Protein 3FW3 (pdb70)

Sequence (504 aa):
WCYEVQAESSNCLVPVKWGGNCQKDRQSPINIVTTKAKVDKKLGRFFFSGYDKKQTWTVQNNGHSVMMLLENKASISGGGLPAPYQAKQLHLHWSDLPYKGSEHSLDGEHFAMEMHIVHEKEKPEDEIAVLAFLVEAGTQVNEGFQPLVEALSNIPKPEMSTTMAESSLLDLLPKEEKLRHYFRYLGSLTTPTCDEKVVWTVFREPIQLHREQILAFSQKLYYDKEQTVSMKDNVRPLQQLGQRTVIKSHWCYEVQAESSNYPCLVPVKWGGNCQKDRQSPINIVTTKAKVDKKLGRFFFSGYDKKQTWTVQNNGHSVMMLLENKASISGGGLPAPYQAKQLHLHWSDLPYKGSEHSLDGEHFAMEMHIVHEKEEAQDPEDEIAVLAFLVEAGTQVNEGFQPLVEALSNIPKPEMSTTMAESSLLDLLPKEEKLRHYFRYLGSLTTPTCDEKVVWTVFREPIQLHREQILAFSQKLYYDKEQTVSMKDNVRPLQQLGQRTVIKS

Organism: Homo sapiens (NCBI:txid9606)

InterPro domains:
  IPR001148 Alpha carbonic anhydrase domain [PF00194] (41-284)
  IPR001148 Alpha carbonic anhydrase domain [PS51144] (21-285)
  IPR001148 Alpha carbonic anhydrase domain [SM01057] (23-285)
  IPR018338 Carbonic anhydrase, alpha-class, conserved site [PS00162] (126-142)
  IPR023561 Carbonic anhydrase, alpha-class [PTHR18952] (21-280)
  IPR036398 Alpha carbonic anhydrase domain superfamily [G3DSA:3.10.200.10] (19-284)
  IPR036398 Alpha carbonic anhydrase domain superfamily [SSF51069] (23-283)
  IPR041874 Carbonic anhydrase, CA4/CA15 [cd03117] (48-283)

Solvent-accessible surface area: 22199 Å² total; per-residue (Å²): 92,2,2,90,45,31,40,102,58,70,145,99,96,38,5,102,146,2,41,68,36,3,118,126,112,90,2,0,0,1,25,0,18,25,86,153,4,151,96,45,128,179,14,35,89,12,118,44,65,22,3,105,89,115,34,75,2,42,0,50,1,55,9,54,6,2,16,2,59,0,103,72,95,5,25,2,41,26,0,41,23,88,26,66,0,52,0,72,48,0,30,1,4,0,0,47,95,69,125,101,0,2,1,0,0,17,10,18,67,54,23,7,0,0,0,3,0,22,0,61,52,69,162,113,94,25,48,20,2,4,1,0,0,0,0,56,58,22,123,134,57,34,125,15,0,41,21,1,10,99,7,0,61,82,0,22,62,17,140,68,67,30,90,5,64,107,4,3,0,72,48,4,21,19,60,94,106,63,7,62,78,3,10,14,5,53,4,0,43,9,37,35,78,0,34,50,49,0,8,4,3,0,0,108,49,44,7,96,0,62,142,82,0,12,34,3,0,11,120,79,0,49,14,29,112,122,69,104,21,41,0,57,26,0,30,5,43,66,42,89,57,51,192,23,92,9,49,50,44,191,53,1,3,85,40,20,53,112,63,38,114,67,127,39,83,29,10,122,144,4,42,67,51,3,114,84,124,75,3,0,0,0,27,0,20,23,83,145,5,82,95,44,116,140,16,35,124,6,109,39,68,22,2,104,84,106,37,87,5,45,0,44,1,58,11,50,6,1,23,1,48,0,93,75,103,5,24,3,41,25,0,42,20,100,28,60,0,50,0,75,39,1,29,1,4,0,1,45,75,80,86,88,0,1,1,0,0,17,8,15,38,66,28,5,0,0,0,3,0,18,0,66,60,115,158,110,72,69,92,67,14,38,18,2,3,0,0,0,0,0,57,51,14,143,71,67,34,126,19,0,46,23,1,10,96,6,0,67,82,0,26,66,25,163,62,62,24,86,2,62,115,2,3,0,53,41,3,19,20,173,70,89,48,6,71,85,3,6,17,4,62,4,0,44,9,36,34,77,0,37,48,47,0,10,3,2,0,0,126,71,31,5,96,0,59,137,75,5,12,32,7,0,10,127,62,0,55,12,30,83,132,67,101,20,45,0,60,22,0,33,6,62,70,42,115,58,52,174,18,103,11,47,51,32

Secondary structure (DSSP, 8-state):
---HHHHTT-----GGG--TTTTSSS-S--EE-GGGSEE-TT---EEEESSSS-B--EEEE-SSSEEEE-TT--EEEETT-SS-EEEEEEEEEE-SSTTSS-SSEETTB--SEEEEEEEEE---TTSEEEEEEEEEEESS--GGGHHHHHHGGG--STT-EEEPPSB-SGGGSPPGGGGS-EEEEEE--SSTT--S-EEEEEESSPEEEEHHHHHHHHHH-BSSTT--SB-----PPP---TT---EE-/-B--THHHHH-SS--B-GGG--TTTTSSS-S--EE-GGGSEE-TT---EEEESSSS-B--EEEE-SSSEEEE-TT--EEEETT-SS-EEEEEEEEEE-SSTTS--SSEETTB--SEEEEEEEEE-----TT-SEEEEEEEEEEESS--GGGHHHHHHGGG--STT-EEEPPSB-SGGGS--GGGGS-EEEEEE--SSTT--S-EEEEEESSPEEEEHHHHHHHHHH-BSSTTS-SB-----PPP---TT---EE-

Nearest PDB structures (foldseek):
  3fw3-assembly1_A  TM=1.004E+00  e=8.736E-57  Homo sapiens
  3fw3-assembly2_B  TM=9.959E-01  e=1.562E-53  Homo sapiens
  5ku6-assembly5_B  TM=9.985E-01  e=1.652E-52  Homo sapiens
  3f7u-assembly4_D  TM=1.001E+00  e=2.496E-52  Homo sapiens
  5ipz-assembly2_B  TM=9.978E-01  e=6.044E-52  Homo sapiens

Radius of gyration: 25.33 Å; Cα contacts (8 Å, |Δi|>4): 1350; chains: 2; bounding box: 58×45×71 Å

Structure (mmCIF, N/CA/C/O backbone):
data_3FW3
#
_entry.id   3FW3
#
_cell.length_a   49.991
_cell.length_b   70.826
_cell.length_c   71.774
_cell.angle_alpha   90.00
_cell.angle_beta   91.91
_cell.angle_gamma   90.00
#
_symmetry.space_group_name_H-M   'P 1 21 1'
#
loop_
_entity.id
_entity.type
_entity.pdbx_description
1 polymer 'Carbonic anhydrase 4'
2 non-polymer 'ZINC ION'
3 non-polymer (4S-TRANS)-4-(ETHYLAMINO)-5,6-DIHYDRO-6-METHYL-4H-THIENO(2,3-B)THIOPYRAN-2-SULFONAMIDE-7,7-DIOXIDE
4 non-polymer alpha-D-glucopyranose
5 non-polymer 'SULFATE ION'
6 water water
#
loop_
_atom_site.group_PDB
_atom_site.id
_atom_site.type_symbol
_atom_site.label_atom_id
_atom_site.label_alt_id
_atom_site.label_comp_id
_atom_site.label_asym_id
_atom_site.label_entity_id
_atom_site.label_seq_id
_atom_site.pdbx_PDB_ins_code
_atom_site.Cartn_x
_atom_site.Cartn_y
_atom_site.Cartn_z
_atom_site.occupancy
_atom_site.B_iso_or_equiv
_atom_site.auth_seq_id
_atom_site.auth_comp_id
_atom_site.auth_asym_id
_atom_site.auth_atom_id
_atom_site.pdbx_PDB_model_num
ATOM 1 N N . TRP A 1 5 ? -8.085 9.995 10.778 1.00 29.20 5 TRP A N 1
ATOM 2 C CA . TRP A 1 5 ? -6.822 9.534 10.141 1.00 27.73 5 TRP A CA 1
ATOM 3 C C . TRP A 1 5 ? -6.743 8.012 10.090 1.00 26.93 5 TRP A C 1
ATOM 4 O O . TRP A 1 5 ? -7.291 7.318 10.944 1.00 27.53 5 TRP A O 1
ATOM 15 N N . CYS A 1 6 ? -6.021 7.507 9.100 1.00 26.49 6 CYS A N 1
ATOM 16 C CA . CYS A 1 6 ? -5.817 6.068 8.945 1.00 26.50 6 CYS A CA 1
ATOM 17 C C . CYS A 1 6 ? -4.489 5.706 8.248 1.00 24.97 6 CYS A C 1
ATOM 18 O O . CYS A 1 6 ? -3.811 6.562 7.692 1.00 23.23 6 CYS A O 1
ATOM 21 N N . TYR A 1 7 ? -4.143 4.421 8.281 1.00 24.25 7 TYR A N 1
ATOM 22 C CA . TYR A 1 7 ? -3.060 3.900 7.472 1.00 23.83 7 TYR A CA 1
ATOM 23 C C . TYR A 1 7 ? -3.524 3.615 6.045 1.00 25.91 7 TYR A C 1
ATOM 24 O O . TYR A 1 7 ? -4.714 3.516 5.783 1.00 25.20 7 TYR A O 1
ATOM 33 N N . GLU A 1 8 ? -2.559 3.520 5.138 1.00 27.49 8 GLU A N 1
ATOM 34 C CA . GLU A 1 8 ? -2.809 3.299 3.715 1.00 29.79 8 GLU A CA 1
ATOM 35 C C . GLU A 1 8 ? -3.720 2.079 3.528 1.00 30.52 8 GLU A C 1
ATOM 36 O O . GLU A 1 8 ? -4.727 2.120 2.796 1.00 30.88 8 GLU A O 1
ATOM 42 N N . VAL A 1 9 ? -3.409 1.011 4.242 1.00 31.58 9 VAL A N 1
ATOM 43 C CA . VAL A 1 9 ? -4.155 -0.234 4.128 1.00 32.81 9 VAL A CA 1
ATOM 44 C C . VAL A 1 9 ? -5.649 -0.088 4.468 1.00 33.34 9 VAL A C 1
ATOM 45 O O . VAL A 1 9 ? -6.477 -0.801 3.905 1.00 34.06 9 VAL A O 1
ATOM 49 N N . GLN A 1 10 ? -6.006 0.823 5.370 1.00 33.97 10 GLN A N 1
ATOM 50 C CA . GLN A 1 10 ? -7.403 0.963 5.789 1.00 34.35 10 GLN A CA 1
ATOM 51 C C . GLN A 1 10 ? -8.288 1.641 4.746 1.00 36.29 10 GLN A C 1
ATOM 52 O O . GLN A 1 10 ? -9.500 1.391 4.713 1.00 36.25 10 GLN A O 1
ATOM 58 N N . ALA A 1 11 ? -7.680 2.508 3.935 1.00 38.47 11 ALA A N 1
ATOM 59 C CA . ALA A 1 11 ? -8.384 3.245 2.877 1.00 40.35 11 ALA A CA 1
ATOM 60 C C . ALA A 1 11 ? -9.017 2.334 1.820 1.00 42.07 11 ALA A C 1
ATOM 61 O O . ALA A 1 11 ? -10.174 2.555 1.430 1.00 42.26 11 ALA A O 1
ATOM 63 N N . GLU A 1 12 A -8.269 1.322 1.369 1.00 43.60 11 GLU A N 1
ATOM 64 C CA . GLU A 1 12 A -8.776 0.317 0.412 1.00 44.90 11 GLU A CA 1
ATOM 65 C C . GLU A 1 12 A -10.134 -0.322 0.798 1.00 46.25 11 GLU A C 1
ATOM 66 O O . GLU A 1 12 A -10.948 -0.638 -0.077 1.00 46.82 11 GLU A O 1
ATOM 68 N N . SER A 1 13 B -10.379 -0.497 2.097 1.00 47.42 11 SER A N 1
ATOM 69 C CA . SER A 1 13 B -11.594 -1.160 2.578 1.00 48.55 11 SER A CA 1
ATOM 70 C C . SER A 1 13 B -12.383 -0.350 3.631 1.00 49.47 11 SER A C 1
ATOM 71 O O . SER A 1 13 B -13.006 -0.932 4.532 1.00 49.66 11 SER A O 1
ATOM 74 N N . SER A 1 14 C -12.386 0.977 3.511 1.00 50.38 11 SER A N 1
ATOM 75 C CA . SER A 1 14 C -13.082 1.828 4.499 1.00 51.48 11 SER A CA 1
ATOM 76 C C . SER A 1 14 C -14.616 1.920 4.276 1.00 51.89 11 SER A C 1
ATOM 77 O O . SER A 1 14 C -15.088 2.158 3.160 1.00 52.16 11 SER A O 1
ATOM 80 N N . ASN A 1 15 D -15.369 1.732 5.366 1.00 52.58 11 ASN A N 1
ATOM 81 C CA . ASN A 1 15 D -16.837 1.737 5.351 1.00 52.73 11 ASN A CA 1
ATOM 82 C C . ASN A 1 15 D -17.409 3.148 5.448 1.00 52.98 11 ASN A C 1
ATOM 83 O O . ASN A 1 15 D -17.711 3.772 4.423 1.00 53.51 11 ASN A O 1
ATOM 85 N N . CYS A 1 18 G -11.348 8.480 5.151 1.00 40.79 11 CYS A N 1
ATOM 86 C CA . CYS A 1 18 G -10.328 8.720 6.172 1.00 40.28 11 CYS A CA 1
ATOM 87 C C . CYS A 1 18 G -9.031 9.294 5.568 1.00 39.71 11 CYS A C 1
ATOM 88 O O . CYS A 1 18 G -8.773 9.151 4.383 1.00 39.70 11 CYS A O 1
ATOM 91 N N . LEU A 1 19 H -8.209 9.937 6.395 1.00 38.66 11 LEU A N 1
ATOM 92 C CA . LEU A 1 19 H -7.005 10.623 5.910 1.00 37.72 11 LEU A CA 1
ATOM 93 C C . LEU A 1 19 H -5.793 9.671 5.879 1.00 35.98 11 LEU A C 1
ATOM 94 O O . LEU A 1 19 H -5.348 9.206 6.934 1.00 35.01 11 LEU A O 1
ATOM 99 N N . VAL A 1 20 ? -5.280 9.375 4.681 1.00 33.57 12 VAL A N 1
ATOM 100 C CA . VAL A 1 20 ? -4.139 8.462 4.523 1.00 32.62 12 VAL A CA 1
ATOM 101 C C . VAL A 1 20 ? -2.823 9.171 4.880 1.00 31.14 12 VAL A C 1
ATOM 102 O O . VAL A 1 20 ? -2.804 10.381 4.922 1.00 30.32 12 VAL A O 1
ATOM 106 N N . PRO A 1 21 ? -1.762 8.429 5.207 1.00 30.47 13 PRO A N 1
ATOM 107 C CA . PRO A 1 21 ? -0.516 9.041 5.710 1.00 30.23 13 PRO A CA 1
ATOM 108 C C . PRO A 1 21 ? 0.071 10.233 4.930 1.00 29.94 13 PRO A C 1
ATOM 109 O O . PRO A 1 21 ? 0.523 11.189 5.554 1.00 28.64 13 PRO A O 1
ATOM 113 N N . VAL A 1 22 ? 0.070 10.192 3.602 1.00 30.54 14 VAL A N 1
ATOM 114 C CA . VAL A 1 22 ? 0.632 11.312 2.830 1.00 30.86 14 VAL A CA 1
ATOM 115 C C . VAL A 1 22 ? -0.233 12.582 2.923 1.00 30.76 14 VAL A C 1
ATOM 116 O O . VAL A 1 22 ? 0.232 13.677 2.614 1.00 30.88 14 VAL A O 1
ATOM 120 N N . LYS A 1 23 ? -1.481 12.435 3.367 1.00 30.11 15 LYS A N 1
ATOM 121 C CA . LYS A 1 23 ? -2.373 13.556 3.591 1.00 30.23 15 LYS A CA 1
ATOM 122 C C . LYS A 1 23 ? -2.607 13.882 5.057 1.00 29.07 15 LYS A C 1
ATOM 123 O O . LYS A 1 23 ? -3.530 14.645 5.380 1.00 28.62 15 LYS A O 1
ATOM 129 N N . TRP A 1 24 ? -1.827 13.294 5.968 1.00 26.88 16 TRP A N 1
ATOM 130 C CA . TRP A 1 24 ? -2.018 13.622 7.373 1.00 25.52 16 TRP A CA 1
ATOM 131 C C . TRP A 1 24 ? -1.683 15.113 7.566 1.00 24.89 16 TRP A C 1
ATOM 132 O O . TRP A 1 24 ? -0.698 15.641 7.015 1.00 25.38 16 TRP A O 1
ATOM 143 N N . GLY A 1 25 ? -2.554 15.997 8.559 1.00 30.15 20 GLY A N 1
ATOM 144 C CA . GLY A 1 25 ? -2.197 17.394 8.732 1.00 30.49 20 GLY A CA 1
ATOM 145 C C . GLY A 1 25 ? -1.390 17.539 9.997 1.00 30.76 20 GLY A C 1
ATOM 146 O O . GLY A 1 25 ? -0.487 16.7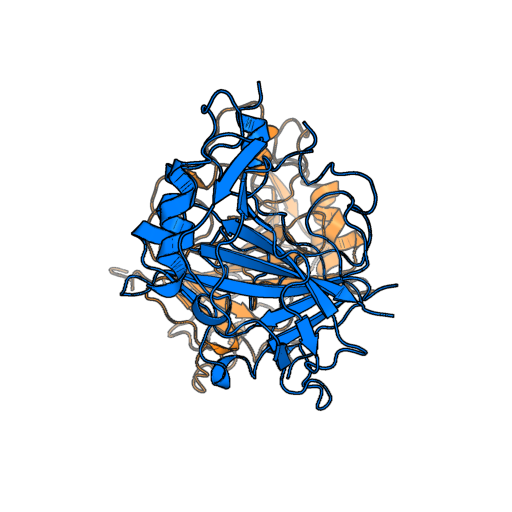62 10.244 1.00 30.13 20 GLY A O 1
ATOM 147 N N . GLY A 1 26 ? -1.755 18.507 10.833 1.00 31.06 21 GLY A N 1
ATOM 148 C CA . GLY A 1 26 ? -0.998 18.816 12.032 1.00 30.31 21 GLY A CA 1
ATOM 149 C C . GLY A 1 26 ? 0.462 19.104 11.711 1.00 29.32 21 GLY A C 1
ATOM 150 O O . GLY A 1 26 ? 0.816 19.824 10.774 1.00 29.51 21 GLY A O 1
ATOM 151 N N . ASN A 1 27 ? 1.329 18.475 12.480 1.00 27.29 22 ASN A N 1
ATOM 152 C CA . ASN A 1 27 ? 2.753 18.633 12.300 1.00 24.86 22 ASN A CA 1
ATOM 153 C C . ASN A 1 27 ? 3.336 17.605 11.324 1.00 23.01 22 ASN A C 1
ATOM 154 O O . ASN A 1 27 ? 4.542 17.549 11.122 1.00 21.56 22 ASN A O 1
ATOM 159 N N . CYS A 1 28 ? 2.474 16.812 10.681 1.00 22.04 23 CYS A N 1
ATOM 160 C CA . CYS A 1 28 ? 2.922 15.599 9.993 1.00 21.33 23 CYS A CA 1
ATOM 161 C C . CYS A 1 28 ? 3.663 15.875 8.708 1.00 22.68 23 CYS A C 1
ATOM 162 O O . CYS A 1 28 ? 4.380 15.012 8.175 1.00 21.20 23 CYS A O 1
ATOM 165 N N . GLN A 1 29 ? 3.464 17.083 8.181 1.00 23.45 24 GLN A N 1
ATOM 166 C CA . GLN A 1 29 ? 4.146 17.537 6.990 1.00 25.15 24 GLN A CA 1
ATOM 167 C C . GLN A 1 29 ? 5.398 18.363 7.297 1.00 24.79 24 GLN A C 1
ATOM 168 O O . GLN A 1 29 ? 5.945 19.024 6.420 1.00 25.15 24 GLN A O 1
ATOM 174 N N . LYS A 1 30 ? 5.874 18.347 8.537 1.00 23.81 25 LYS A N 1
ATOM 175 C CA . LYS A 1 30 ? 7.107 19.090 8.863 1.00 23.03 25 LYS A CA 1
ATOM 176 C C . LYS A 1 30 ? 8.401 18.287 8.566 1.00 22.16 25 LYS A C 1
ATOM 177 O O . LYS A 1 30 ? 8.364 17.247 7.915 1.00 22.02 25 LYS A O 1
ATOM 183 N N . ASP A 1 31 ? 9.507 18.763 9.135 1.00 21.31 26 ASP A N 1
ATOM 184 C CA . ASP A 1 31 ? 10.889 18.522 8.779 1.00 22.41 26 ASP A CA 1
ATOM 185 C C . ASP A 1 31 ? 11.751 17.583 9.654 1.00 20.18 26 ASP A C 1
ATOM 186 O O . ASP A 1 31 ? 12.847 17.216 9.272 1.00 18.31 26 ASP A O 1
ATOM 191 N N . ARG A 1 32 ? 11.270 17.275 10.860 1.00 18.26 27 ARG A N 1
ATOM 192 C CA . ARG A 1 32 ? 12.014 16.449 11.824 1.00 17.02 27 ARG A CA 1
ATOM 193 C C . ARG A 1 32 ? 11.102 15.281 12.237 1.00 16.77 27 ARG A C 1
ATOM 194 O O . ARG A 1 32 ? 10.816 15.068 13.432 1.00 16.26 27 ARG A O 1
ATOM 202 N N . GLN A 1 33 ? 10.642 14.538 11.239 1.00 15.58 28 GLN A N 1
ATOM 203 C CA . GLN A 1 33 ? 9.599 13.541 11.433 1.00 15.76 28 GLN A CA 1
ATOM 204 C C . GLN A 1 33 ? 10.226 12.142 11.553 1.00 15.15 28 GLN A C 1
ATOM 205 O O . GLN A 1 33 ? 11.415 11.931 11.229 1.00 15.38 28 GLN A O 1
ATOM 211 N N . SER A 1 34 ? 9.412 11.224 12.056 1.00 14.58 29 SER A N 1
ATOM 212 C CA . SER A 1 34 ? 9.771 9.812 12.248 1.00 14.17 29 SER A CA 1
ATOM 213 C C . SER A 1 34 ? 8.701 8.932 11.605 1.00 14.06 29 SER A C 1
ATOM 214 O O . SER A 1 34 ? 7.554 9.340 11.491 1.00 14.86 29 SER A O 1
ATOM 217 N N . PRO A 1 35 ? 9.000 7.703 11.194 1.00 13.21 30 PRO A N 1
ATOM 218 C CA . PRO A 1 35 ? 10.286 7.035 11.331 1.00 13.44 30 PRO A CA 1
ATOM 219 C C . PRO A 1 35 ? 11.268 7.369 10.198 1.00 14.04 30 PRO A C 1
ATOM 220 O O . PRO A 1 35 ? 10.931 8.086 9.254 1.00 15.45 30 PRO A O 1
ATOM 224 N N . ILE A 1 36 ? 12.479 6.867 10.342 1.00 14.80 31 ILE A N 1
ATOM 225 C CA . ILE A 1 36 ? 13.570 7.071 9.374 1.00 14.06 31 ILE A CA 1
ATOM 226 C C . ILE A 1 36 ? 14.282 5.755 9.119 1.00 14.65 31 ILE A C 1
ATOM 227 O O . ILE A 1 36 ? 14.169 4.792 9.899 1.00 13.89 31 ILE A O 1
ATOM 232 N N . ASN A 1 37 ? 15.043 5.742 8.024 1.00 14.25 32 ASN A N 1
ATOM 233 C CA . ASN A 1 37 ? 16.054 4.742 7.754 1.00 14.62 32 ASN A CA 1
ATOM 234 C C . ASN A 1 37 ? 17.359 5.222 8.389 1.00 14.29 32 ASN A C 1
ATOM 235 O O . ASN A 1 37 ? 17.760 6.377 8.208 1.00 15.48 32 ASN A O 1
ATOM 240 N N . ILE A 1 38 ? 17.994 4.353 9.150 1.00 13.59 33 ILE A N 1
ATOM 241 C CA . ILE A 1 38 ? 19.258 4.632 9.785 1.00 14.55 33 ILE A CA 1
ATOM 242 C C . ILE A 1 38 ? 20.423 3.976 9.016 1.00 14.43 33 ILE A C 1
ATOM 243 O O . ILE A 1 38 ? 20.528 2.752 8.922 1.00 14.47 33 ILE A O 1
ATOM 248 N N . VAL A 1 39 ? 21.288 4.811 8.453 1.00 15.25 34 VAL A N 1
ATOM 249 C CA . VAL A 1 39 ? 22.520 4.354 7.803 1.00 15.68 34 VAL A CA 1
ATOM 250 C C . VAL A 1 39 ? 23.550 4.226 8.915 1.00 16.74 34 VAL A C 1
ATOM 251 O O . VAL A 1 39 ? 23.965 5.224 9.481 1.00 17.52 34 VAL A O 1
ATOM 255 N N . THR A 1 40 ? 23.875 2.998 9.314 1.00 17.42 35 THR A N 1
ATOM 256 C CA . THR A 1 40 ? 24.610 2.768 10.545 1.00 18.55 35 THR A CA 1
ATOM 257 C C . THR A 1 40 ? 26.027 3.319 10.482 1.00 19.96 35 THR A C 1
ATOM 258 O O . THR A 1 40 ? 26.517 3.845 11.458 1.00 19.88 35 THR A O 1
ATOM 262 N N . THR A 1 41 ? 26.661 3.235 9.316 1.00 20.70 36 THR A N 1
ATOM 263 C CA . THR A 1 41 ? 27.990 3.786 9.162 1.00 21.24 36 THR A CA 1
ATOM 264 C C . THR A 1 41 ? 28.032 5.291 9.198 1.00 21.78 36 THR A C 1
ATOM 265 O O . THR A 1 41 ? 29.105 5.837 9.411 1.00 23.79 36 THR A O 1
ATOM 269 N N . LYS A 1 42 ? 26.903 5.972 8.966 1.00 21.51 37 LYS A N 1
ATOM 270 C CA . LYS A 1 42 ? 26.840 7.432 9.012 1.00 21.73 37 LYS A CA 1
ATOM 271 C C . LYS A 1 42 ? 26.515 7.955 10.409 1.00 22.08 37 LYS A C 1
ATOM 272 O O . LYS A 1 42 ? 26.636 9.156 10.677 1.00 23.36 37 LYS A O 1
ATOM 278 N N . ALA A 1 43 ? 26.120 7.053 11.300 1.00 22.03 38 ALA A N 1
ATOM 279 C CA . ALA A 1 43 ? 25.844 7.419 12.693 1.00 22.53 38 ALA A CA 1
ATOM 280 C C . ALA A 1 43 ? 27.145 7.432 13.480 1.00 22.81 38 ALA A C 1
ATOM 281 O O . ALA A 1 43 ? 27.864 6.444 13.508 1.00 23.72 38 ALA A O 1
ATOM 283 N N . LYS A 1 44 ? 27.435 8.555 14.124 1.00 22.86 39 LYS A N 1
ATOM 284 C CA . LYS A 1 44 ? 28.671 8.713 14.874 1.00 23.39 39 LYS A CA 1
ATOM 285 C C . LYS A 1 44 ? 28.527 8.187 16.304 1.00 23.00 39 LYS A C 1
ATOM 286 O O . LYS A 1 44 ? 27.500 8.416 16.950 1.00 22.16 39 LYS A O 1
ATOM 292 N N . VAL A 1 45 ? 29.559 7.497 16.790 1.00 21.88 40 VAL A N 1
ATOM 293 C CA . VAL A 1 45 ? 29.613 7.077 18.188 1.00 22.16 40 VAL A CA 1
ATOM 294 C C . VAL A 1 45 ? 29.700 8.301 19.102 1.00 22.22 40 VAL A C 1
ATOM 295 O O . VAL A 1 45 ? 30.465 9.230 18.843 1.00 22.99 40 VAL A O 1
ATOM 299 N N . ASP A 1 46 ? 28.844 8.353 20.119 1.00 20.78 41 ASP A N 1
ATOM 300 C CA . ASP A 1 46 ? 28.818 9.432 21.102 1.00 21.41 41 ASP A CA 1
ATOM 301 C C . ASP A 1 46 ? 29.023 8.759 22.457 1.00 21.60 41 ASP A C 1
ATOM 302 O O . ASP A 1 46 ? 28.179 7.963 22.879 1.00 21.18 41 ASP A O 1
ATOM 307 N N . LYS A 1 47 ? 30.115 9.097 23.141 1.00 21.81 42 LYS A N 1
ATOM 308 C CA . LYS A 1 47 ? 30.510 8.398 24.381 1.00 22.83 42 LYS A CA 1
ATOM 309 C C . LYS A 1 47 ? 29.561 8.688 25.537 1.00 22.41 42 LYS A C 1
ATOM 310 O O . LYS A 1 47 ? 29.573 7.967 26.538 1.00 23.12 42 LYS A O 1
ATOM 313 N N . LYS A 1 48 ? 28.752 9.735 25.410 1.00 21.96 43 LYS A N 1
ATOM 314 C CA . LYS A 1 48 ? 27.730 10.084 26.409 1.00 21.96 43 LYS A CA 1
ATOM 315 C C . LYS A 1 48 ? 26.476 9.209 26.384 1.00 21.13 43 LYS A C 1
ATOM 316 O O . LYS A 1 48 ? 25.594 9.327 27.257 1.00 18.76 43 LYS A O 1
ATOM 322 N N . LEU A 1 49 ? 26.377 8.332 25.393 1.00 19.75 44 LEU A N 1
ATOM 323 C CA . LEU A 1 49 ? 25.224 7.443 25.292 1.00 18.90 44 LEU A CA 1
ATOM 324 C C . LEU A 1 49 ? 25.517 6.209 26.094 1.00 19.63 44 LEU A C 1
ATOM 325 O O . LEU A 1 49 ? 25.955 5.205 25.544 1.00 19.67 44 LEU A O 1
ATOM 330 N N . GLY A 1 50 ? 25.316 6.302 27.409 1.00 18.58 45 GLY A N 1
ATOM 331 C CA . GLY A 1 50 ? 25.665 5.222 28.320 1.00 18.83 45 GLY A CA 1
ATOM 332 C C . GLY A 1 50 ? 24.582 4.175 28.451 1.00 18.13 45 GLY A C 1
ATOM 333 O O . GLY A 1 50 ? 23.576 4.217 27.746 1.00 19.31 45 GLY A O 1
ATOM 334 N N . ARG A 1 51 ? 24.791 3.211 29.341 1.00 17.60 46 ARG A N 1
ATOM 335 C CA . ARG A 1 51 ? 23.762 2.214 29.599 1.00 17.41 46 ARG A CA 1
ATOM 336 C C . ARG A 1 51 ? 22.425 2.841 30.079 1.00 16.89 46 ARG A C 1
ATOM 337 O O . ARG A 1 51 ? 22.410 3.859 30.769 1.00 16.52 46 ARG A O 1
ATOM 341 N N . PHE A 1 52 ? 21.325 2.216 29.676 1.00 15.65 47 PHE A N 1
ATOM 342 C CA . PHE A 1 52 ? 20.010 2.451 30.280 1.00 14.63 47 PHE A CA 1
ATOM 343 C C . PHE A 1 52 ? 19.933 1.712 31.615 1.00 14.66 47 PHE A C 1
ATOM 344 O O . PHE A 1 52 ? 20.535 0.623 31.780 1.00 13.39 47 PHE A O 1
ATOM 352 N N . PHE A 1 53 ? 19.204 2.315 32.549 1.00 14.13 48 PHE A N 1
ATOM 353 C CA . PHE A 1 53 ? 18.867 1.726 33.830 1.00 15.67 48 PHE A CA 1
ATOM 354 C C . PHE A 1 53 ? 17.343 1.702 33.948 1.00 16.29 48 PHE A C 1
ATOM 355 O O . PHE A 1 53 ? 16.663 2.715 33.738 1.00 16.91 48 PHE A O 1
ATOM 363 N N . PHE A 1 54 ? 16.813 0.525 34.262 1.00 16.67 49 PHE A N 1
ATOM 364 C CA . PHE A 1 54 ? 15.396 0.274 34.282 1.00 17.36 49 PHE A CA 1
ATOM 365 C C . PHE A 1 54 ? 14.906 0.130 35.716 1.00 18.41 49 PHE A C 1
ATOM 366 O O . PHE A 1 54 ? 15.548 -0.477 36.556 1.00 19.22 49 PHE A O 1
ATOM 374 N N . SER A 1 55 ? 13.745 0.684 35.969 1.00 18.16 50 SER A N 1
ATOM 375 C CA . SER A 1 55 ? 13.112 0.599 37.262 1.00 18.03 50 SER A CA 1
ATOM 376 C C . SER A 1 55 ? 11.641 0.133 37.061 1.00 17.59 50 SER A C 1
ATOM 377 O O . SER A 1 55 ? 10.886 0.653 36.227 1.00 15.88 50 SER A O 1
ATOM 380 N N . GLY A 1 56 A 11.271 -0.908 37.800 1.00 17.58 50 GLY A N 1
ATOM 381 C CA . GLY A 1 56 A 9.962 -1.506 37.678 1.00 17.62 50 GLY A CA 1
ATOM 382 C C . GLY A 1 56 A 9.752 -2.403 36.460 1.00 17.75 50 GLY A C 1
ATOM 383 O O . GLY A 1 56 A 8.635 -2.872 36.268 1.00 18.12 50 GLY A O 1
ATOM 384 N N . TYR A 1 57 ? 10.793 -2.632 35.655 1.00 18.40 51 TYR A N 1
ATOM 385 C CA . TYR A 1 57 ? 10.700 -3.505 34.486 1.00 18.08 51 TYR A CA 1
ATOM 386 C C . TYR A 1 57 ? 10.763 -4.976 34.908 1.00 20.18 51 TYR A C 1
ATOM 387 O O . TYR A 1 57 ? 10.284 -5.838 34.175 1.00 19.12 51 TYR A O 1
ATOM 396 N N . ASP A 1 58 ? 11.339 -5.251 36.079 1.00 21.31 52 ASP A N 1
ATOM 397 C CA . ASP A 1 58 ? 11.436 -6.622 36.583 1.00 23.94 52 ASP A CA 1
ATOM 398 C C . ASP A 1 58 ? 10.182 -7.099 37.348 1.00 23.94 52 ASP A C 1
ATOM 399 O O . ASP A 1 58 ? 9.989 -8.314 37.493 1.00 26.73 52 ASP A O 1
ATOM 404 N N . LYS A 1 59 ? 9.301 -6.194 37.758 1.00 24.28 53 LYS A N 1
ATOM 405 C CA . LYS A 1 59 ? 8.120 -6.560 38.577 1.00 25.23 53 LYS A CA 1
ATOM 406 C C . LYS A 1 59 ? 7.011 -7.206 37.740 1.00 25.35 53 LYS A C 1
ATOM 407 O O . LYS A 1 59 ? 6.607 -6.657 36.714 1.00 23.90 53 LYS A O 1
ATOM 411 N N . LYS A 1 60 ? 6.488 -8.354 38.200 1.00 25.71 54 LYS A N 1
ATOM 412 C CA . LYS A 1 60 ? 5.304 -8.952 37.578 1.00 26.68 54 LYS A CA 1
ATOM 413 C C . LYS A 1 60 ? 4.044 -8.108 37.870 1.00 26.55 54 LYS A C 1
ATOM 414 O O . LYS A 1 60 ? 3.781 -7.738 39.015 1.00 28.15 54 LYS A O 1
ATOM 420 N N . GLN A 1 61 ? 3.287 -7.775 36.835 1.00 25.02 55 GLN A N 1
ATOM 421 C CA . GLN A 1 61 ? 2.050 -6.993 36.961 1.00 24.61 55 GLN A CA 1
ATOM 422 C C . GLN A 1 61 ? 0.979 -7.697 36.136 1.00 24.04 55 GLN A C 1
ATOM 423 O O . GLN A 1 61 ? 1.314 -8.485 35.238 1.00 24.09 55 GLN A O 1
ATOM 429 N N . THR A 1 62 ? -0.285 -7.399 36.407 1.00 23.15 56 THR A N 1
ATOM 430 C CA . THR A 1 62 ? -1.387 -7.745 35.487 1.00 23.20 56 THR A CA 1
ATOM 431 C C . THR A 1 62 ? -1.796 -6.517 34.678 1.00 22.56 56 THR A C 1
ATOM 432 O O . THR A 1 62 ? -2.621 -5.706 35.100 1.00 24.04 56 THR A O 1
ATOM 436 N N . TRP A 1 63 ? -1.247 -6.373 33.488 1.00 20.81 57 TRP A N 1
ATOM 437 C CA . TRP A 1 63 ? -1.458 -5.145 32.711 1.00 18.80 57 TRP A CA 1
ATOM 438 C C . TRP A 1 63 ? -2.799 -5.084 31.977 1.00 19.27 57 TRP A C 1
ATOM 439 O O . TRP A 1 63 ? -3.260 -6.083 31.446 1.00 19.62 57 TRP A O 1
ATOM 450 N N . THR A 1 64 ? -3.405 -3.904 31.914 1.00 18.42 58 THR A N 1
ATOM 451 C CA . THR A 1 64 ? -4.519 -3.680 31.016 1.00 18.69 58 THR A CA 1
ATOM 452 C C . THR A 1 64 ? -3.978 -3.477 29.608 1.00 18.26 58 THR A C 1
ATOM 453 O O . THR A 1 64 ? -3.044 -2.715 29.408 1.00 17.90 58 THR A O 1
ATOM 457 N N . VAL A 1 65 ? -4.553 -4.180 28.644 1.00 18.10 59 VAL A N 1
ATOM 458 C CA . VAL A 1 65 ? -4.149 -4.049 27.246 1.00 17.25 59 VAL A CA 1
ATOM 459 C C . VAL A 1 65 ? -5.415 -3.798 26.437 1.00 18.09 59 VAL A C 1
ATOM 460 O O . VAL A 1 65 ? -6.443 -4.405 26.714 1.00 18.86 59 VAL A O 1
ATOM 464 N N . GLN A 1 66 ? -5.370 -2.877 25.485 1.00 18.63 60 GLN A N 1
ATOM 465 C CA . GLN A 1 66 ? -6.569 -2.444 24.772 1.00 19.77 60 GLN A CA 1
ATOM 466 C C . GLN A 1 66 ? -6.333 -2.300 23.256 1.00 19.15 60 GLN A C 1
ATOM 467 O O . GLN A 1 66 ? -5.212 -2.055 22.807 1.00 18.89 60 GLN A O 1
ATOM 473 N N . ASN A 1 67 ? -7.386 -2.511 22.468 1.00 18.36 61 ASN A N 1
ATOM 474 C CA . ASN A 1 67 ? -7.351 -2.254 21.035 1.00 17.91 61 ASN A CA 1
ATOM 475 C C . ASN A 1 67 ? -7.823 -0.815 20.904 1.00 18.09 61 ASN A C 1
ATOM 476 O O . ASN A 1 67 ? -8.933 -0.509 21.309 1.00 18.81 61 ASN A O 1
ATOM 481 N N . ASN A 1 68 ? -6.977 0.074 20.396 1.00 16.86 62 ASN A N 1
ATOM 482 C CA . ASN A 1 68 ? -7.376 1.492 20.224 1.00 17.45 62 ASN A CA 1
ATOM 483 C C . ASN A 1 68 ? -7.732 1.862 18.801 1.00 16.99 62 ASN A C 1
ATOM 484 O O . ASN A 1 68 ? -7.810 3.078 18.427 1.00 18.10 62 ASN A O 1
ATOM 489 N N . GLY A 1 69 ? -7.907 0.855 17.974 1.00 17.27 63 GLY A N 1
ATOM 490 C CA . GLY A 1 69 ? -8.223 1.069 16.574 1.00 17.49 63 GLY A CA 1
ATOM 491 C C . GLY A 1 69 ? -7.035 1.271 15.641 1.00 17.71 63 GLY A C 1
ATOM 492 O O . GLY A 1 69 ? -7.224 1.358 14.437 1.00 18.28 63 GLY A O 1
ATOM 493 N N . HIS A 1 70 ? -5.838 1.427 16.187 1.00 17.88 64 HIS A N 1
ATOM 494 C CA . HIS A 1 70 ? -4.610 1.646 15.397 1.00 19.15 64 HIS A CA 1
ATOM 495 C C . HIS A 1 70 ? -3.520 0.611 15.731 1.00 18.71 64 HIS A C 1
ATOM 496 O O . HIS A 1 70 ? -2.644 0.348 14.924 1.00 19.38 64 HIS A O 1
ATOM 503 N N . SER A 1 71 ? -3.609 0.043 16.922 1.00 18.14 65 SER A N 1
ATOM 504 C CA . SER A 1 71 ? -2.606 -0.851 17.477 1.00 17.20 65 SER A CA 1
ATOM 505 C C . SER A 1 71 ? -3.234 -1.572 18.671 1.00 17.60 65 SER A C 1
ATOM 506 O O . SER A 1 71 ? -4.401 -1.344 19.010 1.00 16.63 65 SER A O 1
ATOM 509 N N . VAL A 1 72 ? -2.452 -2.413 19.322 1.00 16.36 66 VAL A N 1
ATOM 510 C CA . VAL A 1 72 ? -2.767 -2.881 20.658 1.00 17.21 66 VAL A CA 1
ATOM 511 C C . VAL A 1 72 ? -1.781 -2.205 21.619 1.00 17.11 66 VAL A C 1
ATOM 512 O O . VAL A 1 72 ? -0.592 -2.085 21.296 1.00 14.96 66 VAL A O 1
ATOM 516 N N . MET A 1 73 ? -2.286 -1.745 22.763 1.00 17.12 67 MET A N 1
ATOM 517 C CA . MET A 1 73 ? -1.570 -0.886 23.695 1.00 18.26 67 MET A CA 1
ATOM 518 C C . MET A 1 73 ? -1.736 -1.384 25.134 1.00 17.52 67 MET A C 1
ATOM 519 O O . MET A 1 73 ? -2.883 -1.525 25.635 1.00 16.97 67 MET A O 1
ATOM 524 N N . MET A 1 74 ? -0.610 -1.673 25.782 1.00 15.95 68 MET A N 1
ATOM 525 C CA . MET A 1 74 ? -0.571 -1.920 27.221 1.00 16.31 68 MET A CA 1
ATOM 526 C C . MET A 1 74 ? -0.470 -0.580 27.956 1.00 16.86 68 MET A C 1
ATOM 527 O O . MET A 1 74 ? 0.325 0.277 27.577 1.00 16.80 68 MET A O 1
ATOM 532 N N . LEU A 1 75 ? -1.305 -0.403 28.977 1.00 16.73 69 LEU A N 1
ATOM 533 C CA . LEU A 1 75 ? -1.286 0.790 29.813 1.00 16.80 69 LEU A CA 1
ATOM 534 C C . LEU A 1 75 ? -0.307 0.540 30.960 1.00 15.97 69 LEU A C 1
ATOM 535 O O . LEU A 1 75 ? -0.521 -0.340 31.794 1.00 16.37 69 LEU A O 1
ATOM 540 N N . LEU A 1 76 ? 0.765 1.330 31.020 1.00 15.09 70 LEU A N 1
ATOM 541 C CA . LEU A 1 76 ? 1.817 1.103 31.970 1.00 15.19 70 LEU A CA 1
ATOM 542 C C . LEU A 1 76 ? 1.632 1.919 33.260 1.00 15.82 70 LEU A C 1
ATOM 543 O O . LEU A 1 76 ? 2.225 1.575 34.268 1.00 14.72 70 LEU A O 1
ATOM 548 N N . GLU A 1 77 ? 0.775 2.933 33.203 1.00 16.46 71 GLU A N 1
ATOM 549 C CA . GLU A 1 77 ? 0.290 3.650 34.422 1.00 18.86 71 GLU A CA 1
ATOM 550 C C . GLU A 1 77 ? 1.418 4.121 35.360 1.00 18.18 71 GLU A C 1
ATOM 551 O O . GLU A 1 77 ? 1.288 4.041 36.587 1.00 19.52 71 GLU A O 1
ATOM 557 N N . ASN A 1 78 ? 2.520 4.585 34.804 1.00 18.23 72 ASN A N 1
ATOM 558 C CA . ASN A 1 78 ? 3.664 5.104 35.576 1.00 18.50 72 ASN A CA 1
ATOM 559 C C . ASN A 1 78 ? 4.283 4.075 36.490 1.00 17.43 72 ASN A C 1
ATOM 560 O O . ASN A 1 78 ? 5.118 4.398 37.366 1.00 19.39 72 ASN A O 1
ATOM 565 N N . LYS A 1 79 ? 4.072 2.646 36.247 1.00 15.30 76 LYS A N 1
ATOM 566 C CA . LYS A 1 79 ? 4.561 1.610 37.155 1.00 16.77 76 LYS A CA 1
ATOM 567 C C . LYS A 1 79 ? 5.989 1.222 36.852 1.00 16.18 76 LYS A C 1
ATOM 568 O O . LYS A 1 79 ? 6.530 0.313 37.483 1.00 18.78 76 LYS A O 1
ATOM 574 N N . ALA A 1 80 ? 6.607 1.900 35.871 1.00 15.80 77 ALA A N 1
ATOM 575 C CA . ALA A 1 80 ? 8.014 1.676 35.528 1.00 14.94 77 ALA A CA 1
ATOM 576 C C . ALA A 1 80 ? 8.615 2.963 34.995 1.00 14.40 77 ALA A C 1
ATOM 577 O O . ALA A 1 80 ? 7.879 3.884 34.685 1.00 13.96 77 ALA A O 1
ATOM 579 N N . SER A 1 81 ? 9.936 3.026 34.963 1.00 14.28 78 SER A N 1
ATOM 580 C CA . SER A 1 81 ? 10.652 4.225 34.524 1.00 14.22 78 SER A CA 1
ATOM 581 C C . SER A 1 81 ? 12.015 3.846 34.005 1.00 14.10 78 SER A C 1
ATOM 582 O O . SER A 1 81 ? 12.525 2.749 34.267 1.00 14.16 78 SER A O 1
ATOM 585 N N . ILE A 1 82 ? 12.634 4.783 33.297 1.00 12.54 79 ILE A N 1
ATOM 586 C CA . ILE A 1 82 ? 13.988 4.598 32.818 1.00 12.45 79 ILE A CA 1
ATOM 587 C C . ILE A 1 82 ? 14.833 5.831 33.132 1.00 12.36 79 ILE A C 1
ATOM 588 O O . ILE A 1 82 ? 14.332 6.927 33.283 1.00 13.63 79 ILE A O 1
ATOM 593 N N . SER A 1 83 ? 16.129 5.618 33.201 1.00 13.92 80 SER A N 1
ATOM 594 C CA . SER A 1 83 ? 17.124 6.676 33.296 1.00 14.88 80 SER A CA 1
ATOM 595 C C . SER A 1 83 ? 18.394 6.193 32.598 1.00 15.30 80 SER A C 1
ATOM 596 O O . SER A 1 83 ? 18.457 5.051 32.050 1.00 14.95 80 SER A O 1
ATOM 599 N N . GLY A 1 84 ? 19.398 7.063 32.558 1.00 15.82 81 GLY A N 1
ATOM 600 C CA . GLY A 1 84 ? 20.602 6.767 31.762 1.00 15.99 81 GLY A CA 1
ATOM 601 C C . GLY A 1 84 ? 20.331 6.879 30.266 1.00 15.09 81 GLY A C 1
ATOM 602 O O . GLY A 1 84 ? 19.455 7.626 29.864 1.00 13.96 81 GLY A O 1
ATOM 603 N N . GLY A 1 85 ? 21.051 6.121 29.441 1.00 14.62 82 GLY A N 1
ATOM 604 C CA . GLY A 1 85 ? 20.830 6.140 28.001 1.00 14.69 82 GLY A CA 1
ATOM 605 C C . GLY A 1 85 ? 21.032 7.506 27.383 1.00 15.49 82 GLY A C 1
ATOM 606 O O . GLY A 1 85 ? 20.377 7.876 26.442 1.00 14.95 82 GLY A O 1
ATOM 607 N N . GLY A 1 86 ? 21.898 8.311 27.992 1.00 15.47 83 GLY A N 1
ATOM 608 C CA . GLY A 1 86 ? 22.110 9.681 27.562 1.00 16.03 83 GLY A CA 1
ATOM 609 C C . GLY A 1 86 ? 20.982 10.662 27.759 1.00 16.61 83 GLY A C 1
ATOM 610 O O . GLY A 1 86 ? 21.009 11.767 27.185 1.00 17.50 83 GLY A O 1
ATOM 611 N N . LEU A 1 87 ? 19.980 10.270 28.543 1.00 15.53 84 LEU A N 1
ATOM 612 C CA . LEU A 1 87 ? 18.789 11.072 28.722 1.00 16.01 84 LEU A CA 1
ATOM 613 C C . LEU A 1 87 ? 19.055 12.092 29.829 1.00 16.75 84 LEU A C 1
ATOM 614 O O . LEU A 1 87 ? 19.851 11.816 30.750 1.00 16.65 84 LEU A O 1
ATOM 619 N N . PRO A 1 88 ? 18.405 13.252 29.734 1.00 18.84 85 PRO A N 1
ATOM 620 C CA . PRO A 1 88 ? 18.619 14.370 30.686 1.00 20.35 85 PRO A CA 1
ATOM 621 C C . PRO A 1 88 ? 18.016 14.162 32.070 1.00 20.63 85 PRO A C 1
ATOM 622 O O . PRO A 1 88 ? 18.337 14.892 33.025 1.00 22.11 85 PRO A O 1
ATOM 626 N N . ALA A 1 89 ? 17.132 13.191 32.195 1.00 18.23 86 ALA A N 1
ATOM 627 C CA . ALA A 1 89 ? 16.330 13.047 33.399 1.00 17.24 86 ALA A CA 1
ATOM 628 C C . ALA A 1 89 ? 15.678 11.672 33.342 1.00 17.21 86 ALA A C 1
ATOM 629 O O . ALA A 1 89 ? 15.740 11.040 32.293 1.00 17.32 86 ALA A O 1
ATOM 631 N N . PRO A 1 90 ? 15.041 11.207 34.420 1.00 14.45 87 PRO A N 1
ATOM 632 C CA . PRO A 1 90 ? 14.263 9.982 34.340 1.00 13.95 87 PRO A CA 1
ATOM 633 C C . PRO A 1 90 ? 12.976 10.231 33.543 1.00 13.59 87 PRO A C 1
ATOM 634 O O . PRO A 1 90 ? 12.517 11.360 33.456 1.00 13.07 87 PRO A O 1
ATOM 638 N N . TYR A 1 91 ? 12.473 9.178 32.934 1.00 12.80 88 TYR A N 1
ATOM 639 C CA . TYR A 1 91 ? 11.256 9.196 32.160 1.00 13.51 88 TYR A CA 1
ATOM 640 C C . TYR A 1 91 ? 10.317 8.123 32.680 1.00 14.18 88 TYR A C 1
ATOM 641 O O . TYR A 1 91 ? 10.718 6.959 32.892 1.00 15.20 88 TYR A O 1
ATOM 650 N N . GLN A 1 92 ? 9.074 8.509 32.908 1.00 13.65 89 GLN A N 1
ATOM 651 C CA . GLN A 1 92 ? 8.028 7.576 33.371 1.00 14.35 89 GLN A CA 1
ATOM 652 C C . GLN A 1 92 ? 7.371 6.789 32.227 1.00 13.23 89 GLN A C 1
ATOM 653 O O . GLN A 1 92 ? 6.939 7.352 31.224 1.00 13.17 89 GLN A O 1
ATOM 659 N N . ALA A 1 93 ? 7.198 5.484 32.408 1.00 13.84 90 ALA A N 1
ATOM 660 C CA . ALA A 1 93 ? 6.566 4.653 31.373 1.00 13.67 90 ALA A CA 1
ATOM 661 C C . ALA A 1 93 ? 5.070 4.885 31.355 1.00 14.70 90 ALA A C 1
ATOM 662 O O . ALA A 1 93 ? 4.428 4.846 32.400 1.00 14.43 90 ALA A O 1
ATOM 664 N N . LYS A 1 94 ? 4.539 5.132 30.168 1.00 13.77 91 LYS A N 1
ATOM 665 C CA . LYS A 1 94 ? 3.142 5.464 29.953 1.00 15.02 91 LYS A CA 1
ATOM 666 C C . LYS A 1 94 ? 2.363 4.346 29.232 1.00 14.56 91 LYS A C 1
ATOM 667 O O . LYS A 1 94 ? 1.281 3.957 29.666 1.00 14.20 91 LYS A O 1
ATOM 673 N N . GLN A 1 95 ? 2.897 3.863 28.105 1.00 15.00 92 GLN A N 1
ATOM 674 C CA . GLN A 1 95 ? 2.257 2.804 27.329 1.00 15.17 92 GLN A CA 1
ATOM 675 C C . GLN A 1 95 ? 3.246 2.031 26.466 1.00 14.57 92 GLN A C 1
ATOM 676 O O . GLN A 1 95 ? 4.346 2.494 26.226 1.00 15.18 92 GLN A O 1
ATOM 682 N N . LEU A 1 96 ? 2.846 0.830 26.047 1.00 13.74 93 LEU A N 1
ATOM 683 C CA . LEU A 1 96 ? 3.637 0.022 25.115 1.00 13.21 93 LEU A CA 1
ATOM 684 C C . LEU A 1 96 ? 2.686 -0.421 23.994 1.00 13.82 93 LEU A C 1
ATOM 685 O O . LEU A 1 96 ? 1.588 -0.873 24.264 1.00 13.09 93 LEU A O 1
ATOM 690 N N . HIS A 1 97 ? 3.113 -0.263 22.737 1.00 12.99 94 HIS A N 1
ATOM 691 C CA . HIS A 1 97 ? 2.287 -0.696 21.626 1.00 12.85 94 HIS A CA 1
ATOM 692 C C . HIS A 1 97 ? 3.202 -1.230 20.516 1.00 13.94 94 HIS A C 1
ATOM 693 O O . HIS A 1 97 ? 4.420 -1.132 20.609 1.00 13.79 94 HIS A O 1
ATOM 700 N N . LEU A 1 98 ? 2.586 -1.761 19.453 1.00 13.84 95 LEU A N 1
ATOM 701 C CA . LEU A 1 98 ? 3.350 -2.351 18.341 1.00 13.75 95 LEU A CA 1
ATOM 702 C C . LEU A 1 98 ? 2.847 -1.933 16.978 1.00 14.39 95 LEU A C 1
ATOM 703 O O . LEU A 1 98 ? 1.714 -1.468 16.844 1.00 13.52 95 LEU A O 1
ATOM 708 N N . HIS A 1 99 ? 3.725 -2.094 15.994 1.00 13.99 96 HIS A N 1
ATOM 709 C CA . HIS A 1 99 ? 3.445 -1.911 14.562 1.00 13.66 96 HIS A CA 1
ATOM 710 C C . HIS A 1 99 ? 3.861 -3.216 13.884 1.00 14.18 96 HIS A C 1
ATOM 711 O O . HIS A 1 99 ? 4.832 -3.854 14.290 1.00 13.94 96 HIS A O 1
ATOM 718 N N . TRP A 1 100 ? 3.105 -3.678 12.894 1.00 13.90 97 TRP A N 1
ATOM 719 C CA . TRP A 1 100 ? 3.376 -4.982 12.316 1.00 14.39 97 TRP A CA 1
ATOM 720 C C . TRP A 1 100 ? 2.744 -5.150 10.941 1.00 16.74 97 TRP A C 1
ATOM 721 O O . TRP A 1 100 ? 1.961 -4.298 10.474 1.00 16.04 97 TRP A O 1
ATOM 732 N N . SER A 1 101 ? 3.150 -6.248 10.299 1.00 17.38 98 SER A N 1
ATOM 733 C CA . SER A 1 101 ? 2.503 -6.722 9.083 1.00 19.18 98 SER A CA 1
ATOM 734 C C . SER A 1 101 ? 2.237 -8.216 9.203 1.00 19.29 98 SER A C 1
ATOM 735 O O . SER A 1 101 ? 2.248 -8.780 10.291 1.00 19.53 98 SER A O 1
ATOM 738 N N . ASP A 1 102 ? 1.990 -8.859 8.057 1.00 20.40 99 ASP A N 1
ATOM 739 C CA . ASP A 1 102 ? 1.988 -10.313 7.960 1.00 21.46 99 ASP A CA 1
ATOM 740 C C . ASP A 1 102 ? 3.110 -10.843 7.039 1.00 21.84 99 ASP A C 1
ATOM 741 O O . ASP A 1 102 ? 3.129 -12.035 6.720 1.00 22.24 99 ASP A O 1
ATOM 746 N N . LEU A 1 103 ? 4.040 -9.965 6.658 1.00 21.70 100 LEU A N 1
ATOM 747 C CA . LEU A 1 103 ? 5.218 -10.302 5.839 1.00 22.32 100 LEU A CA 1
ATOM 748 C C . LEU A 1 103 ? 6.495 -9.790 6.518 1.00 22.10 100 LEU A C 1
ATOM 749 O O . LEU A 1 103 ? 6.466 -8.736 7.168 1.00 22.25 100 LEU A O 1
ATOM 754 N N . PRO A 1 104 ? 7.603 -10.513 6.379 1.00 22.36 101 PRO A N 1
ATOM 755 C CA . PRO A 1 104 ? 8.782 -10.300 7.236 1.00 22.10 101 PRO A CA 1
ATOM 756 C C . PRO A 1 104 ? 9.504 -8.957 7.085 1.00 21.76 101 PRO A C 1
ATOM 757 O O . PRO A 1 104 ? 10.212 -8.536 7.994 1.00 20.79 101 PRO A O 1
ATOM 761 N N . TYR A 1 105 ? 9.340 -8.287 5.956 1.00 22.16 102 TYR A N 1
ATOM 762 C CA . TYR A 1 105 ? 10.093 -7.068 5.710 1.00 22.65 102 TYR A CA 1
ATOM 763 C C . TYR A 1 105 ? 9.232 -5.857 5.479 1.00 22.81 102 TYR A C 1
ATOM 764 O O . TYR A 1 105 ? 9.663 -4.923 4.814 1.00 21.96 102 TYR A O 1
ATOM 773 N N . LYS A 1 106 ? 8.027 -5.841 6.027 1.00 22.28 103 LYS A N 1
ATOM 774 C CA . LYS A 1 106 ? 7.212 -4.654 5.924 1.00 22.86 103 LYS A CA 1
ATOM 775 C C . LYS A 1 106 ? 6.403 -4.364 7.196 1.00 20.81 103 LYS A C 1
ATOM 776 O O . LYS A 1 106 ? 5.403 -3.651 7.157 1.00 20.46 103 LYS A O 1
ATOM 782 N N . GLY A 1 107 ? 6.869 -4.892 8.324 1.00 19.82 104 GLY A N 1
ATOM 783 C CA . GLY A 1 107 ? 6.240 -4.639 9.603 1.00 18.38 104 GLY A CA 1
ATOM 784 C C . GLY A 1 107 ? 6.902 -3.643 10.567 1.00 18.21 104 GLY A C 1
ATOM 785 O O . GLY A 1 107 ? 6.333 -3.362 11.631 1.00 17.69 104 GLY A O 1
ATOM 786 N N . SER A 1 108 ? 8.060 -3.099 10.223 1.00 16.62 105 SER A N 1
ATOM 787 C CA . SER A 1 108 ? 8.726 -2.143 11.120 1.00 16.58 105 SER A CA 1
ATOM 788 C C . SER A 1 108 ? 8.521 -0.740 10.608 1.00 15.87 105 SER A C 1
ATOM 789 O O . SER A 1 108 ? 8.221 -0.536 9.404 1.00 16.21 105 SER A O 1
ATOM 792 N N . GLU A 1 109 ? 8.650 0.222 11.505 1.00 15.06 106 GLU A N 1
ATOM 793 C CA . GLU A 1 109 ? 8.580 1.635 11.128 1.00 13.83 106 GLU A CA 1
ATOM 794 C C . GLU A 1 109 ? 9.943 2.162 10.754 1.00 13.45 106 GLU A C 1
ATOM 795 O O . GLU A 1 109 ? 10.135 2.722 9.654 1.00 12.99 106 GLU A O 1
ATOM 801 N N . HIS A 1 110 ? 10.923 1.990 11.632 1.00 14.55 107 HIS A N 1
ATOM 802 C CA . HIS A 1 110 ? 12.315 2.259 11.282 1.00 14.32 107 HIS A CA 1
ATOM 803 C C . HIS A 1 110 ? 12.921 1.088 10.459 1.00 14.24 107 HIS A C 1
ATOM 804 O O . HIS A 1 110 ? 12.399 -0.038 10.429 1.00 16.18 107 HIS A O 1
ATOM 811 N N . SER A 1 111 ? 13.997 1.394 9.757 1.00 15.65 108 SER A N 1
ATOM 812 C CA . SER A 1 111 ? 14.838 0.409 9.085 1.00 15.44 108 SER A CA 1
ATOM 813 C C . SER A 1 111 ? 16.327 0.689 9.412 1.00 15.10 108 SER A C 1
ATOM 814 O O . SER A 1 111 ? 16.710 1.837 9.781 1.00 15.28 108 SER A O 1
ATOM 817 N N . LEU A 1 112 ? 17.152 -0.353 9.321 1.00 14.54 109 LEU A N 1
ATOM 818 C CA . LEU A 1 112 ? 18.577 -0.272 9.534 1.00 14.20 109 LEU A CA 1
ATOM 819 C C . LEU A 1 112 ? 19.308 -0.637 8.243 1.00 13.58 109 LEU A C 1
ATOM 820 O O . LEU A 1 112 ? 19.227 -1.749 7.760 1.00 15.12 109 LEU A O 1
ATOM 825 N N . ASP A 1 113 ? 20.003 0.331 7.663 1.00 13.97 110 ASP A N 1
ATOM 826 C CA . ASP A 1 113 ? 20.641 0.117 6.369 1.00 14.92 110 ASP A CA 1
ATOM 827 C C . ASP A 1 113 ? 19.699 -0.462 5.317 1.00 15.64 110 ASP A C 1
ATOM 828 O O . ASP A 1 113 ? 20.114 -1.294 4.465 1.00 17.40 110 ASP A O 1
ATOM 833 N N . GLY A 1 114 ? 18.441 -0.049 5.358 1.00 15.73 111 GLY A N 1
ATOM 834 C CA . GLY A 1 114 ? 17.450 -0.468 4.376 1.00 16.06 111 GLY A CA 1
ATOM 835 C C . GLY A 1 114 ? 16.779 -1.796 4.714 1.00 16.70 111 GLY A C 1
ATOM 836 O O . GLY A 1 114 ? 15.928 -2.272 3.988 1.00 18.37 111 GLY A O 1
ATOM 837 N N . GLU A 1 115 ? 17.170 -2.406 5.818 1.00 17.07 112 GLU A N 1
ATOM 838 C CA . GLU A 1 115 ? 16.568 -3.674 6.216 1.00 17.61 112 GLU A CA 1
ATOM 839 C C . GLU A 1 115 ? 15.399 -3.412 7.159 1.00 17.28 112 GLU A C 1
ATOM 840 O O . GLU A 1 115 ? 15.576 -2.748 8.160 1.00 16.01 112 GLU A O 1
ATOM 846 N N . HIS A 1 116 ? 14.235 -3.940 6.790 1.00 16.74 113 HIS A N 1
ATOM 847 C CA . HIS A 1 116 ? 13.001 -3.860 7.576 1.00 16.32 113 HIS A CA 1
ATOM 848 C C . HIS A 1 116 ? 12.737 -5.146 8.335 1.00 16.11 113 HIS A C 1
ATOM 849 O O . HIS A 1 116 ? 13.344 -6.191 8.070 1.00 16.35 113 HIS A O 1
ATOM 856 N N . PHE A 1 117 ? 11.846 -5.051 9.317 1.00 15.12 114 PHE A N 1
ATOM 857 C CA . PHE A 1 117 ? 11.563 -6.185 10.183 1.00 15.28 114 PHE A CA 1
ATOM 858 C C . PHE A 1 117 ? 10.082 -6.505 10.205 1.00 14.32 114 PHE A C 1
ATOM 859 O O . PHE A 1 117 ? 9.270 -5.801 9.618 1.00 14.93 114 PHE A O 1
ATOM 867 N N . ALA A 1 118 ? 9.736 -7.595 10.897 1.00 14.23 115 ALA A N 1
ATOM 868 C CA . ALA A 1 118 ? 8.380 -8.115 10.906 1.00 14.57 115 ALA A CA 1
ATOM 869 C C . ALA A 1 118 ? 7.464 -7.321 11.822 1.00 14.72 115 ALA A C 1
ATOM 870 O O . ALA A 1 118 ? 6.262 -7.268 11.586 1.00 16.04 115 ALA A O 1
ATOM 872 N N . MET A 1 119 ? 8.025 -6.772 12.905 1.00 14.48 116 MET A N 1
ATOM 873 C CA . MET A 1 119 ? 7.261 -5.876 13.812 1.00 13.76 116 MET A CA 1
ATOM 874 C C . MET A 1 119 ? 8.191 -4.831 14.393 1.00 13.57 116 MET A C 1
ATOM 875 O O . MET A 1 119 ? 9.405 -4.928 14.265 1.00 14.13 116 MET A O 1
ATOM 880 N N . GLU A 1 120 ? 7.616 -3.824 15.030 1.00 13.24 117 GLU A N 1
ATOM 881 C CA . GLU A 1 120 ? 8.369 -2.890 15.833 1.00 13.07 117 GLU A CA 1
ATOM 882 C C . GLU A 1 120 ? 7.582 -2.539 17.085 1.00 13.36 117 GLU A C 1
ATOM 883 O O . GLU A 1 120 ? 6.414 -2.175 17.014 1.00 12.09 117 GLU A O 1
ATOM 889 N N . MET A 1 121 ? 8.221 -2.679 18.245 1.00 13.31 118 MET A N 1
ATOM 890 C CA . MET A 1 121 ? 7.570 -2.444 19.523 1.00 13.50 118 MET A CA 1
ATOM 891 C C . MET A 1 121 ? 8.061 -1.099 20.068 1.00 13.03 118 MET A C 1
ATOM 892 O O . MET A 1 121 ? 9.243 -0.814 20.033 1.00 14.18 118 MET A O 1
ATOM 897 N N . HIS A 1 122 ? 7.144 -0.307 20.592 1.00 13.05 119 HIS A N 1
ATOM 898 C CA . HIS A 1 122 ? 7.394 1.037 21.043 1.00 12.59 119 HIS A CA 1
ATOM 899 C C . HIS A 1 122 ? 7.013 1.148 22.525 1.00 12.54 119 HIS A C 1
ATOM 900 O O . HIS A 1 122 ? 5.838 0.965 22.883 1.00 14.15 119 HIS A O 1
ATOM 907 N N . ILE A 1 123 ? 7.995 1.407 23.381 1.00 12.57 120 ILE A N 1
ATOM 908 C CA . ILE A 1 123 ? 7.708 1.637 24.795 1.00 12.20 120 ILE A CA 1
ATOM 909 C C . ILE A 1 123 ? 7.819 3.143 25.031 1.00 12.26 120 ILE A C 1
ATOM 910 O O . ILE A 1 123 ? 8.912 3.726 24.931 1.00 11.80 120 ILE A O 1
ATOM 915 N N . VAL A 1 124 ? 6.681 3.765 25.339 1.00 11.73 121 VAL A N 1
ATOM 916 C CA . VAL A 1 124 ? 6.531 5.212 25.374 1.00 12.16 121 VAL A CA 1
ATOM 917 C C . VAL A 1 124 ? 6.617 5.752 26.811 1.00 12.76 121 VAL A C 1
ATOM 918 O O . VAL A 1 124 ? 5.918 5.271 27.689 1.00 13.02 121 VAL A O 1
ATOM 922 N N . HIS A 1 125 ? 7.507 6.711 27.016 1.00 12.16 122 HIS A N 1
ATOM 923 C CA . HIS A 1 125 ? 7.805 7.298 28.313 1.00 11.72 122 HIS A CA 1
ATOM 924 C C . HIS A 1 125 ? 7.746 8.841 28.235 1.00 12.93 122 HIS A C 1
ATOM 925 O O . HIS A 1 125 ? 8.020 9.461 27.197 1.00 12.84 122 HIS A O 1
ATOM 932 N N . GLU A 1 126 ? 7.446 9.486 29.365 1.00 13.58 123 GLU A N 1
ATOM 933 C CA . GLU A 1 126 ? 7.393 10.944 29.427 1.00 15.07 123 GLU A CA 1
ATOM 934 C C . GLU A 1 126 ? 8.412 11.506 30.453 1.00 15.42 123 GLU A C 1
ATOM 935 O O . GLU A 1 126 ? 8.620 10.937 31.516 1.00 14.20 123 GLU A O 1
ATOM 941 N N . LYS A 1 127 ? 9.059 12.608 30.080 1.00 15.85 124 LYS A N 1
ATOM 942 C CA . LYS A 1 127 ? 10.109 13.239 30.851 1.00 16.82 124 LYS A CA 1
ATOM 943 C C . LYS A 1 127 ? 9.546 13.709 32.182 1.00 17.91 124 LYS A C 1
ATOM 944 O O . LYS A 1 127 ? 8.512 14.371 32.233 1.00 18.02 124 LYS A O 1
ATOM 950 N N . GLU A 1 128 ? 10.245 13.379 33.237 1.00 19.46 125 GLU A N 1
ATOM 951 C CA . GLU A 1 128 ? 9.947 13.917 34.559 1.00 22.51 125 GLU A CA 1
ATOM 952 C C . GLU A 1 128 ? 10.682 15.239 34.706 1.00 25.32 125 GLU A C 1
ATOM 953 O O . GLU A 1 128 ? 11.882 15.314 34.491 1.00 26.42 125 GLU A O 1
ATOM 959 N N . LYS A 1 129 ? 9.964 16.285 35.084 1.00 29.64 126 LYS A N 1
ATOM 960 C CA . LYS A 1 129 ? 10.607 17.602 35.265 1.00 31.95 126 LYS A CA 1
ATOM 961 C C . LYS A 1 129 ? 10.374 18.163 36.663 1.00 32.83 126 LYS A C 1
ATOM 962 O O . LYS A 1 129 ? 9.231 18.435 37.018 1.00 36.37 126 LYS A O 1
ATOM 965 N N . PRO A 1 141 ? 9.166 20.893 24.096 1.00 27.68 137 PRO A N 1
ATOM 966 C CA . PRO A 1 141 ? 10.567 20.427 24.151 1.00 26.37 137 PRO A CA 1
ATOM 967 C C . PRO A 1 141 ? 10.774 19.305 23.139 1.00 24.69 137 PRO A C 1
ATOM 968 O O . PRO A 1 141 ? 9.879 18.453 22.926 1.00 24.27 137 PRO A O 1
ATOM 972 N N . GLU A 1 142 ? 11.957 19.265 22.557 1.00 22.04 138 GLU A N 1
ATOM 973 C CA . GLU A 1 142 ? 12.255 18.238 21.570 1.00 21.02 138 GLU A CA 1
ATOM 974 C C . GLU A 1 142 ? 12.373 16.802 22.136 1.00 19.90 138 GLU A C 1
ATOM 975 O O . GLU A 1 142 ? 12.396 15.835 21.366 1.00 18.92 138 GLU A O 1
ATOM 981 N N . ASP A 1 143 ? 12.463 16.675 23.461 1.00 17.60 139 ASP A N 1
ATOM 982 C CA . ASP A 1 143 ? 12.656 15.369 24.116 1.00 16.96 139 ASP A CA 1
ATOM 983 C C . ASP A 1 143 ? 11.655 15.166 25.257 1.00 15.33 139 ASP A C 1
ATOM 984 O O . ASP A 1 143 ? 11.957 14.495 26.239 1.00 15.46 139 ASP A O 1
ATOM 989 N N . GLU A 1 144 ? 10.456 15.721 25.113 1.00 14.77 140 GLU A N 1
ATOM 990 C CA . GLU A 1 144 ? 9.364 15.508 26.090 1.00 16.42 140 GLU A CA 1
ATOM 991 C C . GLU A 1 144 ? 8.968 14.017 26.259 1.00 15.64 140 GLU A C 1
ATOM 992 O O . GLU A 1 144 ? 8.629 13.568 27.363 1.00 15.62 140 GLU A O 1
ATOM 998 N N . ILE A 1 145 ? 9.017 13.282 25.153 1.00 15.39 141 ILE A N 1
ATOM 999 C CA . ILE A 1 145 ? 8.718 11.869 25.113 1.00 14.74 141 ILE A CA 1
ATOM 1000 C C . ILE A 1 145 ? 9.969 11.085 24.691 1.00 14.41 141 ILE A C 1
ATOM 1001 O O . ILE A 1 145 ? 10.678 11.469 23.749 1.00 14.92 141 ILE A O 1
ATOM 1006 N N . ALA A 1 146 ? 10.270 10.014 25.410 1.00 13.01 142 ALA A N 1
ATOM 1007 C CA . ALA A 1 146 ? 11.285 9.055 24.990 1.00 12.89 142 ALA A CA 1
ATOM 1008 C C . ALA A 1 146 ? 10.610 7.762 24.602 1.00 13.52 142 ALA A C 1
ATOM 1009 O O . ALA A 1 146 ? 9.932 7.099 25.417 1.00 13.35 142 ALA A O 1
ATOM 1011 N N . VAL A 1 147 ? 10.781 7.374 23.338 1.00 12.89 143 VAL A N 1
ATOM 1012 C CA . VAL A 1 147 ? 10.319 6.074 22.908 1.00 12.94 143 VAL A CA 1
ATOM 1013 C C . VAL A 1 147 ? 11.497 5.117 22.768 1.00 12.94 143 VAL A C 1
ATOM 1014 O O . VAL A 1 147 ? 12.493 5.437 22.067 1.00 12.85 143 VAL A O 1
ATOM 1018 N N . LEU A 1 148 ? 11.372 3.947 23.416 1.00 12.04 144 LEU A N 1
ATOM 1019 C CA . LEU A 1 148 ? 12.271 2.814 23.208 1.00 13.54 144 LEU A CA 1
ATOM 1020 C C . LEU A 1 148 ? 11.715 1.930 22.108 1.00 13.02 144 LEU A C 1
ATOM 1021 O O . LEU A 1 148 ? 10.637 1.352 22.240 1.00 12.38 144 LEU A O 1
ATOM 1026 N N . ALA A 1 149 ? 12.473 1.774 21.014 1.00 12.64 145 ALA A N 1
ATOM 1027 C CA . ALA A 1 149 ? 12.013 1.010 19.856 1.00 12.62 145 ALA A CA 1
ATOM 1028 C C . ALA A 1 149 ? 12.803 -0.266 19.662 1.00 12.80 145 ALA A C 1
ATOM 1029 O O . ALA A 1 149 ? 14.029 -0.213 19.594 1.00 12.92 145 ALA A O 1
ATOM 1031 N N . PHE A 1 150 ? 12.101 -1.398 19.608 1.00 12.18 146 PHE A N 1
ATOM 1032 C CA . PHE A 1 150 ? 12.698 -2.718 19.415 1.00 13.14 146 PHE A CA 1
ATOM 1033 C C . PHE A 1 150 ? 12.175 -3.312 18.125 1.00 12.55 146 PHE A C 1
ATOM 1034 O O . PHE A 1 150 ? 10.959 -3.326 17.854 1.00 13.00 146 PHE A O 1
ATOM 1042 N N . LEU A 1 151 ? 13.090 -3.811 17.312 1.00 13.67 147 LEU A N 1
ATOM 1043 C CA . LEU A 1 151 ? 12.740 -4.442 16.055 1.00 13.68 147 LEU A CA 1
ATOM 1044 C C . LEU A 1 151 ? 12.552 -5.959 16.287 1.00 14.54 147 LEU A C 1
ATOM 1045 O O . LEU A 1 151 ? 13.237 -6.599 17.100 1.00 14.85 147 LEU A O 1
ATOM 1050 N N . VAL A 1 152 ? 11.563 -6.509 15.614 1.00 13.46 148 VAL A N 1
ATOM 1051 C CA . VAL A 1 152 ? 11.144 -7.880 15.841 1.00 14.06 148 VAL A CA 1
ATOM 1052 C C . VAL A 1 152 ? 11.261 -8.668 14.556 1.00 12.99 148 VAL A C 1
ATOM 1053 O O . VAL A 1 152 ? 10.798 -8.213 13.496 1.00 13.45 148 VAL A O 1
ATOM 1057 N N . GLU A 1 153 ? 11.809 -9.874 14.666 1.00 13.51 149 GLU A N 1
ATOM 1058 C CA . GLU A 1 153 ? 11.859 -10.831 13.551 1.00 15.80 149 GLU A CA 1
ATOM 1059 C C . GLU A 1 153 ? 11.439 -12.228 13.992 1.00 16.07 149 GLU A C 1
ATOM 1060 O O . GLU A 1 153 ? 11.370 -12.534 15.175 1.00 15.75 149 GLU A O 1
ATOM 1066 N N . ALA A 1 154 ? 11.148 -13.081 13.013 1.00 17.28 150 ALA A N 1
ATOM 1067 C CA . ALA A 1 154 ? 10.849 -14.489 13.297 1.00 18.08 150 ALA A CA 1
ATOM 1068 C C . ALA A 1 154 ? 12.119 -15.251 13.689 1.00 19.10 150 ALA A C 1
ATOM 1069 O O . ALA A 1 154 ? 13.149 -15.134 13.018 1.00 19.65 150 ALA A O 1
ATOM 1071 N N . GLY A 1 155 ? 12.063 -15.983 14.796 1.00 18.90 151 GLY A N 1
ATOM 1072 C CA . GLY A 1 155 ? 13.126 -16.882 15.206 1.00 20.09 151 GLY A CA 1
ATOM 1073 C C . GLY A 1 155 ? 12.670 -18.326 15.225 1.00 20.92 151 GLY A C 1
ATOM 1074 O O . GLY A 1 155 ? 11.591 -18.664 14.712 1.00 22.25 151 GLY A O 1
ATOM 1075 N N . THR A 1 156 A 13.460 -19.157 15.873 1.00 21.62 151 THR A N 1
ATOM 1076 C CA . THR A 1 156 A 13.239 -20.612 15.890 1.00 22.96 151 THR A CA 1
ATOM 1077 C C . THR A 1 156 A 12.213 -21.076 16.933 1.00 22.98 151 THR A C 1
ATOM 1078 O O . THR A 1 156 A 11.736 -22.203 16.865 1.00 24.67 151 THR A O 1
ATOM 1082 N N . GLN A 1 157 ? 11.914 -20.226 17.914 1.00 22.65 152 GLN A N 1
ATOM 1083 C CA . GLN A 1 157 ? 11.205 -20.664 19.115 1.00 21.95 152 GLN A CA 1
ATOM 1084 C C . GLN A 1 157 ? 10.121 -19.681 19.534 1.00 21.10 152 GLN A C 1
ATOM 1085 O O . GLN A 1 157 ? 10.181 -18.495 19.194 1.00 20.19 152 GLN A O 1
ATOM 1091 N N . VAL A 1 158 ? 9.163 -20.196 20.311 1.00 20.16 153 VAL A N 1
ATOM 1092 C CA . VAL A 1 158 ? 8.204 -19.337 21.023 1.00 18.94 153 VAL A CA 1
ATOM 1093 C C . VAL A 1 158 ? 8.949 -18.473 22.048 1.00 17.36 153 VAL A C 1
ATOM 1094 O O . VAL A 1 158 ? 9.737 -18.951 22.888 1.00 17.94 153 VAL A O 1
ATOM 1098 N N . ASN A 1 159 ? 8.662 -17.183 22.015 1.00 16.86 154 ASN A N 1
ATOM 1099 C CA . ASN A 1 159 ? 9.189 -16.251 22.983 1.00 16.36 154 ASN A CA 1
ATOM 1100 C C . ASN A 1 159 ? 8.192 -16.267 24.134 1.00 16.51 154 ASN A C 1
ATOM 1101 O O . ASN A 1 159 ? 7.112 -15.696 24.043 1.00 15.36 154 ASN A O 1
ATOM 1106 N N . GLU A 1 160 ? 8.564 -16.952 25.209 1.00 17.03 155 GLU A N 1
ATOM 1107 C CA . GLU A 1 160 ? 7.654 -17.160 26.314 1.00 17.82 155 GLU A CA 1
ATOM 1108 C C . GLU A 1 160 ? 7.241 -15.873 26.978 1.00 17.10 155 GLU A C 1
ATOM 1109 O O . GLU A 1 160 ? 6.096 -15.757 27.476 1.00 14.78 155 GLU A O 1
ATOM 1115 N N . GLY A 1 161 ? 8.161 -14.911 27.021 1.00 16.52 156 GLY A N 1
ATOM 1116 C CA . GLY A 1 161 ? 7.868 -13.609 27.578 1.00 16.67 156 GLY A CA 1
ATOM 1117 C C . GLY A 1 161 ? 6.718 -12.853 26.939 1.00 16.70 156 GLY A C 1
ATOM 1118 O O . GLY A 1 161 ? 6.025 -12.071 27.621 1.00 16.16 156 GLY A O 1
ATOM 1119 N N . PHE A 1 162 ? 6.544 -13.067 25.635 1.00 14.93 157 PHE A N 1
ATOM 1120 C CA . PHE A 1 162 ? 5.425 -12.500 24.875 1.00 14.86 157 PHE A CA 1
ATOM 1121 C C . PHE A 1 162 ? 4.094 -13.262 24.987 1.00 14.15 157 PHE A C 1
ATOM 1122 O O . PHE A 1 162 ? 3.056 -12.740 24.534 1.00 14.79 157 PHE A O 1
ATOM 1130 N N . GLN A 1 163 ? 4.090 -14.437 25.610 1.00 15.13 158 GLN A N 1
ATOM 1131 C CA . GLN A 1 163 ? 2.877 -15.229 25.614 1.00 15.28 158 GLN A CA 1
ATOM 1132 C C . GLN A 1 163 ? 1.661 -14.585 26.309 1.00 15.47 158 GLN A C 1
ATOM 1133 O O . GLN A 1 163 ? 0.577 -14.606 25.737 1.00 16.00 158 GLN A O 1
ATOM 1139 N N . PRO A 1 164 ? 1.806 -13.986 27.483 1.00 15.77 159 PRO A N 1
ATOM 1140 C CA . PRO A 1 164 ? 0.653 -13.268 28.058 1.00 15.84 159 PRO A CA 1
ATOM 1141 C C . PRO A 1 164 ? 0.066 -12.229 27.117 1.00 14.68 159 PRO A C 1
ATOM 1142 O O . PRO A 1 164 ? -1.159 -12.137 27.033 1.00 15.60 159 PRO A O 1
ATOM 1146 N N . LEU A 1 165 ? 0.885 -11.466 26.405 1.00 14.52 160 LEU A N 1
ATOM 1147 C CA . LEU A 1 165 ? 0.342 -10.474 25.476 1.00 13.97 160 LEU A CA 1
ATOM 1148 C C . LEU A 1 165 ? -0.395 -11.169 24.314 1.00 13.63 160 LEU A C 1
ATOM 1149 O O . LEU A 1 165 ? -1.529 -10.819 23.968 1.00 15.07 160 LEU A O 1
ATOM 1154 N N . VAL A 1 166 ? 0.265 -12.130 23.693 1.00 13.74 161 VAL A N 1
ATOM 1155 C CA . VAL A 1 166 ? -0.292 -12.825 22.515 1.00 13.91 161 VAL A CA 1
ATOM 1156 C C . VAL A 1 166 ? -1.626 -13.506 22.895 1.00 14.45 161 VAL A C 1
ATOM 1157 O O . VAL A 1 166 ? -2.589 -13.478 22.127 1.00 14.66 161 VAL A O 1
ATOM 1161 N N . GLU A 1 167 ? -1.646 -14.096 24.073 1.00 15.19 162 GLU A N 1
ATOM 1162 C CA . GLU A 1 167 ? -2.832 -14.777 24.633 1.00 15.27 162 GLU A CA 1
ATOM 1163 C C . GLU A 1 167 ? -4.024 -13.846 24.908 1.00 16.81 162 GLU A C 1
ATOM 1164 O O . GLU A 1 167 ? -5.194 -14.258 24.821 1.00 16.96 162 GLU A O 1
ATOM 1170 N N . ALA A 1 168 ? -3.730 -12.588 25.233 1.00 16.57 163 ALA A N 1
ATOM 1171 C CA . ALA A 1 168 ? -4.742 -11.576 25.500 1.00 15.79 163 ALA A CA 1
ATOM 1172 C C . ALA A 1 168 ? -5.431 -11.084 24.233 1.00 15.87 163 ALA A C 1
ATOM 1173 O O . ALA A 1 168 ? -6.543 -10.546 24.296 1.00 16.89 163 ALA A O 1
ATOM 1175 N N . LEU A 1 169 ? -4.783 -11.221 23.075 1.00 14.87 164 LEU A N 1
ATOM 1176 C CA . LEU A 1 169 ? -5.272 -10.576 21.862 1.00 15.66 164 LEU A CA 1
ATOM 1177 C C . LEU A 1 169 ? -6.690 -10.986 21.461 1.00 16.18 164 LEU A C 1
ATOM 1178 O O . LEU A 1 169 ? -7.451 -10.148 20.993 1.00 16.47 164 LEU A O 1
ATOM 1183 N N . SER A 1 170 ? -7.041 -12.261 21.634 1.00 16.87 165 SER A N 1
ATOM 1184 C CA . SER A 1 170 ? -8.387 -12.700 21.239 1.00 17.10 165 SER A CA 1
ATOM 1185 C C . SER A 1 170 ? -9.502 -12.147 22.128 1.00 18.21 165 SER A C 1
ATOM 1186 O O . SER A 1 170 ? -10.708 -12.354 21.828 1.00 18.16 165 SER A O 1
ATOM 1189 N N . ASN A 1 171 ? -9.141 -11.471 23.212 1.00 17.73 166 ASN A N 1
ATOM 1190 C CA . ASN A 1 171 ? -10.115 -10.818 24.064 1.00 18.47 166 ASN A CA 1
ATOM 1191 C C . ASN A 1 171 ? -10.312 -9.344 23.737 1.00 19.31 166 ASN A C 1
ATOM 1192 O O . ASN A 1 171 ? -11.154 -8.702 24.348 1.00 20.05 166 ASN A O 1
ATOM 1197 N N . ILE A 1 172 ? -9.567 -8.826 22.755 1.00 18.65 167 ILE A N 1
ATOM 1198 C CA . ILE A 1 172 ? -9.727 -7.443 22.284 1.00 18.22 167 ILE A CA 1
ATOM 1199 C C . ILE A 1 172 ? -9.708 -7.344 20.758 1.00 18.40 167 ILE A C 1
ATOM 1200 O O . ILE A 1 172 ? -8.981 -6.529 20.163 1.00 17.83 167 ILE A O 1
ATOM 1205 N N . PRO A 1 173 ? -10.526 -8.145 20.097 1.00 19.20 168 PRO A N 1
ATOM 1206 C CA . PRO A 1 173 ? -10.541 -8.146 18.653 1.00 19.18 168 PRO A CA 1
ATOM 1207 C C . PRO A 1 173 ? -11.023 -6.825 18.076 1.00 19.06 168 PRO A C 1
ATOM 1208 O O . PRO A 1 173 ? -10.555 -6.450 17.025 1.00 18.62 168 PRO A O 1
ATOM 1212 N N . LYS A 1 174 ? -11.886 -6.093 18.784 1.00 18.62 169 LYS A N 1
ATOM 1213 C CA . LYS A 1 174 ? -12.493 -4.863 18.241 1.00 20.41 169 LYS A CA 1
ATOM 1214 C C . LYS A 1 174 ? -11.911 -3.600 18.899 1.00 20.52 169 LYS A C 1
ATOM 1215 O O . LYS A 1 174 ? -11.589 -3.613 20.083 1.00 19.87 169 LYS A O 1
ATOM 1220 N N . PRO A 1 175 ? -11.829 -2.498 18.168 1.00 20.98 170 PRO A N 1
ATOM 1221 C CA . PRO A 1 175 ? -11.527 -1.201 18.789 1.00 21.25 170 PRO A CA 1
ATOM 1222 C C . PRO A 1 175 ? -12.415 -0.911 20.005 1.00 22.73 170 PRO A C 1
ATOM 1223 O O . PRO A 1 175 ? -13.594 -1.247 20.026 1.00 21.35 170 PRO A O 1
ATOM 1227 N N . GLU A 1 176 ? -11.789 -0.325 21.022 1.00 23.27 171 GLU A N 1
ATOM 1228 C CA . GLU A 1 176 ? -12.365 0.040 22.318 1.00 24.77 171 GLU A CA 1
ATOM 1229 C C . GLU A 1 176 ? -12.381 -1.068 23.333 1.00 24.52 171 GLU A C 1
ATOM 1230 O O . GLU A 1 176 ? -12.492 -0.804 24.515 1.00 27.07 171 GLU A O 1
ATOM 1236 N N . MET A 1 177 ? -12.206 -2.309 22.912 1.00 23.18 172 MET A N 1
ATOM 1237 C CA . MET A 1 177 ? -12.147 -3.382 23.881 1.00 22.32 172 MET A CA 1
ATOM 1238 C C . MET A 1 177 ? -10.863 -3.360 24.704 1.00 21.03 172 MET A C 1
ATOM 1239 O O . MET A 1 177 ? -9.796 -2.955 24.219 1.00 21.21 172 MET A O 1
ATOM 1244 N N . SER A 1 178 ? -11.005 -3.818 25.947 1.00 21.57 173 SER A N 1
ATOM 1245 C CA . SER A 1 178 ? -9.973 -3.865 26.951 1.00 22.13 173 SER A CA 1
ATOM 1246 C C . SER A 1 178 ? -9.993 -5.226 27.684 1.00 21.90 173 SER A C 1
ATOM 1247 O O . SER A 1 178 ? -11.058 -5.815 27.919 1.00 22.22 173 SER A O 1
ATOM 1250 N N . THR A 1 179 ? -8.828 -5.713 28.061 1.00 20.32 174 THR A N 1
ATOM 1251 C CA . THR A 1 179 ? -8.708 -6.910 28.884 1.00 20.01 174 THR A CA 1
ATOM 1252 C C . THR A 1 179 ? -7.495 -6.821 29.818 1.00 20.11 174 THR A C 1
ATOM 1253 O O . THR A 1 179 ? -6.730 -5.850 29.751 1.00 18.94 174 THR A O 1
ATOM 1257 N N . THR A 1 180 ? -7.365 -7.805 30.706 1.00 21.22 175 THR A N 1
ATOM 1258 C CA . THR A 1 180 ? -6.277 -7.903 31.658 1.00 21.95 175 THR A CA 1
ATOM 1259 C C . THR A 1 180 ? -5.377 -9.077 31.289 1.00 21.60 175 THR A C 1
ATOM 1260 O O . THR A 1 180 ? -5.839 -10.212 31.183 1.00 22.16 175 THR A O 1
ATOM 1264 N N . MET A 1 181 ? -4.088 -8.810 31.105 1.00 20.45 176 MET A N 1
ATOM 1265 C CA . MET A 1 181 ? -3.109 -9.860 30.850 1.00 19.91 176 MET A CA 1
ATOM 1266 C C . MET A 1 181 ? -2.800 -10.667 32.095 1.00 20.96 176 MET A C 1
ATOM 1267 O O . MET A 1 181 ? -2.890 -10.160 33.220 1.00 20.05 176 MET A O 1
ATOM 1272 N N . ALA A 1 182 ? -2.417 -11.928 31.892 1.00 21.81 177 ALA A N 1
ATOM 1273 C CA . ALA A 1 182 ? -1.858 -12.722 32.952 1.00 22.38 177 ALA A CA 1
ATOM 1274 C C . ALA A 1 182 ? -0.532 -12.097 33.408 1.00 22.84 177 ALA A C 1
ATOM 1275 O O . ALA A 1 182 ? 0.090 -11.314 32.657 1.00 21.26 177 ALA A O 1
ATOM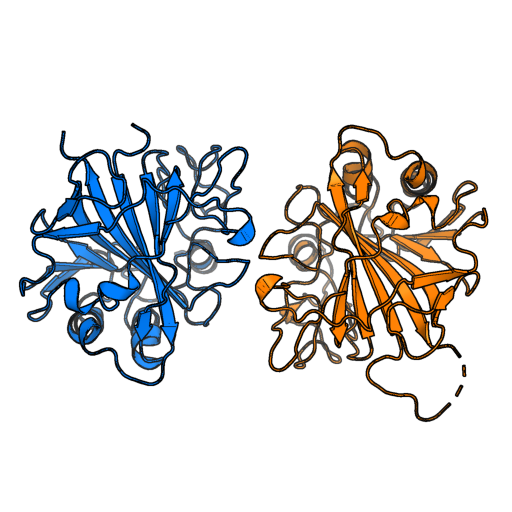 1277 N N . GLU A 1 183 ? -0.122 -12.449 34.628 1.00 23.09 178 GLU A N 1
ATOM 1278 C CA . GLU A 1 183 ? 1.078 -11.894 35.283 1.00 24.35 178 GLU A CA 1
ATOM 1279 C C . GLU A 1 183 ? 2.270 -11.919 34.345 1.00 23.27 178 GLU A C 1
ATOM 1280 O O . GLU A 1 183 ? 2.589 -12.966 33.746 1.00 23.24 178 GLU A O 1
ATOM 1286 N N . SER A 1 184 ? 2.924 -10.761 34.200 1.00 22.25 179 SER A N 1
ATOM 1287 C CA . SER A 1 184 ? 4.068 -10.642 33.300 1.00 20.78 179 SER A CA 1
ATOM 1288 C C . SER A 1 184 ? 4.882 -9.376 33.612 1.00 20.51 179 SER A C 1
ATOM 1289 O O . SER A 1 184 ? 4.366 -8.430 34.167 1.00 20.12 179 SER A O 1
ATOM 1292 N N . SER A 1 185 ? 6.137 -9.363 33.206 1.00 20.34 180 SER A N 1
ATOM 1293 C CA . SER A 1 185 ? 7.001 -8.195 33.413 1.00 19.71 180 SER A CA 1
ATOM 1294 C C . SER A 1 185 ? 7.362 -7.574 32.080 1.00 19.58 180 SER A C 1
ATOM 1295 O O . SER A 1 185 ? 7.260 -8.221 31.033 1.00 20.39 180 SER A O 1
ATOM 1298 N N . LEU A 1 186 ? 7.789 -6.316 32.096 1.00 18.83 181 LEU A N 1
ATOM 1299 C CA . LEU A 1 186 ? 8.300 -5.704 30.886 1.00 17.83 181 LEU A CA 1
ATOM 1300 C C . LEU A 1 186 ? 9.625 -6.332 30.506 1.00 19.02 181 LEU A C 1
ATOM 1301 O O . LEU A 1 186 ? 9.904 -6.488 29.327 1.00 18.98 181 LEU A O 1
ATOM 1306 N N . LEU A 1 187 ? 10.416 -6.733 31.507 1.00 19.48 182 LEU A N 1
ATOM 1307 C CA . LEU A 1 187 ? 11.693 -7.392 31.291 1.00 21.83 182 LEU A CA 1
ATOM 1308 C C . LEU A 1 187 ? 11.556 -8.643 30.413 1.00 20.90 182 LEU A C 1
ATOM 1309 O O . LEU A 1 187 ? 12.415 -8.894 29.572 1.00 21.19 182 LEU A O 1
ATOM 1314 N N . ASP A 1 188 ? 10.453 -9.380 30.594 1.00 20.51 183 ASP A N 1
ATOM 1315 C CA . ASP A 1 188 ? 10.097 -10.587 29.822 1.00 21.35 183 ASP A CA 1
ATOM 1316 C C . ASP A 1 188 ? 9.997 -10.314 28.305 1.00 21.30 183 ASP A C 1
ATOM 1317 O O . ASP A 1 188 ? 10.092 -11.270 27.486 1.00 20.26 183 ASP A O 1
ATOM 1322 N N . LEU A 1 189 ? 9.696 -9.060 27.938 1.00 19.94 184 LEU A N 1
ATOM 1323 C CA . LEU A 1 189 ? 9.557 -8.656 26.529 1.00 20.90 184 LEU A CA 1
ATOM 1324 C C . LEU A 1 189 ? 10.879 -8.231 25.867 1.00 22.02 184 LEU A C 1
ATOM 1325 O O . LEU A 1 189 ? 10.973 -8.227 24.663 1.00 23.18 184 LEU A O 1
ATOM 1330 N N . LEU A 1 190 ? 11.904 -7.932 26.647 1.00 23.74 185 LEU A N 1
ATOM 1331 C CA . LEU A 1 190 ? 13.138 -7.349 26.097 1.00 25.13 185 LEU A CA 1
ATOM 1332 C C . LEU A 1 190 ? 14.256 -8.362 25.888 1.00 26.03 185 LEU A C 1
ATOM 1333 O O . LEU A 1 190 ? 14.289 -9.412 26.544 1.00 26.05 185 LEU A O 1
ATOM 1338 N N . PRO A 1 191 ? 15.199 -8.021 25.007 1.00 26.34 186 PRO A N 1
ATOM 1339 C CA . PRO A 1 191 ? 16.480 -8.735 24.966 1.00 26.65 186 PRO A CA 1
ATOM 1340 C C . PRO A 1 191 ? 17.199 -8.726 26.328 1.00 26.84 186 PRO A C 1
ATOM 1341 O O . PRO A 1 191 ? 16.921 -7.879 27.196 1.00 25.23 186 PRO A O 1
ATOM 1345 N N . LYS A 1 192 ? 18.142 -9.653 26.504 1.00 27.60 187 LYS A N 1
ATOM 1346 C CA . LYS A 1 192 ? 19.067 -9.636 27.637 1.00 28.11 187 LYS A CA 1
ATOM 1347 C C . LYS A 1 192 ? 19.720 -8.246 27.764 1.00 28.90 187 LYS A C 1
ATOM 1348 O O . LYS A 1 192 ? 20.007 -7.591 26.770 1.00 27.57 187 LYS A O 1
ATOM 1350 N N . GLU A 1 193 A 19.943 -7.798 28.987 1.00 30.75 187 GLU A N 1
ATOM 1351 C CA . GLU A 1 193 A 20.300 -6.396 29.224 1.00 31.77 187 GLU A CA 1
ATOM 1352 C C . GLU A 1 193 A 21.676 -6.088 28.642 1.00 31.25 187 GLU A C 1
ATOM 1353 O O . GLU A 1 193 A 21.956 -4.979 28.176 1.00 29.00 187 GLU A O 1
ATOM 1359 N N . GLU A 1 194 B 22.513 -7.111 28.608 1.00 31.15 187 GLU A N 1
ATOM 1360 C CA . GLU A 1 194 B 23.827 -6.988 28.018 1.00 31.18 187 GLU A CA 1
ATOM 1361 C C . GLU A 1 194 B 23.720 -6.570 26.550 1.00 30.12 187 GLU A C 1
ATOM 1362 O O . GLU A 1 194 B 24.570 -5.840 26.063 1.00 31.86 187 GLU A O 1
ATOM 1365 N N . LYS A 1 195 ? 22.665 -6.999 25.860 1.00 28.25 188 LYS A N 1
ATOM 1366 C CA . LYS A 1 195 ? 22.463 -6.699 24.451 1.00 27.32 188 LYS A CA 1
ATOM 1367 C C . LYS A 1 195 ? 21.765 -5.357 24.188 1.00 25.41 188 LYS A C 1
ATOM 1368 O O . LYS A 1 195 ? 21.558 -4.995 23.039 1.00 28.40 188 LYS A O 1
ATOM 1372 N N . LEU A 1 196 ? 21.377 -4.639 25.234 1.00 21.49 189 LEU A N 1
ATOM 1373 C CA . LEU A 1 196 ? 20.779 -3.315 25.096 1.00 20.18 189 LEU A CA 1
ATOM 1374 C C . LEU A 1 196 ? 21.798 -2.190 25.156 1.00 20.00 189 LEU A C 1
ATOM 1375 O O . LEU A 1 196 ? 21.444 -1.003 25.215 1.00 18.50 189 LEU A O 1
ATOM 1380 N N . ARG A 1 197 A 23.081 -2.548 25.163 1.00 19.78 189 ARG A N 1
ATOM 1381 C CA . ARG A 1 197 A 24.113 -1.536 25.280 1.00 20.43 189 ARG A CA 1
ATOM 1382 C C . ARG A 1 197 A 24.280 -0.805 23.944 1.00 19.41 189 ARG A C 1
ATOM 1383 O O . ARG A 1 197 A 24.723 0.331 23.927 1.00 19.36 189 ARG A O 1
ATOM 1386 N N . HIS A 1 198 ? 23.944 -1.469 22.838 1.00 19.38 190 HIS A N 1
ATOM 1387 C CA . HIS A 1 198 ? 24.096 -0.908 21.499 1.00 19.38 190 HIS A CA 1
ATOM 1388 C C . HIS A 1 198 ? 22.767 -0.404 20.918 1.00 17.54 190 HIS A C 1
ATOM 1389 O O . HIS A 1 198 ? 21.850 -1.189 20.605 1.00 16.93 190 HIS A O 1
ATOM 1396 N N . TYR A 1 199 ? 22.703 0.893 20.710 1.00 15.04 191 TYR A N 1
ATOM 1397 C CA . TYR A 1 199 ? 21.507 1.501 20.162 1.00 14.04 191 TYR A CA 1
ATOM 1398 C C . TYR A 1 199 ? 21.827 2.762 19.349 1.00 14.64 191 TYR A C 1
ATOM 1399 O O . TYR A 1 199 ? 22.909 3.325 19.461 1.00 14.86 191 TYR A O 1
ATOM 1408 N N . PHE A 1 200 ? 20.836 3.191 18.580 1.00 13.97 192 PHE A N 1
ATOM 1409 C CA . PHE A 1 200 ? 20.850 4.411 17.768 1.00 14.23 192 PHE A CA 1
ATOM 1410 C C . PHE A 1 200 ? 19.968 5.462 18.397 1.00 14.78 192 PHE A C 1
ATOM 1411 O O . PHE A 1 200 ? 18.981 5.130 19.080 1.00 15.38 192 PHE A O 1
ATOM 1419 N N . ARG A 1 201 ? 20.340 6.729 18.234 1.00 14.68 193 ARG A N 1
ATOM 1420 C CA . ARG A 1 201 ? 19.642 7.838 18.886 1.00 14.04 193 ARG A CA 1
ATOM 1421 C C . ARG A 1 201 ? 19.463 9.017 17.968 1.00 14.73 193 ARG A C 1
ATOM 1422 O O . ARG A 1 201 ? 20.447 9.439 17.353 1.00 14.59 193 ARG A O 1
ATOM 1430 N N . TYR A 1 202 ? 18.234 9.554 17.887 1.00 13.93 194 TYR A N 1
ATOM 1431 C CA . TYR A 1 202 ? 17.992 10.794 17.161 1.00 14.43 194 TYR A CA 1
ATOM 1432 C C . TYR A 1 202 ? 16.767 11.502 17.705 1.00 14.46 194 TYR A C 1
ATOM 1433 O O . TYR A 1 202 ? 16.004 10.947 18.506 1.00 13.63 194 TYR A O 1
ATOM 1442 N N . LEU A 1 203 ? 16.572 12.734 17.258 1.00 14.29 195 LEU A N 1
ATOM 1443 C CA . LEU A 1 203 ? 15.410 13.507 17.609 1.00 14.62 195 LEU A CA 1
ATOM 1444 C C . LEU A 1 203 ? 14.424 13.520 16.479 1.00 14.97 195 LEU A C 1
ATOM 1445 O O . LEU A 1 203 ? 14.786 13.839 15.334 1.00 14.93 195 LEU A O 1
ATOM 1450 N N . GLY A 1 204 ? 13.165 13.184 16.778 1.00 14.35 196 GLY A N 1
ATOM 1451 C CA . GLY A 1 204 ? 12.102 13.223 15.807 1.00 14.43 196 GLY A CA 1
ATOM 1452 C C . GLY A 1 204 ? 10.711 13.416 16.387 1.00 13.66 196 GLY A C 1
ATOM 1453 O O . GLY A 1 204 ? 10.496 14.238 17.301 1.00 13.22 196 GLY A O 1
ATOM 1454 N N . SER A 1 205 ? 9.772 12.656 15.843 1.00 14.22 197 SER A N 1
ATOM 1455 C CA . SER A 1 205 ? 8.352 12.867 16.068 1.00 14.10 197 SER A CA 1
ATOM 1456 C C . SER A 1 205 ? 7.579 11.642 16.490 1.00 14.58 197 SER A C 1
ATOM 1457 O O . SER A 1 205 ? 8.061 10.506 16.388 1.00 13.47 197 SER A O 1
ATOM 1460 N N . LEU A 1 206 ? 6.339 11.872 16.902 1.00 14.74 198 LEU A N 1
ATOM 1461 C CA . LEU A 1 206 ? 5.371 10.811 16.986 1.00 15.75 198 LEU A CA 1
ATOM 1462 C C . LEU A 1 206 ? 5.111 10.303 15.567 1.00 16.04 198 LEU A C 1
ATOM 1463 O O . LEU A 1 206 ? 5.159 11.099 14.604 1.00 15.89 198 LEU A O 1
ATOM 1468 N N . THR A 1 207 ? 4.911 9.006 15.412 1.00 14.96 199 THR A N 1
ATOM 1469 C CA . THR A 1 207 ? 4.640 8.403 14.059 1.00 15.01 199 THR A CA 1
ATOM 1470 C C . THR A 1 207 ? 3.144 8.320 13.671 1.00 15.06 199 THR A C 1
ATOM 1471 O O . THR A 1 207 ? 2.791 7.652 12.708 1.00 15.37 199 THR A O 1
ATOM 1475 N N . THR A 1 208 ? 2.286 8.941 14.456 1.00 17.02 200 THR A N 1
ATOM 1476 C CA . THR A 1 208 ? 0.850 9.087 14.140 1.00 17.79 200 THR A CA 1
ATOM 1477 C C . THR A 1 208 ? 0.478 10.551 14.335 1.00 19.01 200 THR A C 1
ATOM 1478 O O . THR A 1 208 ? 1.182 11.262 15.039 1.00 18.12 200 THR A O 1
ATOM 1482 N N . PRO A 1 209 ? -0.627 11.016 13.747 1.00 19.27 201 PRO A N 1
ATOM 1483 C CA . PRO A 1 209 ? -1.119 12.363 14.054 1.00 20.75 201 PRO A CA 1
ATOM 1484 C C . PRO A 1 209 ? -1.252 12.507 15.575 1.00 21.12 201 PRO A C 1
ATOM 1485 O O . PRO A 1 209 ? -1.601 11.539 16.207 1.00 22.64 201 PRO A O 1
ATOM 1489 N N . THR A 1 210 ? -0.923 13.655 16.155 1.00 22.06 202 THR A N 1
ATOM 1490 C CA . THR A 1 210 ? -0.601 14.890 15.437 1.00 21.98 202 THR A CA 1
ATOM 1491 C C . THR A 1 210 ? 0.893 15.051 15.055 1.00 21.41 202 THR A C 1
ATOM 1492 O O . THR A 1 210 ? 1.326 16.133 14.668 1.00 20.56 202 THR A O 1
ATOM 1496 N N . CYS A 1 211 ? 1.689 13.985 15.168 1.00 19.92 203 CYS A N 1
ATOM 1497 C CA . CYS A 1 211 ? 3.087 14.002 14.673 1.00 19.47 203 CYS A CA 1
ATOM 1498 C C . CYS A 1 211 ? 4.014 15.019 15.349 1.00 18.24 203 CYS A C 1
ATOM 1499 O O . CYS A 1 211 ? 4.947 15.577 14.735 1.00 16.30 203 CYS A O 1
ATOM 1502 N N . ASP A 1 212 ? 3.763 15.268 16.634 1.00 17.77 204 ASP A N 1
ATOM 1503 C CA . ASP A 1 212 ? 4.499 16.305 17.338 1.00 18.26 204 ASP A CA 1
ATOM 1504 C C . ASP A 1 212 ? 5.981 15.998 17.349 1.00 17.69 204 ASP A C 1
ATOM 1505 O O . ASP A 1 212 ? 6.370 14.863 17.621 1.00 17.34 204 ASP A O 1
ATOM 1510 N N . GLU A 1 213 ? 6.796 17.017 17.099 1.00 16.81 205 GLU A N 1
ATOM 1511 C CA . GLU A 1 213 ? 8.261 16.913 17.081 1.00 16.87 205 GLU A CA 1
ATOM 1512 C C . GLU A 1 213 ? 8.827 17.068 18.497 1.00 16.51 205 GLU A C 1
ATOM 1513 O O . GLU A 1 213 ? 9.453 18.082 18.834 1.00 15.29 205 GLU A O 1
ATOM 1519 N N . LYS A 1 214 ? 8.555 16.055 19.321 1.00 16.56 206 LYS A N 1
ATOM 1520 C CA . LYS A 1 214 ? 8.870 16.103 20.768 1.00 16.65 206 LYS A CA 1
ATOM 1521 C C . LYS A 1 214 ? 9.384 14.771 21.315 1.00 16.38 206 LYS A C 1
ATOM 1522 O O . LYS A 1 214 ? 9.406 14.550 22.527 1.00 14.84 206 LYS A O 1
ATOM 1528 N N . VAL A 1 215 ? 9.867 13.918 20.415 1.00 14.53 207 VAL A N 1
ATOM 1529 C CA . VAL A 1 215 ? 10.303 12.586 20.778 1.00 14.30 207 VAL A CA 1
ATOM 1530 C C . VAL A 1 215 ? 11.829 12.454 20.661 1.00 13.62 207 VAL A C 1
ATOM 1531 O O . VAL A 1 215 ? 12.439 12.759 19.634 1.00 14.71 207 VAL A O 1
ATOM 1535 N N . VAL A 1 216 ? 12.457 12.007 21.734 1.00 13.27 208 VAL A N 1
ATOM 1536 C CA . VAL A 1 216 ? 13.797 11.495 21.612 1.00 13.16 208 VAL A CA 1
ATOM 1537 C C . VAL A 1 216 ? 13.704 9.971 21.373 1.00 13.50 208 VAL A C 1
ATOM 1538 O O . VAL A 1 216 ? 13.199 9.217 22.215 1.00 13.40 208 VAL A O 1
ATOM 1542 N N . TRP A 1 217 ? 14.166 9.539 20.194 1.00 12.80 209 TRP A N 1
ATOM 1543 C CA . TRP A 1 217 ? 14.124 8.135 19.778 1.00 12.59 209 TRP A CA 1
ATOM 1544 C C . TRP A 1 217 ? 15.354 7.333 20.135 1.00 13.40 209 TRP A C 1
ATOM 1545 O O . TRP A 1 217 ? 16.454 7.824 20.091 1.00 14.14 209 TRP A O 1
ATOM 1556 N N . THR A 1 218 ? 15.114 6.081 20.503 1.00 12.34 210 THR A N 1
ATOM 1557 C CA . THR A 1 218 ? 16.163 5.103 20.685 1.00 12.48 210 THR A CA 1
ATOM 1558 C C . THR A 1 218 ? 15.731 3.864 19.959 1.00 12.74 210 THR A C 1
ATOM 1559 O O . THR A 1 218 ? 14.643 3.356 20.201 1.00 13.30 210 THR A O 1
ATOM 1563 N N . VAL A 1 219 ? 16.570 3.397 19.043 1.00 13.50 211 VAL A N 1
ATOM 1564 C CA . VAL A 1 219 ? 16.315 2.203 18.281 1.00 13.64 211 VAL A CA 1
ATOM 1565 C C . VAL A 1 219 ? 17.425 1.217 18.633 1.00 13.53 211 VAL A C 1
ATOM 1566 O O . VAL A 1 219 ? 18.580 1.454 18.315 1.00 13.01 211 VAL A O 1
ATOM 1570 N N . PHE A 1 220 ? 17.089 0.123 19.302 1.00 14.33 212 PHE A N 1
ATOM 1571 C CA . PHE A 1 220 ? 18.060 -0.889 19.681 1.00 14.49 212 PHE A CA 1
ATOM 1572 C C . PHE A 1 220 ? 18.521 -1.712 18.457 1.00 15.12 212 PHE A C 1
ATOM 1573 O O . PHE A 1 220 ? 17.731 -2.074 17.602 1.00 15.13 212 PHE A O 1
ATOM 1581 N N . ARG A 1 221 ? 19.811 -2.012 18.400 1.00 16.62 213 ARG A N 1
ATOM 1582 C CA . ARG A 1 221 ? 20.373 -2.705 17.264 1.00 18.59 213 ARG A CA 1
ATOM 1583 C C . ARG A 1 221 ? 19.953 -4.183 17.239 1.00 19.62 213 ARG A C 1
ATOM 1584 O O . ARG A 1 221 ? 19.712 -4.735 16.168 1.00 21.51 213 ARG A O 1
ATOM 1592 N N . GLU A 1 222 ? 19.843 -4.766 18.420 1.00 21.14 214 GLU A N 1
ATOM 1593 C CA . GLU A 1 222 ? 19.537 -6.188 18.599 1.00 23.14 214 GLU A CA 1
ATOM 1594 C C . GLU A 1 222 ? 18.046 -6.464 18.418 1.00 21.81 214 GLU A C 1
ATOM 1595 O O . GLU A 1 222 ? 17.242 -5.938 19.160 1.00 20.86 214 GLU A O 1
ATOM 1601 N N . PRO A 1 223 ? 17.698 -7.299 17.451 1.00 20.87 215 PRO A N 1
ATOM 1602 C CA . PRO A 1 223 ? 16.286 -7.669 17.229 1.00 19.81 215 PRO A CA 1
ATOM 1603 C C . PRO A 1 223 ? 15.775 -8.591 18.331 1.00 17.92 215 PRO A C 1
ATOM 1604 O O . PRO A 1 223 ? 16.536 -9.366 18.878 1.00 19.04 215 PRO A O 1
ATOM 1608 N N . ILE A 1 224 ? 14.500 -8.455 18.691 1.00 17.29 216 ILE A N 1
ATOM 1609 C CA . ILE A 1 224 ? 13.740 -9.480 19.446 1.00 16.22 216 ILE A CA 1
ATOM 1610 C C . ILE A 1 224 ? 13.287 -10.540 18.469 1.00 15.64 216 ILE A C 1
ATOM 1611 O O . ILE A 1 224 ? 12.917 -10.217 17.343 1.00 16.58 216 ILE A O 1
ATOM 1616 N N . GLN A 1 225 ? 13.250 -11.793 18.909 1.00 15.64 217 GLN A N 1
ATOM 1617 C CA . GLN A 1 225 ? 12.740 -12.877 18.088 1.00 15.46 217 GLN A CA 1
ATOM 1618 C C . GLN A 1 225 ? 11.461 -13.457 18.680 1.00 15.12 217 GLN A C 1
ATOM 1619 O O . GLN A 1 225 ? 11.424 -13.812 19.859 1.00 14.94 217 GLN A O 1
ATOM 1625 N N . LEU A 1 226 ? 10.427 -13.550 17.847 1.00 15.37 218 LEU A N 1
ATOM 1626 C CA . LEU A 1 226 ? 9.196 -14.255 18.190 1.00 15.19 218 LEU A CA 1
ATOM 1627 C C . LEU A 1 226 ? 9.074 -15.436 17.210 1.00 15.30 218 LEU A C 1
ATOM 1628 O O . LEU A 1 226 ? 9.601 -15.366 16.113 1.00 15.14 218 LEU A O 1
ATOM 1633 N N . HIS A 1 227 ? 8.344 -16.479 17.580 1.00 16.15 219 HIS A N 1
ATOM 1634 C CA . HIS A 1 227 ? 7.966 -17.524 16.609 1.00 16.73 219 HIS A CA 1
ATOM 1635 C C . HIS A 1 227 ? 7.036 -16.929 15.544 1.00 17.26 219 HIS A C 1
ATOM 1636 O O . HIS A 1 227 ? 6.239 -16.014 15.812 1.00 16.97 219 HIS A O 1
ATOM 1643 N N . ARG A 1 228 ? 7.122 -17.435 14.322 1.00 16.68 220 ARG A N 1
ATOM 1644 C CA . ARG A 1 228 ? 6.211 -16.993 13.271 1.00 18.05 220 ARG A CA 1
ATOM 1645 C C . ARG A 1 228 ? 4.752 -16.943 13.721 1.00 17.03 220 ARG A C 1
ATOM 1646 O O . ARG A 1 228 ? 4.039 -16.003 13.386 1.00 17.95 220 ARG A O 1
ATOM 1654 N N . GLU A 1 229 ? 4.290 -17.982 14.403 1.00 17.19 221 GLU A N 1
ATOM 1655 C CA . GLU A 1 229 ? 2.882 -18.058 14.795 1.00 17.58 221 GLU A CA 1
ATOM 1656 C C . GLU A 1 229 ? 2.499 -16.921 15.763 1.00 16.97 221 GLU A C 1
ATOM 1657 O O . GLU A 1 229 ? 1.378 -16.425 15.712 1.00 17.45 221 GLU A O 1
ATOM 1663 N N . GLN A 1 230 ? 3.426 -16.498 16.615 1.00 16.35 222 GLN A N 1
ATOM 1664 C CA . GLN A 1 230 ? 3.167 -15.395 17.561 1.00 16.42 222 GLN A CA 1
ATOM 1665 C C . GLN A 1 230 ? 3.028 -14.082 16.806 1.00 15.19 222 GLN A C 1
ATOM 1666 O O . GLN A 1 230 ? 2.173 -13.260 17.107 1.00 16.51 222 GLN A O 1
ATOM 1672 N N . ILE A 1 231 ? 3.859 -13.862 15.797 1.00 16.35 223 ILE A N 1
ATOM 1673 C CA . ILE A 1 231 ? 3.762 -12.652 15.011 1.00 15.28 223 ILE A CA 1
ATOM 1674 C C . ILE A 1 231 ? 2.429 -12.621 14.198 1.00 15.86 223 ILE A C 1
ATOM 1675 O O . ILE A 1 231 ? 1.724 -11.615 14.165 1.00 14.60 223 ILE A O 1
ATOM 1680 N N . LEU A 1 232 ? 2.104 -13.725 13.531 1.00 16.17 224 LEU A N 1
ATOM 1681 C CA . LEU A 1 232 ? 0.844 -13.836 12.782 1.00 16.31 224 LEU A CA 1
ATOM 1682 C C . LEU A 1 232 ? -0.402 -13.662 13.669 1.00 15.94 224 LEU A C 1
ATOM 1683 O O . LEU A 1 232 ? -1.433 -13.202 13.191 1.00 17.65 224 LEU A O 1
ATOM 1688 N N . ALA A 1 233 ? -0.311 -14.011 14.954 1.00 16.08 225 ALA A N 1
ATOM 1689 C CA . ALA A 1 233 ? -1.449 -13.865 15.884 1.00 17.36 225 ALA A CA 1
ATOM 1690 C C . ALA A 1 233 ? -2.003 -12.468 15.882 1.00 16.71 225 ALA A C 1
ATOM 1691 O O . ALA A 1 233 ? -3.233 -12.252 16.048 1.00 17.62 225 ALA A O 1
ATOM 1693 N N . PHE A 1 234 ? -1.118 -11.498 15.655 1.00 16.22 226 PHE A N 1
ATOM 1694 C CA . PHE A 1 234 ? -1.525 -10.105 15.741 1.00 15.94 226 PHE A CA 1
ATOM 1695 C C . PHE A 1 234 ? -2.495 -9.801 14.610 1.00 18.05 226 PHE A C 1
ATOM 1696 O O . PHE A 1 234 ? -3.592 -9.293 14.869 1.00 20.29 226 PHE A O 1
ATOM 1704 N N . SER A 1 235 ? -2.125 -10.166 13.386 1.00 17.63 227 SER A N 1
ATOM 1705 C CA . SER A 1 235 ? -2.993 -9.914 12.225 1.00 19.88 227 SER A CA 1
ATOM 1706 C C . SER A 1 235 ? -4.159 -10.889 12.131 1.00 20.91 227 SER A C 1
ATOM 1707 O O . SER A 1 235 ? -5.170 -10.588 11.502 1.00 23.39 227 SER A O 1
ATOM 1710 N N . GLN A 1 236 A -4.053 -12.033 12.774 1.00 22.48 227 GLN A N 1
ATOM 1711 C CA . GLN A 1 236 A -5.133 -13.034 12.758 1.00 22.80 227 GLN A CA 1
ATOM 1712 C C . GLN A 1 236 A -6.257 -12.811 13.774 1.00 22.07 227 GLN A C 1
ATOM 1713 O O . GLN A 1 236 A -7.388 -13.279 13.560 1.00 21.83 227 GLN A O 1
ATOM 1719 N N . LYS A 1 237 ? -5.955 -12.122 14.871 1.00 20.52 228 LYS A N 1
ATOM 1720 C CA . LYS A 1 237 ? -6.889 -11.990 15.995 1.00 19.46 228 LYS A CA 1
ATOM 1721 C C . LYS A 1 237 ? -7.444 -10.567 16.131 1.00 19.17 228 LYS A C 1
ATOM 1722 O O . LYS A 1 237 ? -8.456 -10.383 16.806 1.00 18.64 228 LYS A O 1
ATOM 1728 N N . LEU A 1 238 ? -6.775 -9.571 15.536 1.00 17.29 229 LEU A N 1
ATOM 1729 C CA . LEU A 1 238 ? -7.104 -8.163 15.742 1.00 18.17 229 LEU A CA 1
ATOM 1730 C C . LEU A 1 238 ? -7.656 -7.515 14.488 1.00 18.50 229 LEU A C 1
ATOM 1731 O O . LEU A 1 238 ? -7.263 -7.847 13.370 1.00 19.01 229 LEU A O 1
ATOM 1736 N N . TYR A 1 239 ? -8.554 -6.552 14.703 1.00 19.19 230 TYR A N 1
ATOM 1737 C CA . TYR A 1 239 ? -9.269 -5.841 13.653 1.00 19.56 230 TYR A CA 1
ATOM 1738 C C . TYR A 1 239 ? -9.218 -4.324 13.885 1.00 20.14 230 TYR A C 1
ATOM 1739 O O . TYR A 1 239 ? -9.195 -3.839 15.044 1.00 19.47 230 TYR A O 1
ATOM 1748 N N . TYR A 1 240 ? -9.182 -3.590 12.776 1.00 21.13 231 TYR A N 1
ATOM 1749 C CA . TYR A 1 240 ? -9.277 -2.136 12.745 1.00 22.83 231 TYR A CA 1
ATOM 1750 C C . TYR A 1 240 ? -10.690 -1.617 13.060 1.00 24.07 231 TYR A C 1
ATOM 1751 O O . TYR A 1 240 ? -10.841 -0.485 13.520 1.00 25.35 231 TYR A O 1
ATOM 1760 N N . ASP A 1 241 ? -11.713 -2.420 12.768 1.00 23.73 232 ASP A N 1
ATOM 1761 C CA . ASP A 1 241 ? -13.108 -1.953 12.813 1.00 23.93 232 ASP A CA 1
ATOM 1762 C C . ASP A 1 241 ? -13.990 -2.830 13.703 1.00 23.40 232 ASP A C 1
ATOM 1763 O O . ASP A 1 241 ? -13.783 -4.040 13.830 1.00 21.48 232 ASP A O 1
ATOM 1768 N N . LYS A 1 242 ? -14.954 -2.203 14.357 1.00 23.49 233 LYS A N 1
ATOM 1769 C CA . LYS A 1 242 ? -15.880 -2.926 15.244 1.00 24.60 233 LYS A CA 1
ATOM 1770 C C . LYS A 1 242 ? -16.702 -3.962 14.480 1.00 24.18 233 LYS A C 1
ATOM 1771 O O . LYS A 1 242 ? -17.031 -5.059 14.972 1.00 25.45 233 LYS A O 1
ATOM 1777 N N . GLU A 1 243 ? -16.790 -3.765 12.874 1.00 30.10 236 GLU A N 1
ATOM 1778 C CA . GLU A 1 243 ? -17.471 -4.783 12.097 1.00 30.37 236 GLU A CA 1
ATOM 1779 C C . GLU A 1 243 ? -16.592 -6.024 11.865 1.00 29.48 236 GLU A C 1
ATOM 1780 O O . GLU A 1 243 ? -17.064 -6.994 11.311 1.00 28.92 236 GLU A O 1
ATOM 1786 N N . GLN A 1 244 ? -15.328 -5.992 12.312 1.00 28.73 237 GLN A N 1
ATOM 1787 C CA . GLN A 1 244 ? -14.381 -7.096 12.112 1.00 27.99 237 GLN A CA 1
ATOM 1788 C C . GLN A 1 244 ? -14.246 -7.564 10.643 1.00 28.08 237 GLN A C 1
ATOM 1789 O O . GLN A 1 244 ? -14.150 -8.755 10.367 1.00 29.07 237 GLN A O 1
ATOM 1795 N N . THR A 1 245 ? -14.203 -6.618 9.717 1.00 28.42 238 THR A N 1
ATOM 1796 C CA . THR A 1 245 ? -13.982 -6.921 8.293 1.00 27.91 238 THR A CA 1
ATOM 1797 C C . THR A 1 245 ? -12.596 -6.560 7.794 1.00 27.58 238 THR A C 1
ATOM 1798 O O . THR A 1 245 ? -12.180 -7.004 6.724 1.00 27.54 238 THR A O 1
ATOM 1802 N N . VAL A 1 246 ? -11.883 -5.723 8.531 1.00 27.20 239 VAL A N 1
ATOM 1803 C CA . VAL A 1 246 ? -10.521 -5.365 8.152 1.00 26.14 239 VAL A CA 1
ATOM 1804 C C . VAL A 1 246 ? -9.531 -5.773 9.229 1.00 25.05 239 VAL A C 1
ATOM 1805 O O . VAL A 1 246 ? -9.505 -5.180 10.304 1.00 24.37 239 VAL A O 1
ATOM 1809 N N . SER A 1 247 ? -8.716 -6.771 8.915 1.00 23.95 240 SER A N 1
ATOM 1810 C CA . SER A 1 247 ? -7.718 -7.285 9.850 1.00 23.13 240 SER A CA 1
ATOM 1811 C C . SER A 1 247 ? -6.674 -6.192 10.132 1.00 21.25 240 SER A C 1
ATOM 1812 O O . SER A 1 247 ? -6.243 -5.508 9.221 1.00 20.42 240 SER A O 1
ATOM 1815 N N . MET A 1 248 ? -6.248 -6.085 11.387 1.00 19.94 241 MET A N 1
ATOM 1816 C CA . MET A 1 248 ? -5.270 -5.077 11.801 1.00 19.46 241 MET A CA 1
ATOM 1817 C C . MET A 1 248 ? -3.891 -5.546 11.414 1.00 19.09 241 MET A C 1
ATOM 1818 O O . MET A 1 248 ? -3.386 -6.514 11.966 1.00 19.21 241 MET A O 1
ATOM 1823 N N . LYS A 1 249 ? -3.300 -4.831 10.470 1.00 19.03 242 LYS A N 1
ATOM 1824 C CA . LYS A 1 249 ? -1.944 -5.066 9.989 1.00 19.30 242 LYS A CA 1
ATOM 1825 C C . LYS A 1 249 ? -1.543 -3.897 9.117 1.00 18.45 242 LYS A C 1
ATOM 1826 O O . LYS A 1 249 ? -2.407 -3.110 8.697 1.00 18.11 242 LYS A O 1
ATOM 1832 N N . ASP A 1 250 ? -0.249 -3.809 8.818 1.00 17.89 243 ASP A N 1
ATOM 1833 C CA . ASP A 1 250 ? 0.322 -2.687 8.075 1.00 18.09 243 ASP A CA 1
ATOM 1834 C C . ASP A 1 250 ? -0.022 -1.328 8.709 1.00 17.67 243 ASP A C 1
ATOM 1835 O O . ASP A 1 250 ? -0.191 -0.316 8.032 1.00 18.10 243 ASP A O 1
ATOM 1840 N N . ASN A 1 251 ? -0.050 -1.311 10.033 1.00 16.73 244 ASN A N 1
ATOM 1841 C CA . ASN A 1 251 ? -0.177 -0.064 10.774 1.00 17.29 244 ASN A CA 1
ATOM 1842 C C . ASN A 1 251 ? 1.202 0.603 10.908 1.00 17.95 244 ASN A C 1
ATOM 1843 O O . ASN A 1 251 ? 1.727 0.794 12.022 1.00 17.85 244 ASN A O 1
ATOM 1848 N N . VAL A 1 252 ? 1.773 0.956 9.750 1.00 17.44 245 VAL A N 1
ATOM 1849 C CA . VAL A 1 252 ? 3.166 1.424 9.600 1.00 17.49 245 VAL A CA 1
ATOM 1850 C C . VAL A 1 252 ? 3.145 2.756 8.843 1.00 17.55 245 VAL A C 1
ATOM 1851 O O . VAL A 1 252 ? 2.572 2.859 7.752 1.00 18.48 245 VAL A O 1
ATOM 1855 N N . ARG A 1 253 ? 3.708 3.802 9.450 1.00 16.65 246 ARG A N 1
ATOM 1856 C CA . ARG A 1 253 ? 3.860 5.071 8.782 1.00 16.87 246 ARG A CA 1
ATOM 1857 C C . ARG A 1 253 ? 5.023 4.959 7.784 1.00 16.73 246 ARG A C 1
ATOM 1858 O O . ARG A 1 253 ? 6.079 4.398 8.118 1.00 15.53 246 ARG A O 1
ATOM 1866 N N . PRO A 1 254 ? 4.859 5.494 6.573 1.00 16.99 247 PRO A N 1
ATOM 1867 C CA . PRO A 1 254 ? 5.975 5.491 5.613 1.00 17.84 247 PRO A CA 1
ATOM 1868 C C . PRO A 1 254 ? 7.207 6.223 6.141 1.00 16.47 247 PRO A C 1
ATOM 1869 O O . PRO A 1 254 ? 7.130 7.138 6.962 1.00 17.33 247 PRO A O 1
ATOM 1873 N N . LEU A 1 255 ? 8.362 5.821 5.632 1.00 16.55 248 LEU A N 1
ATOM 1874 C CA . LEU A 1 255 ? 9.633 6.435 5.993 1.00 17.11 248 LEU A CA 1
ATOM 1875 C C . LEU A 1 255 ? 9.660 7.933 5.683 1.00 17.77 248 LEU A C 1
ATOM 1876 O O . LEU A 1 255 ? 9.146 8.405 4.635 1.00 18.03 248 LEU A O 1
ATOM 1881 N N . GLN A 1 256 ? 10.228 8.680 6.625 1.00 17.02 249 GLN A N 1
ATOM 1882 C CA . GLN A 1 256 ? 10.433 10.117 6.510 1.00 16.93 249 GLN A CA 1
ATOM 1883 C C . GLN A 1 256 ? 11.910 10.458 6.288 1.00 18.04 249 GLN A C 1
ATOM 1884 O O . GLN A 1 256 ? 12.823 9.650 6.579 1.00 18.79 249 GLN A O 1
ATOM 1890 N N . GLN A 1 257 ? 12.169 11.650 5.769 1.00 18.70 250 GLN A N 1
ATOM 1891 C CA . GLN A 1 257 ? 13.547 12.034 5.486 1.00 19.25 250 GLN A CA 1
ATOM 1892 C C . GLN A 1 257 ? 14.277 12.577 6.713 1.00 19.58 250 GLN A C 1
ATOM 1893 O O . GLN A 1 257 ? 13.736 13.395 7.482 1.00 18.56 250 GLN A O 1
ATOM 1899 N N . LEU A 1 258 ? 15.508 12.103 6.882 1.00 20.27 251 LEU A N 1
ATOM 1900 C CA . LEU A 1 258 ? 16.397 12.571 7.957 1.00 20.80 251 LEU A CA 1
ATOM 1901 C C . LEU A 1 258 ? 16.635 14.085 7.882 1.00 21.10 251 LEU A C 1
ATOM 1902 O O . LEU A 1 258 ? 16.644 14.773 8.902 1.00 20.42 251 LEU A O 1
ATOM 1907 N N . GLY A 1 259 ? 16.843 14.610 6.674 1.00 21.99 252 GLY A N 1
ATOM 1908 C CA . GLY A 1 259 ? 17.160 16.028 6.513 1.00 21.69 252 GLY A CA 1
ATOM 1909 C C . GLY A 1 259 ? 18.489 16.389 7.160 1.00 22.07 252 GLY A C 1
ATOM 1910 O O . GLY A 1 259 ? 19.437 15.601 7.154 1.00 22.38 252 GLY A O 1
ATOM 1911 N N . GLN A 1 260 ? 18.554 17.560 7.774 1.00 22.99 253 GLN A N 1
ATOM 1912 C CA . GLN A 1 260 ? 19.803 18.037 8.322 1.00 24.15 253 GLN A CA 1
ATOM 1913 C C . GLN A 1 260 ? 20.117 17.482 9.740 1.00 24.46 253 GLN A C 1
ATOM 1914 O O . GLN A 1 260 ? 21.208 17.750 10.286 1.00 26.46 253 GLN A O 1
ATOM 1920 N N . ARG A 1 261 ? 19.245 16.616 10.274 1.00 22.79 254 ARG A N 1
ATOM 1921 C CA . ARG A 1 261 ? 19.565 15.911 11.530 1.00 22.50 254 ARG A CA 1
ATOM 1922 C C . ARG A 1 261 ? 20.664 14.867 11.373 1.00 22.13 254 ARG A C 1
ATOM 1923 O O . ARG A 1 261 ? 20.949 14.388 10.264 1.00 21.40 254 ARG A O 1
ATOM 1931 N N . THR A 1 262 ? 21.301 14.521 12.482 1.00 22.18 255 THR A N 1
ATOM 1932 C CA . THR A 1 262 ? 22.166 13.348 12.468 1.00 21.80 255 THR A CA 1
ATOM 1933 C C . THR A 1 262 ? 21.644 12.312 13.440 1.00 20.33 255 THR A C 1
ATOM 1934 O O . THR A 1 262 ? 20.889 12.609 14.373 1.00 20.33 255 THR A O 1
ATOM 1938 N N . VAL A 1 263 ? 22.127 11.099 13.245 1.00 19.38 256 VAL A N 1
ATOM 1939 C CA . VAL A 1 263 ? 21.885 10.015 14.156 1.00 18.56 256 VAL A CA 1
ATOM 1940 C C . VAL A 1 263 ? 23.197 9.738 14.887 1.00 18.24 256 VAL A C 1
ATOM 1941 O O . VAL A 1 263 ? 24.275 9.828 14.295 1.00 18.25 256 VAL A O 1
ATOM 1945 N N . ILE A 1 264 ? 23.121 9.461 16.188 1.00 17.41 257 ILE A N 1
ATOM 1946 C CA . ILE A 1 264 ? 24.298 9.100 16.963 1.00 17.55 257 ILE A CA 1
ATOM 1947 C C . ILE A 1 264 ? 24.071 7.705 17.522 1.00 17.44 257 ILE A C 1
ATOM 1948 O O . ILE A 1 264 ? 22.950 7.195 17.474 1.00 16.24 257 ILE A O 1
ATOM 1953 N N . LYS A 1 265 ? 25.140 7.040 17.961 1.00 17.61 258 LYS A N 1
ATOM 1954 C CA . LYS A 1 265 ? 25.056 5.666 18.463 1.00 17.77 258 LYS A CA 1
ATOM 1955 C C . LYS A 1 265 ? 25.981 5.413 19.620 1.00 18.56 258 LYS A C 1
ATOM 1956 O O . LYS A 1 265 ? 26.974 6.119 19.811 1.00 19.44 258 LYS A O 1
ATOM 1962 N N . SER A 1 266 ? 25.659 4.399 20.408 1.00 19.63 259 SER A N 1
ATOM 1963 C CA . SER A 1 266 ? 26.462 4.092 21.580 1.00 21.44 259 SER A CA 1
ATOM 1964 C C . SER A 1 266 ? 27.656 3.207 21.229 1.00 23.15 259 SER A C 1
ATOM 1965 O O . SER A 1 266 ? 27.685 2.557 20.175 1.00 24.07 259 SER A O 1
ATOM 1969 N N . HIS B 1 4 ? 1.212 -5.700 -22.680 1.00 32.34 4 HIS B N 1
ATOM 1970 C CA . HIS B 1 4 ? 1.885 -4.431 -22.299 1.00 31.96 4 HIS B CA 1
ATOM 1971 C C . HIS B 1 4 ? 2.222 -4.397 -20.837 1.00 30.06 4 HIS B C 1
ATOM 1972 O O . HIS B 1 4 ? 1.444 -4.840 -20.003 1.00 31.09 4 HIS B O 1
ATOM 1979 N N . TRP B 1 5 ? 3.428 -3.932 -20.529 1.00 27.45 5 TRP B N 1
ATOM 1980 C CA . TRP B 1 5 ? 3.850 -3.757 -19.148 1.00 25.06 5 TRP B CA 1
ATOM 1981 C C . TRP B 1 5 ? 4.017 -2.277 -18.817 1.00 23.44 5 TRP B C 1
ATOM 1982 O O . TRP B 1 5 ? 4.208 -1.435 -19.705 1.00 22.56 5 TRP B O 1
ATOM 1993 N N . CYS B 1 6 ? 3.923 -1.959 -17.519 1.00 22.38 6 CYS B N 1
ATOM 1994 C CA . CYS B 1 6 ? 4.053 -0.602 -17.038 1.00 22.51 6 CYS B CA 1
ATOM 1995 C C . CYS B 1 6 ? 4.606 -0.539 -15.616 1.00 20.15 6 CYS B C 1
ATOM 1996 O O . CYS B 1 6 ? 4.717 -1.561 -14.922 1.00 18.40 6 CYS B O 1
ATOM 1999 N N . TYR B 1 7 ? 4.985 0.659 -15.203 1.00 19.90 7 TYR B N 1
ATOM 2000 C CA . TYR B 1 7 ? 5.339 0.928 -13.803 1.00 19.81 7 TYR B CA 1
ATOM 2001 C C . TYR B 1 7 ? 4.074 1.252 -12.967 1.00 21.55 7 TYR B C 1
ATOM 2002 O O . TYR B 1 7 ? 3.035 1.615 -13.536 1.00 21.29 7 TYR B O 1
ATOM 2011 N N . GLU B 1 8 ? 4.170 1.062 -11.650 1.00 23.23 8 GLU B N 1
ATOM 2012 C CA . GLU B 1 8 ? 3.043 1.242 -10.703 1.00 26.09 8 GLU B CA 1
ATOM 2013 C C . GLU B 1 8 ? 2.337 2.588 -10.918 1.00 27.78 8 GLU B C 1
ATOM 2014 O O . GLU B 1 8 ? 1.094 2.645 -10.968 1.00 27.49 8 GLU B O 1
ATOM 2017 N N . VAL B 1 9 ? 3.135 3.651 -11.106 1.00 29.16 9 VAL B N 1
ATOM 2018 C CA . VAL B 1 9 ? 2.649 5.030 -11.232 1.00 30.96 9 VAL B CA 1
ATOM 2019 C C . VAL B 1 9 ? 1.734 5.217 -12.447 1.00 32.57 9 VAL B C 1
ATOM 2020 O O . VAL B 1 9 ? 0.912 6.131 -12.474 1.00 32.55 9 VAL B O 1
ATOM 2024 N N . GLN B 1 10 ? 1.891 4.356 -13.446 1.00 34.02 10 GLN B N 1
ATOM 2025 C CA . GLN B 1 10 ? 1.023 4.332 -14.635 1.00 35.03 10 GLN B CA 1
ATOM 2026 C C . GLN B 1 10 ? -0.279 3.527 -14.453 1.00 36.99 10 GLN B C 1
ATOM 2027 O O . GLN B 1 10 ? -1.165 3.596 -15.301 1.00 38.23 10 GLN B O 1
ATOM 2033 N N . ALA B 1 11 ? -0.383 2.735 -13.396 1.00 39.05 11 ALA B N 1
ATOM 2034 C CA . ALA B 1 11 ? -1.613 1.977 -13.117 1.00 40.35 11 ALA B CA 1
ATOM 2035 C C . ALA B 1 11 ? -2.731 2.965 -12.901 1.00 41.68 11 ALA B C 1
ATOM 2036 O O . ALA B 1 11 ? -3.809 2.819 -13.462 1.00 42.67 11 ALA B O 1
ATOM 2038 N N . GLU B 1 12 A -2.445 3.952 -12.060 1.00 42.76 11 GLU B N 1
ATOM 2039 C CA . GLU B 1 12 A -3.407 4.972 -11.691 1.00 43.85 11 GLU B CA 1
ATOM 2040 C C . GLU B 1 12 A -3.712 5.800 -12.936 1.00 44.53 11 GLU B C 1
ATOM 2041 O O . GLU B 1 12 A -4.869 5.969 -13.313 1.00 44.58 11 GLU B O 1
ATOM 2044 N N . SER B 1 13 B -2.649 6.256 -13.599 1.00 45.18 11 SER B N 1
ATOM 2045 C CA . SER B 1 13 B -2.751 7.297 -14.622 1.00 45.78 11 SER B CA 1
ATOM 2046 C C . SER B 1 13 B -3.111 6.849 -16.040 1.00 45.94 11 SER B C 1
ATOM 2047 O O . SER B 1 13 B -3.651 7.637 -16.795 1.00 46.71 11 SER B O 1
ATOM 2050 N N . SER B 1 14 C -2.811 5.616 -16.423 1.00 46.19 11 SER B N 1
ATOM 2051 C CA . SER B 1 14 C -2.942 5.231 -17.830 1.00 46.23 11 SER B CA 1
ATOM 2052 C C . SER B 1 14 C -4.351 4.718 -18.154 1.00 46.29 11 SER B C 1
ATOM 2053 O O . SER B 1 14 C -4.946 3.965 -17.370 1.00 46.19 11 SER B O 1
ATOM 2056 N N . ASN B 1 15 D -4.869 5.125 -19.315 1.00 45.67 11 ASN B N 1
ATOM 2057 C CA . ASN B 1 15 D -6.222 4.749 -19.734 1.00 45.07 11 ASN B CA 1
ATOM 2058 C C . ASN B 1 15 D -6.141 3.599 -20.739 1.00 44.05 11 ASN B C 1
ATOM 2059 O O . ASN B 1 15 D -6.710 3.663 -21.836 1.00 45.00 11 ASN B O 1
ATOM 2061 N N . TYR B 1 16 E -5.396 2.564 -20.367 1.00 42.04 11 TYR B N 1
ATOM 2062 C CA . TYR B 1 16 E -5.272 1.358 -21.176 1.00 40.42 11 TYR B CA 1
ATOM 2063 C C . TYR B 1 16 E -4.736 0.263 -20.276 1.00 38.93 11 TYR B C 1
ATOM 2064 O O . TYR B 1 16 E -4.012 0.572 -19.325 1.00 39.01 11 TYR B O 1
ATOM 2066 N N . PRO B 1 17 F -5.084 -0.998 -20.539 1.00 36.78 11 PRO B N 1
ATOM 2067 C CA . PRO B 1 17 F -4.675 -2.077 -19.642 1.00 35.50 11 PRO B CA 1
ATOM 2068 C C . PRO B 1 17 F -3.177 -2.325 -19.778 1.00 33.97 11 PRO B C 1
ATOM 2069 O O . PRO B 1 17 F -2.633 -2.244 -20.883 1.00 33.34 11 PRO B O 1
ATOM 2073 N N . CYS B 1 18 G -2.529 -2.567 -18.650 1.00 31.89 11 CYS B N 1
ATOM 2074 C CA . CYS B 1 18 G -1.108 -2.886 -18.622 1.00 30.53 11 CYS B CA 1
ATOM 2075 C C . CYS B 1 18 G -0.764 -3.611 -17.314 1.00 29.58 11 CYS B C 1
ATOM 2076 O O . CYS B 1 18 G -1.507 -3.540 -16.331 1.00 29.70 11 CYS B O 1
ATOM 2079 N N . LEU B 1 19 H 0.338 -4.345 -17.330 1.00 28.41 11 LEU B N 1
ATOM 2080 C CA . LEU B 1 19 H 0.743 -5.155 -16.195 1.00 27.35 11 LEU B CA 1
ATOM 2081 C C . LEU B 1 19 H 1.709 -4.364 -15.321 1.00 25.72 11 LEU B C 1
ATOM 2082 O O . LEU B 1 19 H 2.757 -3.937 -15.776 1.00 24.10 11 LEU B O 1
ATOM 2087 N 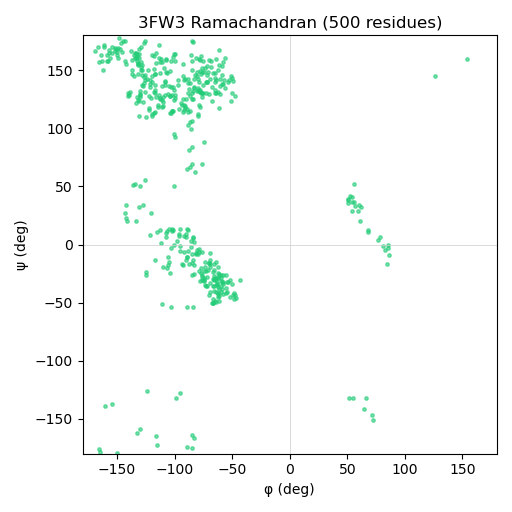N . VAL B 1 20 ? 1.321 -4.161 -14.071 1.00 24.49 12 VAL B N 1
ATOM 2088 C CA . VAL B 1 20 ? 2.148 -3.472 -13.072 1.00 23.62 12 VAL B CA 1
ATOM 2089 C C . VAL B 1 20 ? 3.249 -4.415 -12.542 1.00 22.70 12 VAL B C 1
ATOM 2090 O O . VAL B 1 20 ? 3.200 -5.614 -12.785 1.00 21.71 12 VAL B O 1
ATOM 2094 N N . PRO B 1 21 ? 4.296 -3.872 -11.911 1.00 22.32 13 PRO B N 1
ATOM 2095 C CA . PRO B 1 21 ? 5.445 -4.689 -11.507 1.00 22.52 13 PRO B CA 1
ATOM 2096 C C . PRO B 1 21 ? 5.143 -6.000 -10.787 1.00 23.24 13 PRO B C 1
ATOM 2097 O O . PRO B 1 21 ? 5.763 -7.003 -11.113 1.00 23.02 13 PRO B O 1
ATOM 2101 N N . VAL B 1 22 ? 4.211 -5.999 -9.835 1.00 25.74 14 VAL B N 1
ATOM 2102 C CA . VAL B 1 22 ? 3.945 -7.242 -9.093 1.00 27.62 14 VAL B CA 1
ATOM 2103 C C . VAL B 1 22 ? 3.261 -8.274 -9.984 1.00 27.96 14 VAL B C 1
ATOM 2104 O O . VAL B 1 22 ? 3.265 -9.466 -9.663 1.00 29.27 14 VAL B O 1
ATOM 2108 N N . LYS B 1 23 ? 2.725 -7.842 -11.128 1.00 28.17 15 LYS B N 1
ATOM 2109 C CA . LYS B 1 23 ? 2.060 -8.758 -12.068 1.00 28.54 15 LYS B CA 1
ATOM 2110 C C . LYS B 1 23 ? 2.865 -9.021 -13.348 1.00 27.41 15 LYS B C 1
ATOM 2111 O O . LYS B 1 23 ? 2.388 -9.679 -14.267 1.00 27.21 15 LYS B O 1
ATOM 2117 N N . TRP B 1 24 ? 4.103 -8.519 -13.427 1.00 26.38 16 TRP B N 1
ATOM 2118 C CA . TRP B 1 24 ? 4.935 -8.799 -14.589 1.00 25.07 16 TRP B CA 1
ATOM 2119 C C . TRP B 1 24 ? 5.120 -10.306 -14.789 1.00 25.14 16 TRP B C 1
ATOM 2120 O O . TRP B 1 24 ? 5.282 -11.050 -13.829 1.00 24.74 16 TRP B O 1
ATOM 2131 N N . GLY B 1 25 ? 5.129 -10.918 -16.427 1.00 32.88 20 GLY B N 1
ATOM 2132 C CA . GLY B 1 25 ? 5.299 -12.359 -16.498 1.00 32.76 20 GLY B CA 1
ATOM 2133 C C . GLY B 1 25 ? 6.761 -12.660 -16.711 1.00 32.70 20 GLY B C 1
ATOM 2134 O O . GLY B 1 25 ? 7.613 -12.150 -15.978 1.00 31.68 20 GLY B O 1
ATOM 2135 N N . GLY B 1 26 ? 7.045 -13.471 -17.729 1.00 32.19 21 GLY B N 1
ATOM 2136 C CA . GLY B 1 26 ? 8.401 -13.890 -18.050 1.00 31.17 21 GLY B CA 1
ATOM 2137 C C . GLY B 1 26 ? 9.106 -14.450 -16.832 1.00 29.93 21 GLY B C 1
ATOM 2138 O O . GLY B 1 26 ? 8.550 -15.248 -16.091 1.00 30.57 21 GLY B O 1
ATOM 2139 N N . ASN B 1 27 ? 10.324 -13.982 -16.602 1.00 28.25 22 ASN B N 1
ATOM 2140 C CA . ASN B 1 27 ? 11.169 -14.441 -15.491 1.00 26.12 22 ASN B CA 1
ATOM 2141 C C . ASN B 1 27 ? 11.087 -13.536 -14.260 1.00 24.93 22 ASN B C 1
ATOM 2142 O O . ASN B 1 27 ? 11.799 -13.732 -13.280 1.00 23.81 22 ASN B O 1
ATOM 2147 N N . CYS B 1 28 ? 10.178 -12.568 -14.306 1.00 23.70 23 CYS B N 1
ATOM 2148 C CA . CYS B 1 28 ? 10.099 -11.493 -13.311 1.00 23.61 23 CYS B CA 1
ATOM 2149 C C . CYS B 1 28 ? 9.732 -11.924 -11.875 1.00 24.19 23 CYS B C 1
ATOM 2150 O O . CYS B 1 28 ? 9.936 -11.160 -10.918 1.00 23.31 23 CYS B O 1
ATOM 2153 N N . GLN B 1 29 ? 9.195 -13.139 -11.727 1.00 24.47 24 GLN B N 1
ATOM 2154 C CA . GLN B 1 29 ? 8.803 -13.650 -10.423 1.00 25.60 24 GLN B CA 1
ATOM 2155 C C . GLN B 1 29 ? 9.769 -14.699 -9.870 1.00 25.37 24 GLN B C 1
ATOM 2156 O O . GLN B 1 29 ? 9.450 -15.344 -8.873 1.00 26.20 24 GLN B O 1
ATOM 2162 N N . LYS B 1 30 ? 10.963 -14.828 -10.466 1.00 25.22 25 LYS B N 1
ATOM 2163 C CA . LYS B 1 30 ? 12.002 -15.763 -10.009 1.00 24.58 25 LYS B CA 1
ATOM 2164 C C . LYS B 1 30 ? 12.849 -15.179 -8.842 1.00 24.72 25 LYS B C 1
ATOM 2165 O O . LYS B 1 30 ? 12.495 -14.141 -8.290 1.00 25.18 25 LYS B O 1
ATOM 2169 N N . ASP B 1 31 ? 13.988 -15.809 -8.524 1.00 24.20 26 ASP B N 1
ATOM 2170 C CA . ASP B 1 31 ? 14.687 -15.629 -7.238 1.00 24.35 26 ASP B CA 1
ATOM 2171 C C . ASP B 1 31 ? 16.038 -14.919 -7.296 1.00 21.83 26 ASP B C 1
ATOM 2172 O O . ASP B 1 31 ? 16.723 -14.829 -6.287 1.00 21.83 26 ASP B O 1
ATOM 2177 N N . ARG B 1 32 ? 16.466 -14.492 -8.482 1.00 20.36 27 ARG B N 1
ATOM 2178 C CA . ARG B 1 32 ? 17.750 -13.786 -8.639 1.00 19.36 27 ARG B CA 1
ATOM 2179 C C . ARG B 1 32 ? 17.501 -12.514 -9.451 1.00 17.58 27 ARG B C 1
ATOM 2180 O O . ARG B 1 32 ? 18.194 -12.205 -10.413 1.00 17.54 27 ARG B O 1
ATOM 2188 N N . GLN B 1 33 ? 16.495 -11.779 -9.001 1.00 16.83 28 GLN B N 1
ATOM 2189 C CA . GLN B 1 33 ? 16.051 -10.527 -9.603 1.00 15.38 28 GLN B CA 1
ATOM 2190 C C . GLN B 1 33 ? 16.801 -9.258 -9.137 1.00 14.85 28 GLN B C 1
ATOM 2191 O O . GLN B 1 33 ? 17.433 -9.224 -8.073 1.00 15.40 28 GLN B O 1
ATOM 2197 N N . SER B 1 34 ? 16.653 -8.197 -9.928 1.00 13.84 29 SER B N 1
ATOM 2198 C CA . SER B 1 34 ? 17.217 -6.877 -9.626 1.00 13.61 29 SER B CA 1
ATOM 2199 C C . SER B 1 34 ? 16.110 -5.849 -9.759 1.00 13.30 29 SER B C 1
ATOM 2200 O O . SER B 1 34 ? 15.120 -6.125 -10.442 1.00 14.17 29 SER B O 1
ATOM 2203 N N . PRO B 1 35 ? 16.196 -4.675 -9.128 1.00 12.90 30 PRO B N 1
ATOM 2204 C CA . PRO B 1 35 ? 17.304 -4.203 -8.298 1.00 12.62 30 PRO B CA 1
ATOM 2205 C C . PRO B 1 35 ? 17.189 -4.712 -6.851 1.00 13.56 30 PRO B C 1
ATOM 2206 O O . PRO B 1 35 ? 16.206 -5.375 -6.466 1.00 14.76 30 PRO B O 1
ATOM 2210 N N . ILE B 1 36 ? 18.224 -4.406 -6.092 1.00 14.05 31 ILE B N 1
ATOM 2211 C CA . ILE B 1 36 ? 18.280 -4.746 -4.677 1.00 14.94 31 ILE B CA 1
ATOM 2212 C C . ILE B 1 36 ? 18.756 -3.584 -3.840 1.00 14.35 31 ILE B C 1
ATOM 2213 O O . ILE B 1 36 ? 19.335 -2.619 -4.346 1.00 15.11 31 ILE B O 1
ATOM 2218 N N . ASN B 1 37 ? 18.531 -3.717 -2.527 1.00 14.33 32 ASN B N 1
ATOM 2219 C CA . ASN B 1 37 ? 19.197 -2.904 -1.547 1.00 14.65 32 ASN B CA 1
ATOM 2220 C C . ASN B 1 37 ? 20.531 -3.532 -1.243 1.00 15.08 32 ASN B C 1
ATOM 2221 O O . ASN B 1 37 ? 20.627 -4.727 -0.929 1.00 16.48 32 ASN B O 1
ATOM 2226 N N . ILE B 1 38 ? 21.568 -2.719 -1.281 1.00 15.01 33 ILE B N 1
ATOM 2227 C CA . ILE B 1 38 ? 22.897 -3.178 -0.984 1.00 14.70 33 ILE B CA 1
ATOM 2228 C C . ILE B 1 38 ? 23.264 -2.737 0.398 1.00 15.21 33 ILE B C 1
ATOM 2229 O O . ILE B 1 38 ? 23.435 -1.548 0.631 1.00 15.15 33 ILE B O 1
ATOM 2234 N N . VAL B 1 39 ? 23.421 -3.698 1.306 1.00 15.27 34 VAL B N 1
ATOM 2235 C CA . VAL B 1 39 ? 23.944 -3.400 2.650 1.00 16.29 34 VAL B CA 1
ATOM 2236 C C . VAL B 1 39 ? 25.475 -3.436 2.617 1.00 16.03 34 VAL B C 1
ATOM 2237 O O . VAL B 1 39 ? 26.074 -4.507 2.514 1.00 17.13 34 VAL B O 1
ATOM 2241 N N . THR B 1 40 ? 26.090 -2.259 2.657 1.00 16.73 35 THR B N 1
ATOM 2242 C CA . THR B 1 40 ? 27.503 -2.077 2.320 1.00 17.76 35 THR B CA 1
ATOM 2243 C C . THR B 1 40 ? 28.420 -2.811 3.258 1.00 18.98 35 THR B C 1
ATOM 2244 O O . THR B 1 40 ? 29.480 -3.322 2.837 1.00 18.30 35 THR B O 1
ATOM 2248 N N . THR B 1 41 ? 28.029 -2.873 4.529 1.00 20.01 36 THR B N 1
ATOM 2249 C CA . THR B 1 41 ? 28.857 -3.564 5.524 1.00 21.24 36 THR B CA 1
ATOM 2250 C C . THR B 1 41 ? 28.847 -5.072 5.327 1.00 21.91 36 THR B C 1
ATOM 2251 O O . THR B 1 41 ? 29.732 -5.754 5.840 1.00 23.25 36 THR B O 1
ATOM 2255 N N . LYS B 1 42 ? 27.820 -5.581 4.650 1.00 20.93 37 LYS B N 1
ATOM 2256 C CA . LYS B 1 42 ? 27.677 -7.000 4.358 1.00 21.36 37 LYS B CA 1
ATOM 2257 C C . LYS B 1 42 ? 28.282 -7.422 3.013 1.00 21.35 37 LYS B C 1
ATOM 2258 O O . LYS B 1 42 ? 28.288 -8.592 2.697 1.00 22.94 37 LYS B O 1
ATOM 2264 N N . ALA B 1 43 ? 28.735 -6.480 2.213 1.00 22.09 38 ALA B N 1
ATOM 2265 C CA . ALA B 1 43 ? 29.435 -6.818 0.967 1.00 22.77 38 ALA B CA 1
ATOM 2266 C C . ALA B 1 43 ? 30.923 -7.073 1.236 1.00 23.45 38 ALA B C 1
ATOM 2267 O O . ALA B 1 43 ? 31.607 -6.214 1.758 1.00 24.95 38 ALA B O 1
ATOM 2269 N N . LYS B 1 44 ? 31.424 -8.239 0.834 1.00 24.95 39 LYS B N 1
ATOM 2270 C CA . LYS B 1 44 ? 32.820 -8.645 1.054 1.00 25.77 39 LYS B CA 1
ATOM 2271 C C . LYS B 1 44 ? 33.804 -7.962 0.095 1.00 25.60 39 LYS B C 1
ATOM 2272 O O . LYS B 1 44 ? 33.584 -7.975 -1.115 1.00 24.17 39 LYS B O 1
ATOM 2275 N N . VAL B 1 45 ? 34.890 -7.380 0.618 1.00 26.26 40 VAL B N 1
ATOM 2276 C CA . VAL B 1 45 ? 35.909 -6.766 -0.230 1.00 26.32 40 VAL B CA 1
ATOM 2277 C C . VAL B 1 45 ? 36.571 -7.892 -1.000 1.00 25.81 40 VAL B C 1
ATOM 2278 O O . VAL B 1 45 ? 36.839 -8.946 -0.455 1.00 25.98 40 VAL B O 1
ATOM 2282 N N . ASP B 1 46 ? 36.766 -7.670 -2.289 1.00 25.51 41 ASP B N 1
ATOM 2283 C CA . ASP B 1 46 ? 37.472 -8.595 -3.166 1.00 25.83 41 ASP B CA 1
ATOM 2284 C C . ASP B 1 46 ? 38.492 -7.764 -3.926 1.00 26.65 41 ASP B C 1
ATOM 2285 O O . ASP B 1 46 ? 38.136 -6.948 -4.781 1.00 25.32 41 ASP B O 1
ATOM 2290 N N . LYS B 1 47 ? 39.772 -7.965 -3.616 1.00 27.89 42 LYS B N 1
ATOM 2291 C CA . LYS B 1 47 ? 40.828 -7.069 -4.082 1.00 29.51 42 LYS B CA 1
ATOM 2292 C C . LYS B 1 47 ? 41.189 -7.363 -5.532 1.00 30.08 42 LYS B C 1
ATOM 2293 O O . LYS B 1 47 ? 41.939 -6.621 -6.155 1.00 31.02 42 LYS B O 1
ATOM 2296 N N . LYS B 1 48 ? 40.619 -8.427 -6.084 1.00 30.64 43 LYS B N 1
ATOM 2297 C CA . LYS B 1 48 ? 40.812 -8.770 -7.495 1.00 31.37 43 LYS B CA 1
ATOM 2298 C C . LYS B 1 48 ? 39.782 -8.078 -8.409 1.00 30.67 43 LYS B C 1
ATOM 2299 O O . LYS B 1 48 ? 39.864 -8.147 -9.637 1.00 32.28 43 LYS B O 1
ATOM 2303 N N . LEU B 1 49 ? 38.828 -7.378 -7.804 1.00 28.89 44 LEU B N 1
ATOM 2304 C CA . LEU B 1 49 ? 37.974 -6.412 -8.511 1.00 27.90 44 LEU B CA 1
ATOM 2305 C C . LEU B 1 49 ? 38.749 -5.144 -8.811 1.00 27.13 44 LEU B C 1
ATOM 2306 O O . LEU B 1 49 ? 38.747 -4.177 -8.031 1.00 27.40 44 LEU B O 1
ATOM 2311 N N . GLY B 1 50 ? 39.411 -5.145 -9.958 1.00 26.70 45 GLY B N 1
ATOM 2312 C CA . GLY B 1 50 ? 40.281 -4.056 -10.356 1.00 25.44 45 GLY B CA 1
ATOM 2313 C C . GLY B 1 50 ? 39.558 -2.967 -11.119 1.00 24.77 45 GLY B C 1
ATOM 2314 O O . GLY B 1 50 ? 38.341 -2.985 -11.274 1.00 23.97 45 GLY B O 1
ATOM 2315 N N . ARG B 1 51 ? 40.324 -2.008 -11.616 1.00 23.66 46 ARG B N 1
ATOM 2316 C CA . ARG B 1 51 ? 39.744 -0.893 -12.348 1.00 23.92 46 ARG B CA 1
ATOM 2317 C C . ARG B 1 51 ? 39.166 -1.354 -13.675 1.00 22.12 46 ARG B C 1
ATOM 2318 O O . ARG B 1 51 ? 39.583 -2.380 -14.237 1.00 20.16 46 ARG B O 1
ATOM 2326 N N . PHE B 1 52 ? 38.160 -0.609 -14.129 1.00 21.23 47 PHE B N 1
ATOM 2327 C CA . PHE B 1 52 ? 37.598 -0.787 -15.452 1.00 20.23 47 PHE B CA 1
ATOM 2328 C C . PHE B 1 52 ? 38.471 -0.089 -16.456 1.00 20.17 47 PHE B C 1
ATOM 2329 O O . PHE B 1 52 ? 38.989 0.959 -16.184 1.00 21.08 47 PHE B O 1
ATOM 2337 N N . PHE B 1 53 ? 38.521 -0.627 -17.644 1.00 20.84 48 PHE B N 1
ATOM 2338 C CA . PHE B 1 53 ? 39.136 0.059 -18.766 1.00 21.34 48 PHE B CA 1
ATOM 2339 C C . PHE B 1 53 ? 38.064 0.327 -19.801 1.00 21.04 48 PHE B C 1
ATOM 2340 O O . PHE B 1 53 ? 37.392 -0.586 -20.230 1.00 20.92 48 PHE B O 1
ATOM 2348 N N . PHE B 1 54 ? 37.951 1.587 -20.212 1.00 20.98 49 PHE B N 1
ATOM 2349 C CA . PHE B 1 54 ? 36.965 2.023 -21.215 1.00 21.74 49 PHE B CA 1
ATOM 2350 C C . PHE B 1 54 ? 37.618 2.241 -22.594 1.00 22.82 49 PHE B C 1
ATOM 2351 O O . PHE B 1 54 ? 38.689 2.839 -22.695 1.00 23.59 49 PHE B O 1
ATOM 2359 N N . SER B 1 55 ? 36.969 1.749 -23.639 1.00 22.18 50 SER B N 1
ATOM 2360 C CA . SER B 1 55 ? 37.362 1.974 -25.012 1.00 22.07 50 SER B CA 1
ATOM 2361 C C . SER B 1 55 ? 36.204 2.674 -25.743 1.00 21.48 50 SER B C 1
ATOM 2362 O O . SER B 1 55 ? 35.046 2.218 -25.676 1.00 19.62 50 SER B O 1
ATOM 2365 N N . GLY B 1 56 A 36.509 3.812 -26.372 1.00 20.51 50 GLY B N 1
ATOM 2366 C CA . GLY B 1 56 A 35.536 4.603 -27.098 1.00 20.33 50 GLY B CA 1
ATOM 2367 C C . GLY B 1 56 A 34.671 5.524 -26.250 1.00 19.83 50 GLY B C 1
ATOM 2368 O O . GLY B 1 56 A 33.821 6.243 -26.798 1.00 19.90 50 GLY B O 1
ATOM 2369 N N . TYR B 1 57 ? 34.870 5.503 -24.944 1.00 19.31 51 TYR B N 1
ATOM 2370 C CA . TYR B 1 57 ? 34.073 6.336 -24.023 1.00 18.77 51 TYR B CA 1
ATOM 2371 C C . TYR B 1 57 ? 34.492 7.788 -24.142 1.00 20.69 51 TYR B C 1
ATOM 2372 O O . TYR B 1 57 ? 33.739 8.690 -23.821 1.00 19.10 51 TYR B O 1
ATOM 2381 N N . ASP B 1 58 ? 35.715 8.010 -24.616 1.00 21.42 52 ASP B N 1
ATOM 2382 C CA . ASP B 1 58 ? 36.233 9.368 -24.720 1.00 23.33 52 ASP B CA 1
ATOM 2383 C C . ASP B 1 58 ? 35.937 10.040 -26.061 1.00 23.19 52 ASP B C 1
ATOM 2384 O O . ASP B 1 58 ? 36.069 11.239 -26.167 1.00 24.00 52 ASP B O 1
ATOM 2389 N N . LYS B 1 59 ? 35.503 9.286 -27.063 1.00 24.05 53 LYS B N 1
ATOM 2390 C CA . LYS B 1 59 ? 35.301 9.804 -28.420 1.00 24.31 53 LYS B CA 1
ATOM 2391 C C . LYS B 1 59 ? 33.990 10.602 -28.538 1.00 24.09 53 LYS B C 1
ATOM 2392 O O . LYS B 1 59 ? 32.934 10.153 -28.076 1.00 22.01 53 LYS B O 1
ATOM 2396 N N . LYS B 1 60 ? 34.064 11.779 -29.154 1.00 23.92 54 LYS B N 1
ATOM 2397 C CA . LYS B 1 60 ? 32.887 12.621 -29.390 1.00 24.07 54 LYS B CA 1
ATOM 2398 C C . LYS B 1 60 ? 32.053 12.068 -30.548 1.00 24.59 54 LYS B C 1
ATOM 2399 O O . LYS B 1 60 ? 32.579 11.822 -31.637 1.00 24.58 54 LYS B O 1
ATOM 2405 N N . GLN B 1 61 ? 30.761 11.858 -30.300 1.00 22.13 55 GLN B N 1
ATOM 2406 C CA . GLN B 1 61 ? 29.836 11.333 -31.304 1.00 22.87 55 GLN B CA 1
ATOM 2407 C C . GLN B 1 61 ? 28.565 12.180 -31.290 1.00 21.60 55 GLN B C 1
ATOM 2408 O O . GLN B 1 61 ? 28.275 12.831 -30.294 1.00 19.44 55 GLN B O 1
ATOM 2414 N N . THR B 1 62 ? 27.785 12.130 -32.367 1.00 21.95 56 THR B N 1
ATOM 2415 C CA . THR B 1 62 ? 26.372 12.593 -32.333 1.00 21.43 56 THR B CA 1
ATOM 2416 C C . THR B 1 62 ? 25.346 11.439 -32.198 1.00 21.68 56 THR B C 1
ATOM 2417 O O . THR B 1 62 ? 24.874 10.851 -33.222 1.00 22.75 56 THR B O 1
ATOM 2421 N N . TRP B 1 63 ? 24.972 11.130 -30.963 1.00 17.80 57 TRP B N 1
ATOM 2422 C CA . TRP B 1 63 ? 24.221 9.912 -30.670 1.00 16.39 57 TRP B CA 1
ATOM 2423 C C . TRP B 1 63 ? 22.734 10.104 -30.940 1.00 15.83 57 TRP B C 1
ATOM 2424 O O . TRP B 1 63 ? 22.211 11.184 -30.773 1.00 16.54 57 TRP B O 1
ATOM 2435 N N . THR B 1 64 ? 22.069 9.052 -31.387 1.00 15.34 58 THR B N 1
ATOM 2436 C CA . THR B 1 64 ? 20.617 9.036 -31.459 1.00 14.55 58 THR B CA 1
ATOM 2437 C C . THR B 1 64 ? 20.094 8.745 -30.041 1.00 13.65 58 THR B C 1
ATOM 2438 O O . THR B 1 64 ? 20.600 7.853 -29.357 1.00 12.67 58 THR B O 1
ATOM 2442 N N . VAL B 1 65 ? 19.110 9.528 -29.614 1.00 13.08 59 VAL B N 1
ATOM 2443 C CA . VAL B 1 65 ? 18.423 9.295 -28.342 1.00 13.09 59 VAL B CA 1
ATOM 2444 C C . VAL B 1 65 ? 16.931 9.224 -28.617 1.00 13.52 59 VAL B C 1
ATOM 2445 O O . VAL B 1 65 ? 16.421 9.970 -29.459 1.00 13.94 59 VAL B O 1
ATOM 2449 N N . GLN B 1 66 ? 16.252 8.295 -27.956 1.00 12.57 60 GLN B N 1
ATOM 2450 C CA . GLN B 1 66 ? 14.847 8.043 -28.201 1.00 14.32 60 GLN B CA 1
ATOM 2451 C C . GLN B 1 66 ? 14.014 7.834 -26.948 1.00 13.26 60 GLN B C 1
ATOM 2452 O O . GLN B 1 66 ? 14.509 7.380 -25.917 1.00 13.47 60 GLN B O 1
ATOM 2458 N N . ASN B 1 67 ? 12.767 8.286 -27.031 1.00 12.38 61 ASN B N 1
ATOM 2459 C CA . ASN B 1 67 ? 11.746 7.983 -26.007 1.00 13.24 61 ASN B CA 1
ATOM 2460 C C . ASN B 1 67 ? 11.100 6.653 -26.379 1.00 13.64 61 ASN B C 1
ATOM 2461 O O . ASN B 1 67 ? 10.499 6.561 -27.461 1.00 13.84 61 ASN B O 1
ATOM 2466 N N . ASN B 1 68 ? 11.265 5.599 -25.558 1.00 13.28 62 ASN B N 1
ATOM 2467 C CA . ASN B 1 68 ? 10.686 4.288 -25.869 1.00 14.52 62 ASN B CA 1
ATOM 2468 C C . ASN B 1 68 ? 9.408 3.953 -25.070 1.00 15.18 62 ASN B C 1
ATOM 2469 O O . ASN B 1 68 ? 8.945 2.802 -25.064 1.00 16.09 62 ASN B O 1
ATOM 2474 N N . GLY B 1 69 ? 8.852 4.946 -24.387 1.00 15.63 63 GLY B N 1
ATOM 2475 C CA . GLY B 1 69 ? 7.633 4.796 -23.605 1.00 15.17 63 GLY B CA 1
ATOM 2476 C C . GLY B 1 69 ? 7.879 4.274 -22.189 1.00 15.51 63 GLY B C 1
ATOM 2477 O O . GLY B 1 69 ? 6.931 4.191 -21.388 1.00 14.38 63 GLY B O 1
ATOM 2478 N N . HIS B 1 70 ? 9.144 3.968 -21.887 1.00 14.38 64 HIS B N 1
ATOM 2479 C CA . HIS B 1 70 ? 9.572 3.551 -20.543 1.00 14.45 64 HIS B CA 1
ATOM 2480 C C . HIS B 1 70 ? 10.711 4.388 -19.936 1.00 14.41 64 HIS B C 1
ATOM 2481 O O . HIS B 1 70 ? 10.871 4.438 -18.706 1.00 15.61 64 HIS B O 1
ATOM 2488 N N . SER B 1 71 ? 11.515 4.977 -20.802 1.00 12.99 65 SER B N 1
ATOM 2489 C CA . SER B 1 71 ? 12.690 5.721 -20.453 1.00 12.43 65 SER B CA 1
ATOM 2490 C C . SER B 1 71 ? 13.105 6.522 -21.701 1.00 12.19 65 SER B C 1
ATOM 2491 O O . SER B 1 71 ? 12.403 6.494 -22.748 1.00 12.28 65 SER B O 1
ATOM 2494 N N . VAL B 1 72 ? 14.236 7.207 -21.584 1.00 12.82 66 VAL B N 1
ATOM 2495 C CA . VAL B 1 72 ? 14.971 7.731 -22.746 1.00 13.49 66 VAL B CA 1
ATOM 2496 C C . VAL B 1 72 ? 16.274 6.945 -22.881 1.00 13.36 66 VAL B C 1
ATOM 2497 O O . VAL B 1 72 ? 16.949 6.659 -21.882 1.00 13.12 66 VAL B O 1
ATOM 2501 N N . MET B 1 73 ? 16.595 6.576 -24.115 1.00 13.45 67 MET B N 1
ATOM 2502 C CA . MET B 1 73 ? 17.700 5.679 -24.405 1.00 13.80 67 MET B CA 1
ATOM 2503 C C . MET B 1 73 ? 18.576 6.201 -25.538 1.00 13.66 67 MET B C 1
ATOM 2504 O O . MET B 1 73 ? 18.079 6.516 -26.622 1.00 13.28 67 MET B O 1
ATOM 2509 N N . MET B 1 74 ? 19.878 6.283 -25.273 1.00 12.98 68 MET B N 1
ATOM 2510 C CA . MET B 1 74 ? 20.903 6.557 -26.299 1.00 13.02 68 MET B CA 1
ATOM 2511 C C . MET B 1 74 ? 21.325 5.245 -26.915 1.00 14.44 68 MET B C 1
ATOM 2512 O O . MET B 1 74 ? 21.594 4.268 -26.201 1.00 13.78 68 MET B O 1
ATOM 2517 N N . LEU B 1 75 ? 21.399 5.216 -28.243 1.00 13.23 69 LEU B N 1
ATOM 2518 C CA . LEU B 1 75 ? 21.724 4.004 -28.959 1.00 14.51 69 LEU B CA 1
ATOM 2519 C C . LEU B 1 75 ? 23.212 4.002 -29.166 1.00 14.15 69 LEU B C 1
ATOM 2520 O O . LEU B 1 75 ? 23.747 4.873 -29.861 1.00 15.04 69 LEU B O 1
ATOM 2525 N N . LEU B 1 76 ? 23.911 3.048 -28.535 1.00 14.40 70 LEU B N 1
ATOM 2526 C CA . LEU B 1 76 ? 25.379 3.090 -28.557 1.00 13.97 70 LEU B CA 1
ATOM 2527 C C . LEU B 1 76 ? 26.047 2.298 -29.685 1.00 15.30 70 LEU B C 1
ATOM 2528 O O . LEU B 1 76 ? 27.209 2.545 -29.978 1.00 14.67 70 LEU B O 1
ATOM 2533 N N . GLU B 1 77 ? 25.314 1.383 -30.298 1.00 16.43 71 GLU B N 1
ATOM 2534 C CA . GLU B 1 77 ? 25.695 0.770 -31.609 1.00 17.98 71 GLU B CA 1
ATOM 2535 C C . GLU B 1 77 ? 27.070 0.092 -31.614 1.00 18.86 71 GLU B C 1
ATOM 2536 O O . GLU B 1 77 ? 27.769 0.091 -32.649 1.00 17.42 71 GLU B O 1
ATOM 2542 N N . ASN B 1 78 ? 27.469 -0.494 -30.481 1.00 19.38 72 ASN B N 1
ATOM 2543 C CA . ASN B 1 78 ? 28.781 -1.181 -30.418 1.00 20.93 72 ASN B CA 1
ATOM 2544 C C . ASN B 1 78 ? 29.943 -0.292 -30.802 1.00 20.97 72 ASN B C 1
ATOM 2545 O O . ASN B 1 78 ? 31.080 -0.781 -30.931 1.00 20.19 72 ASN B O 1
ATOM 2550 N N . LYS B 1 79 ? 29.824 1.146 -30.363 1.00 18.73 76 LYS B N 1
ATOM 2551 C CA . LYS B 1 79 ? 30.851 2.100 -30.738 1.00 19.40 76 LYS B CA 1
ATOM 2552 C C . LYS B 1 79 ? 31.791 2.308 -29.538 1.00 18.42 76 LYS B C 1
ATOM 2553 O O . LYS B 1 79 ? 32.776 3.059 -29.599 1.00 18.40 76 LYS B O 1
ATOM 2559 N N . ALA B 1 80 ? 31.486 1.603 -28.443 1.00 17.88 77 ALA B N 1
ATOM 2560 C CA . ALA B 1 80 ? 32.295 1.624 -27.240 1.00 17.97 77 ALA B CA 1
ATOM 2561 C C . ALA B 1 80 ? 32.256 0.228 -26.567 1.00 16.66 77 ALA B C 1
ATOM 2562 O O . ALA B 1 80 ? 31.392 -0.611 -26.901 1.00 16.79 77 ALA B O 1
ATOM 2564 N N . SER B 1 81 ? 33.168 0.010 -25.624 1.00 16.23 78 SER B N 1
ATOM 2565 C CA . SER B 1 81 ? 33.307 -1.263 -24.928 1.00 16.28 78 SER B CA 1
ATOM 2566 C C . SER B 1 81 ? 34.041 -1.091 -23.572 1.00 15.94 78 SER B C 1
ATOM 2567 O O . SER B 1 81 ? 34.672 -0.049 -23.280 1.00 16.66 78 SER B O 1
ATOM 2570 N N . ILE B 1 82 ? 33.916 -2.103 -22.725 1.00 15.52 79 ILE B N 1
ATOM 2571 C CA . ILE B 1 82 ? 34.570 -2.136 -21.436 1.00 16.23 79 ILE B CA 1
ATOM 2572 C C . ILE B 1 82 ? 35.278 -3.445 -21.202 1.00 15.44 79 ILE B C 1
ATOM 2573 O O . ILE B 1 82 ? 34.926 -4.472 -21.784 1.00 15.20 79 ILE B O 1
ATOM 2578 N N . SER B 1 83 ? 36.299 -3.388 -20.361 1.00 15.99 80 SER B N 1
ATOM 2579 C CA . SER B 1 83 ? 36.968 -4.594 -19.849 1.00 16.69 80 SER B CA 1
ATOM 2580 C C . SER B 1 83 ? 37.516 -4.305 -18.459 1.00 16.36 80 SER B C 1
ATOM 2581 O O . SER B 1 83 ? 37.370 -3.207 -17.936 1.00 16.41 80 SER B O 1
ATOM 2584 N N . GLY B 1 84 ? 38.161 -5.275 -17.838 1.00 17.56 81 GLY B N 1
ATOM 2585 C CA . GLY B 1 84 ? 38.571 -5.101 -16.448 1.00 17.65 81 GLY B CA 1
ATOM 2586 C C . GLY B 1 84 ? 37.345 -5.150 -15.528 1.00 17.94 81 GLY B C 1
ATOM 2587 O O . GLY B 1 84 ? 36.384 -5.844 -15.838 1.00 18.59 81 GLY B O 1
ATOM 2588 N N . GLY B 1 85 ? 37.362 -4.395 -14.433 1.00 17.79 82 GLY B N 1
ATOM 2589 C CA . GLY B 1 85 ? 36.279 -4.411 -13.450 1.00 18.16 82 GLY B CA 1
ATOM 2590 C C . GLY B 1 85 ? 35.957 -5.795 -12.920 1.00 18.82 82 GLY B C 1
ATOM 2591 O O . GLY B 1 85 ? 34.836 -6.090 -12.562 1.00 18.73 82 GLY B O 1
ATOM 2592 N N . GLY B 1 86 ? 36.944 -6.684 -12.889 1.00 20.33 83 GLY B N 1
ATOM 2593 C CA . GLY B 1 86 ? 36.707 -8.069 -12.524 1.00 21.04 83 GLY B CA 1
ATOM 2594 C C . GLY B 1 86 ? 35.894 -8.894 -13.503 1.00 21.58 83 GLY B C 1
ATOM 2595 O O . GLY B 1 86 ? 35.483 -10.007 -13.173 1.00 22.64 83 GLY B O 1
ATOM 2596 N N . LEU B 1 87 ? 35.647 -8.367 -14.714 1.00 21.33 84 LEU B N 1
ATOM 2597 C CA . LEU B 1 87 ? 34.885 -9.085 -15.727 1.00 21.64 84 LEU B CA 1
ATOM 2598 C C . LEU B 1 87 ? 35.790 -10.070 -16.494 1.00 21.67 84 LEU B C 1
ATOM 2599 O O . LEU B 1 87 ? 36.943 -9.764 -16.800 1.00 22.19 84 LEU B O 1
ATOM 2604 N N . PRO B 1 88 ? 35.263 -11.244 -16.832 1.00 21.36 85 PRO B N 1
ATOM 2605 C CA . PRO B 1 88 ? 36.090 -12.270 -17.484 1.00 21.42 85 PRO B CA 1
ATOM 2606 C C . PRO B 1 88 ? 36.315 -12.096 -18.994 1.00 22.10 85 PRO B C 1
ATOM 2607 O O . PRO B 1 88 ? 37.067 -12.903 -19.574 1.00 2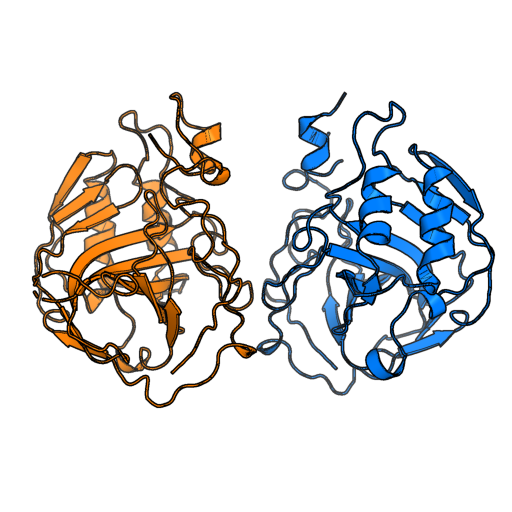1.91 85 PRO B O 1
ATOM 2611 N N . ALA B 1 89 ? 35.676 -11.105 -19.619 1.00 20.74 86 ALA B N 1
ATOM 2612 C CA . ALA B 1 89 ? 35.806 -10.824 -21.054 1.00 20.45 86 ALA B CA 1
ATOM 2613 C C . ALA B 1 89 ? 35.428 -9.364 -21.314 1.00 20.69 86 ALA B C 1
ATOM 2614 O O . ALA B 1 89 ? 34.878 -8.710 -20.433 1.00 19.21 86 ALA B O 1
ATOM 2616 N N . PRO B 1 90 ? 35.721 -8.862 -22.506 1.00 20.55 87 PRO B N 1
ATOM 2617 C CA . PRO B 1 90 ? 35.251 -7.532 -22.905 1.00 20.32 87 PRO B CA 1
ATOM 2618 C C . PRO B 1 90 ? 33.774 -7.575 -23.280 1.00 19.22 87 PRO B C 1
ATOM 2619 O O . PRO B 1 90 ? 33.265 -8.602 -23.715 1.00 19.70 87 PRO B O 1
ATOM 2623 N N . TYR B 1 91 ? 33.085 -6.464 -23.035 1.00 18.51 88 TYR B N 1
ATOM 2624 C CA . TYR B 1 91 ? 31.655 -6.301 -23.286 1.00 17.55 88 TYR B CA 1
ATOM 2625 C C . TYR B 1 91 ? 31.463 -5.034 -24.128 1.00 16.84 88 TYR B C 1
ATOM 2626 O O . TYR B 1 91 ? 32.085 -4.007 -23.855 1.00 16.51 88 TYR B O 1
ATOM 2635 N N . GLN B 1 92 ? 30.611 -5.124 -25.140 1.00 16.91 89 GLN B N 1
ATOM 2636 C CA . GLN B 1 92 ? 30.340 -3.994 -26.040 1.00 16.81 89 GLN B CA 1
ATOM 2637 C C . GLN B 1 92 ? 29.085 -3.218 -25.663 1.00 15.89 89 GLN B C 1
ATOM 2638 O O . GLN B 1 92 ? 28.044 -3.805 -25.325 1.00 15.73 89 GLN B O 1
ATOM 2644 N N . ALA B 1 93 ? 29.215 -1.903 -25.727 1.00 15.15 90 ALA B N 1
ATOM 2645 C CA . ALA B 1 93 ? 28.148 -0.968 -25.375 1.00 14.92 90 ALA B CA 1
ATOM 2646 C C . ALA B 1 93 ? 26.958 -1.030 -26.363 1.00 15.92 90 ALA B C 1
ATOM 2647 O O . ALA B 1 93 ? 27.129 -0.841 -27.590 1.00 14.02 90 ALA B O 1
ATOM 2649 N N . LYS B 1 94 ? 25.771 -1.294 -25.829 1.00 15.13 91 LYS B N 1
ATOM 2650 C CA . LYS B 1 94 ? 24.546 -1.388 -26.604 1.00 15.71 91 LYS B CA 1
ATOM 2651 C C . LYS B 1 94 ? 23.654 -0.135 -26.483 1.00 14.72 91 LYS B C 1
ATOM 2652 O O . LYS B 1 94 ? 23.234 0.438 -27.473 1.00 15.36 91 LYS B O 1
ATOM 2658 N N . GLN B 1 95 ? 23.337 0.253 -25.254 1.00 14.51 92 GLN B N 1
ATOM 2659 C CA . GLN B 1 95 ? 22.416 1.364 -25.014 1.00 13.66 92 GLN B CA 1
ATOM 2660 C C . GLN B 1 95 ? 22.653 1.953 -23.612 1.00 13.62 92 GLN B C 1
ATOM 2661 O O . GLN B 1 95 ? 23.259 1.313 -22.760 1.00 12.98 92 GLN B O 1
ATOM 2667 N N . LEU B 1 96 ? 22.235 3.200 -23.428 1.00 12.99 93 LEU B N 1
ATOM 2668 C CA . LEU B 1 96 ? 22.297 3.879 -22.135 1.00 13.11 93 LEU B CA 1
ATOM 2669 C C . LEU B 1 96 ? 20.914 4.467 -21.889 1.00 12.18 93 LEU B C 1
ATOM 2670 O O . LEU B 1 96 ? 20.357 5.089 -22.767 1.00 12.31 93 LEU B O 1
ATOM 2675 N N . HIS B 1 97 ? 20.322 4.218 -20.722 1.00 11.79 94 HIS B N 1
ATOM 2676 C CA . HIS B 1 97 ? 19.024 4.818 -20.386 1.00 10.82 94 HIS B CA 1
ATOM 2677 C C . HIS B 1 97 ? 19.024 5.165 -18.900 1.00 10.14 94 HIS B C 1
ATOM 2678 O O . HIS B 1 97 ? 20.023 4.901 -18.196 1.00 10.61 94 HIS B O 1
ATOM 2685 N N . LEU B 1 98 ? 17.979 5.808 -18.439 1.00 9.70 95 LEU B N 1
ATOM 2686 C CA . LEU B 1 98 ? 17.872 6.210 -17.052 1.00 10.31 95 LEU B CA 1
ATOM 2687 C C . LEU B 1 98 ? 16.509 5.868 -16.410 1.00 11.01 95 LEU B C 1
ATOM 2688 O O . LEU B 1 98 ? 15.511 5.585 -17.088 1.00 10.88 95 LEU B O 1
ATOM 2693 N N . HIS B 1 99 ? 16.515 5.911 -15.080 1.00 11.08 96 HIS B N 1
ATOM 2694 C CA . HIS B 1 99 ? 15.329 5.795 -14.240 1.00 11.77 96 HIS B CA 1
ATOM 2695 C C . HIS B 1 99 ? 15.352 7.020 -13.320 1.00 11.50 96 HIS B C 1
ATOM 2696 O O . HIS B 1 99 ? 16.409 7.481 -12.907 1.00 11.33 96 HIS B O 1
ATOM 2703 N N . TRP B 1 100 ? 14.198 7.582 -13.005 1.00 11.55 97 TRP B N 1
ATOM 2704 C CA . TRP B 1 100 ? 14.187 8.819 -12.210 1.00 11.57 97 TRP B CA 1
ATOM 2705 C C . TRP B 1 100 ? 12.830 9.054 -11.587 1.00 12.42 97 TRP B C 1
ATOM 2706 O O . TRP B 1 100 ? 11.840 8.410 -11.956 1.00 12.16 97 TRP B O 1
ATOM 2717 N N . SER B 1 101 ? 12.804 10.060 -10.729 1.00 13.09 98 SER B N 1
ATOM 2718 C CA . SER B 1 101 ? 11.574 10.612 -10.178 1.00 14.71 98 SER B CA 1
ATOM 2719 C C . SER B 1 101 ? 11.524 12.141 -10.303 1.00 16.12 98 SER B C 1
ATOM 2720 O O . SER B 1 101 ? 12.202 12.753 -11.138 1.00 16.76 98 SER B O 1
ATOM 2723 N N . ASP B 1 102 ? 10.701 12.779 -9.473 1.00 17.24 99 ASP B N 1
ATOM 2724 C CA . ASP B 1 102 ? 10.739 14.241 -9.348 1.00 18.94 99 ASP B CA 1
ATOM 2725 C C . ASP B 1 102 ? 11.032 14.679 -7.891 1.00 20.26 99 ASP B C 1
ATOM 2726 O O . ASP B 1 102 ? 10.967 15.868 -7.594 1.00 18.92 99 ASP B O 1
ATOM 2731 N N . LEU B 1 103 ? 11.371 13.710 -7.041 1.00 21.70 100 LEU B N 1
ATOM 2732 C CA . LEU B 1 103 ? 11.775 13.933 -5.642 1.00 23.51 100 LEU B CA 1
ATOM 2733 C C . LEU B 1 103 ? 13.176 13.293 -5.430 1.00 24.00 100 LEU B C 1
ATOM 2734 O O . LEU B 1 103 ? 13.452 12.205 -5.999 1.00 24.08 100 LEU B O 1
ATOM 2739 N N . PRO B 1 104 ? 14.034 13.931 -4.641 1.00 24.39 101 PRO B N 1
ATOM 2740 C CA . PRO B 1 104 ? 15.439 13.508 -4.522 1.00 25.49 101 PRO B CA 1
ATOM 2741 C C . PRO B 1 104 ? 15.659 12.107 -3.923 1.00 25.66 101 PRO B C 1
ATOM 2742 O O . PRO B 1 104 ? 16.730 11.565 -4.138 1.00 24.21 101 PRO B O 1
ATOM 2746 N N . TYR B 1 105 ? 14.652 11.504 -3.283 1.00 26.13 102 TYR B N 1
ATOM 2747 C CA . TYR B 1 105 ? 14.861 10.223 -2.584 1.00 26.59 102 TYR B CA 1
ATOM 2748 C C . TYR B 1 105 ? 14.143 9.014 -3.183 1.00 26.08 102 TYR B C 1
ATOM 2749 O O . TYR B 1 105 ? 14.095 8.000 -2.514 1.00 25.27 102 TYR B O 1
ATOM 2758 N N . LYS B 1 106 ? 13.591 9.089 -4.415 1.00 24.49 103 LYS B N 1
ATOM 2759 C CA . LYS B 1 106 ? 12.825 7.967 -4.986 1.00 24.68 103 LYS B CA 1
ATOM 2760 C C . LYS B 1 106 ? 12.976 7.708 -6.512 1.00 22.79 103 LYS B C 1
ATOM 2761 O O . LYS B 1 106 ? 12.092 7.152 -7.183 1.00 23.42 103 LYS B O 1
ATOM 2767 N N . GLY B 1 107 ? 14.117 8.100 -7.038 1.00 19.30 104 GLY B N 1
ATOM 2768 C CA . GLY B 1 107 ? 14.387 7.896 -8.445 1.00 17.40 104 GLY B CA 1
ATOM 2769 C C . GLY B 1 107 ? 15.379 6.796 -8.824 1.00 16.73 104 GLY B C 1
ATOM 2770 O O . GLY B 1 107 ? 15.497 6.503 -9.965 1.00 16.26 104 GLY B O 1
ATOM 2771 N N . SER B 1 108 ? 16.113 6.209 -7.891 1.00 16.33 105 SER B N 1
ATOM 2772 C 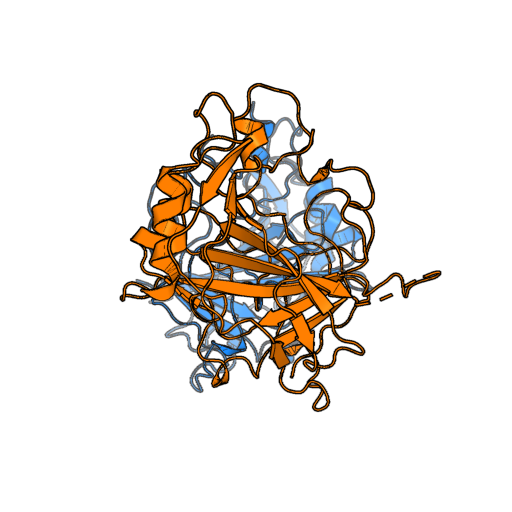CA . SER B 1 108 ? 17.043 5.131 -8.226 1.00 15.12 105 SER B CA 1
ATOM 2773 C C . SER B 1 108 ? 16.364 3.783 -8.072 1.00 14.84 105 SER B C 1
ATOM 2774 O O . SER B 1 108 ? 15.374 3.630 -7.330 1.00 15.12 105 SER B O 1
ATOM 2777 N N . GLU B 1 109 ? 16.884 2.804 -8.793 1.00 13.47 106 GLU B N 1
ATOM 2778 C CA . GLU B 1 109 ? 16.432 1.434 -8.654 1.00 13.61 106 GLU B CA 1
ATOM 2779 C C . GLU B 1 109 ? 17.123 0.718 -7.500 1.00 12.95 106 GLU B C 1
ATOM 2780 O O . GLU B 1 109 ? 16.455 0.126 -6.639 1.00 14.33 106 GLU B O 1
ATOM 2786 N N . HIS B 1 110 ? 18.448 0.737 -7.498 1.00 12.86 107 HIS B N 1
ATOM 2787 C CA . HIS B 1 110 ? 19.223 0.262 -6.379 1.00 13.64 107 HIS B CA 1
ATOM 2788 C C . HIS B 1 110 ? 19.212 1.273 -5.233 1.00 13.94 107 HIS B C 1
ATOM 2789 O O . HIS B 1 110 ? 19.046 2.488 -5.434 1.00 15.14 107 HIS B O 1
ATOM 2796 N N . SER B 1 111 ? 19.351 0.759 -4.023 1.00 13.50 108 SER B N 1
ATOM 2797 C CA . SER B 1 111 ? 19.639 1.596 -2.840 1.00 14.44 108 SER B CA 1
ATOM 2798 C C . SER B 1 111 ? 20.906 1.144 -2.139 1.00 15.05 108 SER B C 1
ATOM 2799 O O . SER B 1 111 ? 21.262 -0.024 -2.209 1.00 14.20 108 SER B O 1
ATOM 2802 N N . LEU B 1 112 ? 21.616 2.076 -1.501 1.00 15.27 109 LEU B N 1
ATOM 2803 C CA . LEU B 1 112 ? 22.788 1.738 -0.711 1.00 15.87 109 LEU B CA 1
ATOM 2804 C C . LEU B 1 112 ? 22.404 2.001 0.745 1.00 17.28 109 LEU B C 1
ATOM 2805 O O . LEU B 1 112 ? 22.046 3.128 1.096 1.00 17.28 109 LEU B O 1
ATOM 2810 N N . ASP B 1 113 ? 22.422 0.940 1.552 1.00 16.88 110 ASP B N 1
ATOM 2811 C CA . ASP B 1 113 ? 22.040 1.071 2.972 1.00 16.62 110 ASP B CA 1
ATOM 2812 C C . ASP B 1 113 ? 20.709 1.786 3.175 1.00 17.09 110 ASP B C 1
ATOM 2813 O O . ASP B 1 113 ? 20.572 2.611 4.106 1.00 18.24 110 ASP B O 1
ATOM 2818 N N . GLY B 1 114 ? 19.746 1.498 2.289 1.00 16.74 111 GLY B N 1
ATOM 2819 C CA . GLY B 1 114 ? 18.403 2.060 2.348 1.00 17.44 111 GLY B CA 1
ATOM 2820 C C . GLY B 1 114 ? 18.259 3.449 1.732 1.00 18.24 111 GLY B C 1
ATOM 2821 O O . GLY B 1 114 ? 17.107 3.923 1.610 1.00 18.94 111 GLY B O 1
ATOM 2822 N N . GLU B 1 115 ? 19.373 4.054 1.293 1.00 17.76 112 GLU B N 1
ATOM 2823 C CA . GLU B 1 115 ? 19.343 5.387 0.686 1.00 18.35 112 GLU B CA 1
ATOM 2824 C C . GLU B 1 115 ? 19.139 5.297 -0.827 1.00 18.16 112 GLU B C 1
ATOM 2825 O O . GLU B 1 115 ? 19.881 4.594 -1.536 1.00 16.64 112 GLU B O 1
ATOM 2828 N N . HIS B 1 116 ? 18.108 5.996 -1.281 1.00 17.83 113 HIS B N 1
ATOM 2829 C CA . HIS B 1 116 ? 17.734 6.080 -2.682 1.00 17.88 113 HIS B CA 1
ATOM 2830 C C . HIS B 1 116 ? 18.253 7.409 -3.182 1.00 16.99 113 HIS B C 1
ATOM 2831 O O . HIS B 1 116 ? 18.607 8.280 -2.401 1.00 17.09 113 HIS B O 1
ATOM 2838 N N . PHE B 1 117 ? 18.366 7.529 -4.498 1.00 15.66 114 PHE B N 1
ATOM 2839 C CA . PHE B 1 117 ? 18.933 8.710 -5.134 1.00 14.79 114 PHE B CA 1
ATOM 2840 C C . PHE B 1 117 ? 17.944 9.238 -6.157 1.00 13.98 114 PHE B C 1
ATOM 2841 O O . PHE B 1 117 ? 16.896 8.660 -6.371 1.00 14.35 114 PHE B O 1
ATOM 2849 N N . ALA B 1 118 ? 18.253 10.397 -6.743 1.00 14.13 115 ALA B N 1
ATOM 2850 C CA . ALA B 1 118 ? 17.330 11.123 -7.619 1.00 13.80 115 ALA B CA 1
ATOM 2851 C C . ALA B 1 118 ? 17.161 10.492 -9.004 1.00 13.72 115 ALA B C 1
ATOM 2852 O O . ALA B 1 118 ? 16.100 10.631 -9.603 1.00 14.51 115 ALA B O 1
ATOM 2854 N N . MET B 1 119 ? 18.210 9.830 -9.487 1.00 13.75 116 MET B N 1
ATOM 2855 C CA . MET B 1 119 ? 18.150 9.043 -10.746 1.00 13.16 116 MET B CA 1
ATOM 2856 C C . MET B 1 119 ? 19.101 7.857 -10.673 1.00 12.55 116 MET B C 1
ATOM 2857 O O . MET B 1 119 ? 19.991 7.773 -9.789 1.00 12.45 116 MET B O 1
ATOM 2862 N N . GLU B 1 120 ? 18.962 6.955 -11.641 1.00 12.98 117 GLU B N 1
ATOM 2863 C CA . GLU B 1 120 ? 19.956 5.898 -11.850 1.00 12.05 117 GLU B CA 1
ATOM 2864 C C . GLU B 1 120 ? 20.163 5.725 -13.330 1.00 11.69 117 GLU B C 1
ATOM 2865 O O . GLU B 1 120 ? 19.183 5.601 -14.051 1.00 11.48 117 GLU B O 1
ATOM 2871 N N . MET B 1 121 ? 21.433 5.747 -13.759 1.00 11.80 118 MET B N 1
ATOM 2872 C CA . MET B 1 121 ? 21.811 5.643 -15.159 1.00 12.25 118 MET B CA 1
ATOM 2873 C C . MET B 1 121 ? 22.374 4.239 -15.378 1.00 12.52 118 MET B C 1
ATOM 2874 O O . MET B 1 121 ? 23.207 3.767 -14.606 1.00 12.34 118 MET B O 1
ATOM 2879 N N . HIS B 1 122 ? 21.861 3.556 -16.394 1.00 11.84 119 HIS B N 1
ATOM 2880 C CA . HIS B 1 122 ? 22.308 2.210 -16.762 1.00 11.94 119 HIS B CA 1
ATOM 2881 C C . HIS B 1 122 ? 22.974 2.204 -18.121 1.00 12.21 119 HIS B C 1
ATOM 2882 O O . HIS B 1 122 ? 22.337 2.521 -19.100 1.00 12.27 119 HIS B O 1
ATOM 2889 N N . ILE B 1 123 ? 24.265 1.824 -18.178 1.00 12.61 120 ILE B N 1
ATOM 2890 C CA . ILE B 1 123 ? 24.935 1.613 -19.465 1.00 12.48 120 ILE B CA 1
ATOM 2891 C C . ILE B 1 123 ? 25.003 0.113 -19.684 1.00 12.81 120 ILE B C 1
ATOM 2892 O O . ILE B 1 123 ? 25.632 -0.604 -18.899 1.00 13.49 120 ILE B O 1
ATOM 2897 N N . VAL B 1 124 ? 24.299 -0.359 -20.708 1.00 12.21 121 VAL B N 1
ATOM 2898 C CA . VAL B 1 124 ? 24.063 -1.772 -20.955 1.00 13.15 121 VAL B CA 1
ATOM 2899 C C . VAL B 1 124 ? 25.032 -2.262 -22.017 1.00 14.68 121 VAL B C 1
ATOM 2900 O O . VAL B 1 124 ? 25.141 -1.648 -23.101 1.00 14.61 121 VAL B O 1
ATOM 2904 N N . HIS B 1 125 ? 25.711 -3.354 -21.693 1.00 14.36 122 HIS B N 1
ATOM 2905 C CA . HIS B 1 125 ? 26.784 -3.930 -22.536 1.00 13.97 122 HIS B CA 1
ATOM 2906 C C . HIS B 1 125 ? 26.503 -5.420 -22.735 1.00 15.78 122 HIS B C 1
ATOM 2907 O O . HIS B 1 125 ? 25.948 -6.083 -21.860 1.00 15.67 122 HIS B O 1
ATOM 2914 N N . GLU B 1 126 ? 26.918 -5.971 -23.859 1.00 17.00 123 GLU B N 1
ATOM 2915 C CA . GLU B 1 126 ? 26.748 -7.404 -24.120 1.00 19.41 123 GLU B CA 1
ATOM 2916 C C . GLU B 1 126 ? 28.119 -8.060 -24.369 1.00 19.97 123 GLU B C 1
ATOM 2917 O O . GLU B 1 126 ? 28.991 -7.467 -24.995 1.00 18.97 123 GLU B O 1
ATOM 2923 N N . LYS B 1 127 ? 28.286 -9.278 -23.858 1.00 20.35 124 LYS B N 1
ATOM 2924 C CA . LYS B 1 127 ? 29.580 -9.932 -23.820 1.00 22.63 124 LYS B CA 1
ATOM 2925 C C . LYS B 1 127 ? 30.036 -10.182 -25.265 1.00 24.21 124 LYS B C 1
ATOM 2926 O O . LYS B 1 127 ? 29.258 -10.624 -26.080 1.00 25.62 124 LYS B O 1
ATOM 2932 N N . GLU B 1 128 ? 31.274 -9.858 -25.586 1.00 26.56 125 GLU B N 1
ATOM 2933 C CA . GLU B 1 128 ? 31.800 -10.083 -26.953 1.00 28.08 125 GLU B CA 1
ATOM 2934 C C . GLU B 1 128 ? 32.122 -11.555 -27.210 1.00 28.54 125 GLU B C 1
ATOM 2935 O O . GLU B 1 128 ? 32.549 -12.256 -26.284 1.00 28.86 125 GLU B O 1
ATOM 2941 N N . GLU B 1 137 ? 28.529 -20.969 -28.574 1.00 33.55 133 GLU B N 1
ATOM 2942 C CA . GLU B 1 137 ? 27.106 -20.653 -28.657 1.00 32.16 133 GLU B CA 1
ATOM 2943 C C . GLU B 1 137 ? 26.264 -21.059 -27.413 1.00 31.15 133 GLU B C 1
ATOM 2944 O O . GLU B 1 137 ? 25.195 -20.512 -27.215 1.00 30.10 133 GLU B O 1
ATOM 2946 N N . ALA B 1 138 ? 26.725 -21.986 -26.577 1.00 29.52 134 ALA B N 1
ATOM 2947 C CA . ALA B 1 138 ? 26.167 -22.107 -25.227 1.00 28.78 134 ALA B CA 1
ATOM 2948 C C . ALA B 1 138 ? 26.886 -21.128 -24.296 1.00 28.23 134 ALA B C 1
ATOM 2949 O O . ALA B 1 138 ? 27.855 -21.501 -23.615 1.00 28.21 134 ALA B O 1
ATOM 2951 N N . GLN B 1 139 ? 26.424 -19.874 -24.294 1.00 27.19 135 GLN B N 1
ATOM 2952 C CA . GLN B 1 139 ? 27.025 -18.825 -23.466 1.00 26.89 135 GLN B CA 1
ATOM 2953 C C . GLN B 1 139 ? 26.768 -19.099 -21.984 1.00 25.47 135 GLN B C 1
ATOM 2954 O O . GLN B 1 139 ? 25.856 -19.838 -21.622 1.00 25.48 135 GLN B O 1
ATOM 2957 N N . ASP B 1 140 ? 27.610 -18.520 -21.131 1.00 25.53 136 ASP B N 1
ATOM 2958 C CA . ASP B 1 140 ? 27.395 -18.541 -19.688 1.00 25.19 136 ASP B CA 1
ATOM 2959 C C . ASP B 1 140 ? 26.058 -17.815 -19.444 1.00 25.03 136 ASP B C 1
ATOM 2960 O O . ASP B 1 140 ? 25.897 -16.654 -19.840 1.00 24.70 136 ASP B O 1
ATOM 2965 N N . PRO B 1 141 ? 25.061 -18.499 -18.897 1.00 24.76 137 PRO B N 1
ATOM 2966 C CA . PRO B 1 141 ? 23.734 -17.875 -18.764 1.00 24.79 137 PRO B CA 1
ATOM 2967 C C . PRO B 1 141 ? 23.691 -16.623 -17.854 1.00 24.21 137 PRO B C 1
ATOM 2968 O O . PRO B 1 141 ? 22.860 -15.751 -18.090 1.00 24.47 137 PRO B O 1
ATOM 2972 N N . GLU B 1 142 ? 24.574 -16.536 -16.858 1.00 22.91 138 GLU B N 1
ATOM 2973 C CA . GLU B 1 142 ? 24.425 -15.546 -15.795 1.00 23.17 138 GLU B CA 1
ATOM 2974 C C . GLU B 1 142 ? 25.088 -14.176 -16.058 1.00 20.93 138 GLU B C 1
ATOM 2975 O O . GLU B 1 142 ? 24.852 -13.231 -15.341 1.00 20.29 138 GLU B O 1
ATOM 2981 N N . ASP B 1 143 ? 25.906 -14.050 -17.086 1.00 20.33 139 ASP B N 1
ATOM 2982 C CA . ASP B 1 143 ? 26.671 -12.809 -17.263 1.00 19.79 139 ASP B CA 1
ATOM 2983 C C . ASP B 1 143 ? 26.793 -12.398 -18.727 1.00 19.59 139 ASP B C 1
ATOM 2984 O O . ASP B 1 143 ? 27.777 -11.766 -19.095 1.00 20.06 139 ASP B O 1
ATOM 2989 N N . GLU B 1 144 ? 25.740 -12.695 -19.485 1.00 19.44 140 GLU B N 1
ATOM 2990 C CA . GLU B 1 144 ? 25.591 -12.309 -20.900 1.00 19.94 140 GLU B CA 1
ATOM 2991 C C . GLU B 1 144 ? 25.596 -10.793 -21.069 1.00 18.69 140 GLU B C 1
ATOM 2992 O O . GLU B 1 144 ? 26.148 -10.285 -22.032 1.00 18.51 140 GLU B O 1
ATOM 2998 N N . ILE B 1 145 ? 24.968 -10.088 -20.120 1.00 17.53 141 ILE B N 1
ATOM 2999 C CA . ILE B 1 145 ? 24.852 -8.633 -20.131 1.00 17.14 141 ILE B CA 1
ATOM 3000 C C . ILE B 1 145 ? 25.575 -8.069 -18.919 1.00 16.23 141 ILE B C 1
ATOM 3001 O O . ILE B 1 145 ? 25.513 -8.655 -17.839 1.00 15.97 141 ILE B O 1
ATOM 3006 N N . ALA B 1 146 ? 26.334 -6.988 -19.101 1.00 15.47 142 ALA B N 1
ATOM 3007 C CA . ALA B 1 146 ? 26.929 -6.266 -18.010 1.00 14.99 142 ALA B CA 1
ATOM 3008 C C . ALA B 1 146 ? 26.282 -4.886 -17.994 1.00 14.93 142 ALA B C 1
ATOM 3009 O O . ALA B 1 146 ? 26.400 -4.150 -18.967 1.00 13.88 142 ALA B O 1
ATOM 3011 N N . VAL B 1 147 ? 25.625 -4.539 -16.891 1.00 13.14 143 VAL B N 1
ATOM 3012 C CA . VAL B 1 147 ? 25.106 -3.185 -16.703 1.00 13.40 143 VAL B CA 1
ATOM 3013 C C . VAL B 1 147 ? 25.977 -2.402 -15.722 1.00 14.09 143 VAL B C 1
ATOM 3014 O O . VAL B 1 147 ? 26.329 -2.886 -14.625 1.00 14.90 143 VAL B O 1
ATOM 3018 N N . LEU B 1 148 ? 26.397 -1.225 -16.152 1.00 12.89 144 LEU B N 1
ATOM 3019 C CA . LEU B 1 148 ? 27.084 -0.292 -15.282 1.00 13.12 144 LEU B CA 1
ATOM 3020 C C . LEU B 1 148 ? 26.021 0.651 -14.749 1.00 13.45 144 LEU B C 1
ATOM 3021 O O . LEU B 1 148 ? 25.359 1.344 -15.510 1.00 13.47 144 LEU B O 1
ATOM 3026 N N . ALA B 1 149 ? 25.886 0.713 -13.429 1.00 13.76 145 ALA B N 1
ATOM 3027 C CA . ALA B 1 149 ? 24.868 1.557 -12.807 1.00 14.08 145 ALA B CA 1
ATOM 3028 C C . ALA B 1 149 ? 25.512 2.697 -12.056 1.00 13.79 145 ALA B C 1
ATOM 3029 O O . ALA B 1 149 ? 26.339 2.450 -11.164 1.00 14.74 145 ALA B O 1
ATOM 3031 N N . PHE B 1 150 ? 25.096 3.913 -12.374 1.00 13.96 146 PHE B N 1
ATOM 3032 C CA . PHE B 1 150 ? 25.502 5.138 -11.699 1.00 14.46 146 PHE B CA 1
ATOM 3033 C C . PHE B 1 150 ? 24.321 5.804 -11.051 1.00 14.74 146 PHE B C 1
ATOM 3034 O O . PHE B 1 150 ? 23.275 6.021 -11.683 1.00 13.00 146 PHE B O 1
ATOM 3042 N N . LEU B 1 151 ? 24.499 6.157 -9.782 1.00 14.72 147 LEU B N 1
ATOM 3043 C CA . LEU B 1 151 ? 23.487 6.852 -8.997 1.00 15.19 147 LEU B CA 1
ATOM 3044 C C . LEU B 1 151 ? 23.667 8.355 -9.193 1.00 15.68 147 LEU B C 1
ATOM 3045 O O . LEU B 1 151 ? 24.788 8.807 -9.263 1.00 18.01 147 LEU B O 1
ATOM 3050 N N . VAL B 1 152 ? 22.583 9.097 -9.268 1.00 15.22 148 VAL B N 1
ATOM 3051 C CA . VAL B 1 152 ? 22.635 10.540 -9.516 1.00 15.12 148 VAL B CA 1
ATOM 3052 C C . VAL B 1 152 ? 21.974 11.306 -8.381 1.00 15.20 148 VAL B C 1
ATOM 3053 O O . VAL B 1 152 ? 20.896 10.938 -7.929 1.00 13.95 148 VAL B O 1
ATOM 3057 N N . GLU B 1 153 ? 22.597 12.406 -7.983 1.00 16.94 149 GLU B N 1
ATOM 3058 C CA . GLU B 1 153 ? 22.000 13.306 -7.002 1.00 17.74 149 GLU B CA 1
ATOM 3059 C C . GLU B 1 153 ? 22.195 14.753 -7.390 1.00 18.48 149 GLU B C 1
ATOM 3060 O O . GLU B 1 153 ? 22.945 15.076 -8.295 1.00 17.11 149 GLU B O 1
ATOM 3066 N N . ALA B 1 154 ? 21.465 15.622 -6.715 1.00 20.04 150 ALA B N 1
ATOM 3067 C CA . ALA B 1 154 ? 21.547 17.048 -7.026 1.00 22.09 150 ALA B CA 1
ATOM 3068 C C . ALA B 1 154 ? 22.790 17.674 -6.418 1.00 24.14 150 ALA B C 1
ATOM 3069 O O . ALA B 1 154 ? 23.080 17.449 -5.255 1.00 25.28 150 ALA B O 1
ATOM 3071 N N . GLY B 1 155 ? 23.516 18.442 -7.218 1.00 25.33 151 GLY B N 1
ATOM 3072 C CA . GLY B 1 155 ? 24.586 19.305 -6.743 1.00 27.01 151 GLY B CA 1
ATOM 3073 C C . GLY B 1 155 ? 24.198 20.742 -6.994 1.00 28.33 151 GLY B C 1
ATOM 3074 O O . GLY B 1 155 ? 23.068 21.032 -7.429 1.00 29.81 151 GLY B O 1
ATOM 3075 N N . THR B 1 156 A 25.121 21.655 -6.755 1.00 30.03 151 THR B N 1
ATOM 3076 C CA . THR B 1 156 A 24.793 23.070 -6.965 1.00 30.70 151 THR B CA 1
ATOM 3077 C C . THR B 1 156 A 25.490 23.633 -8.208 1.00 29.74 151 THR B C 1
ATOM 3078 O O . THR B 1 156 A 25.492 24.848 -8.394 1.00 31.11 151 THR B O 1
ATOM 3082 N N . GLN B 1 157 ? 26.105 22.783 -9.036 1.00 27.86 152 GLN B N 1
ATOM 3083 C CA . GLN B 1 157 ? 26.614 23.237 -10.332 1.00 26.42 152 GLN B CA 1
ATOM 3084 C C . GLN B 1 157 ? 25.934 22.476 -11.470 1.00 25.54 152 GLN B C 1
ATOM 3085 O O . GLN B 1 157 ? 25.606 21.305 -11.327 1.00 24.74 152 GLN B O 1
ATOM 3087 N N . VAL B 1 158 ? 25.713 23.171 -12.582 1.00 22.95 153 VAL B N 1
ATOM 3088 C CA . VAL B 1 158 ? 25.322 22.546 -13.820 1.00 22.09 153 VAL B CA 1
ATOM 3089 C C . VAL B 1 158 ? 26.412 21.584 -14.233 1.00 20.64 153 VAL B C 1
ATOM 3090 O O . VAL B 1 158 ? 27.594 21.946 -14.222 1.00 19.45 153 VAL B O 1
ATOM 3094 N N . ASN B 1 159 ? 26.017 20.340 -14.546 1.00 18.56 154 ASN B N 1
ATOM 3095 C CA . ASN B 1 159 ? 26.911 19.376 -15.115 1.00 17.58 154 ASN B CA 1
ATOM 3096 C C . ASN B 1 159 ? 26.919 19.588 -16.617 1.00 18.01 154 ASN B C 1
ATOM 3097 O O . ASN B 1 159 ? 25.971 19.203 -17.307 1.00 17.50 154 ASN B O 1
ATOM 3102 N N . GLU B 1 160 ? 27.937 20.276 -17.109 1.00 17.99 155 GLU B N 1
ATOM 3103 C CA . GLU B 1 160 ? 27.982 20.662 -18.523 1.00 19.09 155 GLU B CA 1
ATOM 3104 C C . GLU B 1 160 ? 28.037 19.427 -19.425 1.00 17.38 155 GLU B C 1
ATOM 3105 O O . GLU B 1 160 ? 27.547 19.438 -20.537 1.00 17.73 155 GLU B O 1
ATOM 3111 N N . GLY B 1 161 ? 28.612 18.355 -18.920 1.00 17.39 156 GLY B N 1
ATOM 3112 C CA . GLY B 1 161 ? 28.652 17.093 -19.642 1.00 17.14 156 GLY B CA 1
ATOM 3113 C C . GLY B 1 161 ? 27.319 16.516 -20.031 1.00 16.29 156 GLY B C 1
ATOM 3114 O O . GLY B 1 161 ? 27.221 15.884 -21.108 1.00 16.10 156 GLY B O 1
ATOM 3115 N N . PHE B 1 162 ? 26.309 16.728 -19.190 1.00 16.13 157 PHE B N 1
ATOM 3116 C CA . PHE B 1 162 ? 24.954 16.207 -19.409 1.00 15.68 157 PHE B CA 1
ATOM 3117 C C . PHE B 1 162 ? 24.113 17.104 -20.291 1.00 16.65 157 PHE B C 1
ATOM 3118 O O . PHE B 1 162 ? 23.015 16.718 -20.659 1.00 15.80 157 PHE B O 1
ATOM 3126 N N . GLN B 1 163 ? 24.594 18.303 -20.620 1.00 16.03 158 GLN B N 1
ATOM 3127 C CA . GLN B 1 163 ? 23.745 19.240 -21.325 1.00 16.68 158 GL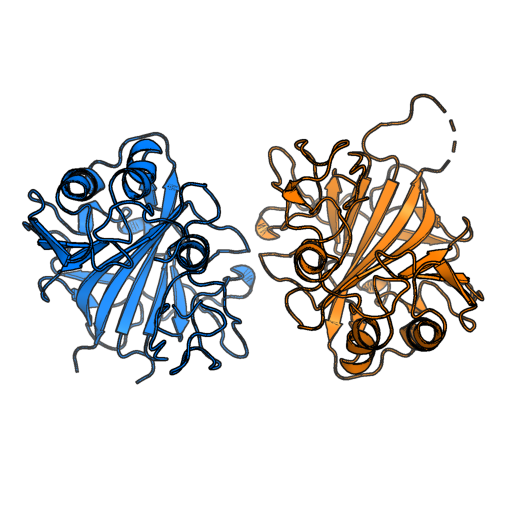N B CA 1
ATOM 3128 C C . GLN B 1 163 ? 23.280 18.755 -22.701 1.00 15.78 158 GLN B C 1
ATOM 3129 O O . GLN B 1 163 ? 22.119 19.008 -23.046 1.00 17.07 158 GLN B O 1
ATOM 3135 N N . PRO B 1 164 ? 24.128 18.149 -23.527 1.00 15.61 159 PRO B N 1
ATOM 3136 C CA . PRO B 1 164 ? 23.614 17.635 -24.805 1.00 14.71 159 PRO B CA 1
ATOM 3137 C C . PRO B 1 164 ? 22.437 16.669 -24.652 1.00 14.24 159 PRO B C 1
ATOM 3138 O O . PRO B 1 164 ? 21.473 16.753 -25.433 1.00 14.07 159 PRO B O 1
ATOM 3142 N N . LEU B 1 165 ? 22.509 15.773 -23.663 1.00 13.11 160 LEU B N 1
ATOM 3143 C CA . LEU B 1 165 ? 21.402 14.852 -23.375 1.00 13.16 160 LEU B CA 1
ATOM 3144 C C . LEU B 1 165 ? 20.148 15.611 -22.906 1.00 13.03 160 LEU B C 1
ATOM 3145 O O . LEU B 1 165 ? 19.032 15.390 -23.421 1.00 13.58 160 LEU B O 1
ATOM 3150 N N . VAL B 1 166 ? 20.319 16.525 -21.954 1.00 14.31 161 VAL B N 1
ATOM 3151 C CA . VAL B 1 166 ? 19.177 17.239 -21.384 1.00 13.86 161 VAL B CA 1
ATOM 3152 C C . VAL B 1 166 ? 18.479 18.110 -22.462 1.00 14.20 161 VAL B C 1
ATOM 3153 O O . VAL B 1 166 ? 17.253 18.186 -22.541 1.00 13.65 161 VAL B O 1
ATOM 3157 N N . GLU B 1 167 ? 19.281 18.761 -23.302 1.00 14.58 162 GLU B N 1
ATOM 3158 C CA . GLU B 1 167 ? 18.740 19.579 -24.381 1.00 15.08 162 GLU B CA 1
ATOM 3159 C C . GLU B 1 167 ? 17.999 18.753 -25.422 1.00 14.64 162 GLU B C 1
ATOM 3160 O O . GLU B 1 167 ? 16.974 19.172 -25.974 1.00 14.20 162 GLU B O 1
ATOM 3166 N N . ALA B 1 168 ? 18.498 17.555 -25.687 1.00 13.14 163 ALA B N 1
ATOM 3167 C CA . ALA B 1 168 ? 17.871 16.670 -26.659 1.00 13.74 163 ALA B CA 1
ATOM 3168 C C . ALA B 1 168 ? 16.498 16.207 -26.179 1.00 13.47 163 ALA B C 1
ATOM 3169 O O . ALA B 1 168 ? 15.645 15.847 -27.009 1.00 13.49 163 ALA B O 1
ATOM 3171 N N . LEU B 1 169 ? 16.251 16.218 -24.862 1.00 12.93 164 LEU B N 1
ATOM 3172 C CA . LEU B 1 169 ? 14.958 15.762 -24.391 1.00 12.51 164 LEU B CA 1
ATOM 3173 C C . LEU B 1 169 ? 13.792 16.622 -24.938 1.00 12.64 164 LEU B C 1
ATOM 3174 O O . LEU B 1 169 ? 12.668 16.140 -25.073 1.00 12.07 164 LEU B O 1
ATOM 3179 N N . SER B 1 170 ? 14.070 17.874 -25.277 1.00 13.49 165 SER B N 1
ATOM 3180 C CA . SER B 1 170 ? 13.063 18.791 -25.823 1.00 14.52 165 SER B CA 1
ATOM 3181 C C . SER B 1 170 ? 12.439 18.270 -27.137 1.00 14.58 165 SER B C 1
ATOM 3182 O O . SER B 1 170 ? 11.329 18.670 -27.530 1.00 15.79 165 SER B O 1
ATOM 3185 N N . ASN B 1 171 ? 13.196 17.441 -27.856 1.00 14.71 166 ASN B N 1
ATOM 3186 C CA . ASN B 1 171 ? 12.744 16.906 -29.136 1.00 15.03 166 ASN B CA 1
ATOM 3187 C C . ASN B 1 171 ? 12.152 15.509 -29.103 1.00 13.72 166 ASN B C 1
ATOM 3188 O O . ASN B 1 171 ? 11.809 14.949 -30.161 1.00 14.05 166 ASN B O 1
ATOM 3193 N N . ILE B 1 172 ? 12.033 14.906 -27.923 1.00 12.43 167 ILE B N 1
ATOM 3194 C CA . ILE B 1 172 ? 11.470 13.581 -27.835 1.00 12.17 167 ILE B CA 1
ATOM 3195 C C . ILE B 1 172 ? 10.434 13.423 -26.724 1.00 11.74 167 ILE B C 1
ATOM 3196 O O . ILE B 1 172 ? 10.447 12.456 -25.958 1.00 11.76 167 ILE B O 1
ATOM 3201 N N . PRO B 1 173 ? 9.448 14.310 -26.700 1.00 12.63 168 PRO B N 1
ATOM 3202 C CA . PRO B 1 173 ? 8.415 14.245 -25.661 1.00 12.97 168 PRO B CA 1
ATOM 3203 C C . PRO B 1 173 ? 7.573 12.977 -25.667 1.00 14.11 168 PRO B C 1
ATOM 3204 O O . PRO B 1 173 ? 7.203 12.506 -24.592 1.00 13.05 168 PRO B O 1
ATOM 3208 N N . LYS B 1 174 ? 7.242 12.421 -26.824 1.00 15.45 169 LYS B N 1
ATOM 3209 C CA . LYS B 1 174 ? 6.424 11.189 -26.801 1.00 17.18 169 LYS B CA 1
ATOM 3210 C C . LYS B 1 174 ? 7.142 9.946 -27.247 1.00 16.76 169 LYS B C 1
ATOM 3211 O O . LYS B 1 174 ? 8.179 10.021 -27.923 1.00 15.11 169 LYS B O 1
ATOM 3217 N N . PRO B 1 175 ? 6.626 8.809 -26.806 1.00 16.03 170 PRO B N 1
ATOM 3218 C CA . PRO B 1 175 ? 7.143 7.535 -27.267 1.00 16.35 170 PRO B CA 1
ATOM 3219 C C . PRO B 1 175 ? 7.208 7.479 -28.774 1.00 16.70 170 PRO B C 1
ATOM 3220 O O . PRO B 1 175 ? 6.372 8.068 -29.498 1.00 15.68 170 PRO B O 1
ATOM 3224 N N . GLU B 1 176 ? 8.254 6.792 -29.207 1.00 16.44 171 GLU B N 1
ATOM 3225 C CA . GLU B 1 176 ? 8.586 6.528 -30.602 1.00 17.87 171 GLU B CA 1
ATOM 3226 C C . GLU B 1 176 ? 9.227 7.709 -31.291 1.00 17.08 171 GLU B C 1
ATOM 3227 O O . GLU B 1 176 ? 9.473 7.647 -32.514 1.00 19.16 171 GLU B O 1
ATOM 3233 N N . MET B 1 177 ? 9.527 8.774 -30.554 1.00 16.14 172 MET B N 1
ATOM 3234 C CA . MET B 1 177 ? 10.297 9.879 -31.137 1.00 14.24 172 MET B CA 1
ATOM 3235 C C . MET B 1 177 ? 11.771 9.640 -30.854 1.00 14.43 172 MET B C 1
ATOM 3236 O O . MET B 1 177 ? 12.142 9.172 -29.758 1.00 13.97 172 MET B O 1
ATOM 3241 N N . SER B 1 178 ? 12.605 10.043 -31.813 1.00 13.52 173 SER B N 1
ATOM 3242 C CA . SER B 1 178 ? 14.067 10.004 -31.711 1.00 13.80 173 SER B CA 1
ATOM 3243 C C . SER B 1 178 ? 14.626 11.369 -32.171 1.00 13.23 173 SER B C 1
ATOM 3244 O O . SER B 1 178 ? 13.980 12.111 -32.929 1.00 13.52 173 SER B O 1
ATOM 3247 N N . THR B 1 179 ? 15.836 11.677 -31.741 1.00 12.50 174 THR B N 1
ATOM 3248 C CA . THR B 1 179 ? 16.542 12.885 -32.146 1.00 12.31 174 THR B CA 1
ATOM 3249 C C . THR B 1 179 ? 18.044 12.644 -32.086 1.00 13.09 174 THR B C 1
ATOM 3250 O O . THR B 1 179 ? 18.490 11.633 -31.546 1.00 11.54 174 THR B O 1
ATOM 3254 N N . THR B 1 180 ? 18.813 13.543 -32.680 1.00 14.23 175 THR B N 1
ATOM 3255 C CA . THR B 1 180 ? 20.268 13.461 -32.633 1.00 15.47 175 THR B CA 1
ATOM 3256 C C . THR B 1 180 ? 20.787 14.420 -31.591 1.00 16.36 175 THR B C 1
ATOM 3257 O O . THR B 1 180 ? 20.491 15.615 -31.650 1.00 18.40 175 THR B O 1
ATOM 3261 N N . MET B 1 181 ? 21.567 13.922 -30.637 1.00 15.53 176 MET B N 1
ATOM 3262 C CA . MET B 1 181 ? 22.224 14.775 -29.657 1.00 15.55 176 MET B CA 1
ATOM 3263 C C . MET B 1 181 ? 23.409 15.525 -30.265 1.00 16.86 176 MET B C 1
ATOM 3264 O O . MET B 1 181 ? 24.090 15.032 -31.151 1.00 17.05 176 MET B O 1
ATOM 3269 N N . ALA B 1 182 ? 23.659 16.721 -29.748 1.00 17.04 177 ALA B N 1
ATOM 3270 C CA . ALA B 1 182 ? 24.887 17.458 -30.047 1.00 18.07 177 ALA B CA 1
ATOM 3271 C C . ALA B 1 182 ? 26.099 16.631 -29.646 1.00 18.78 177 ALA B C 1
ATOM 3272 O O . ALA B 1 182 ? 25.990 15.733 -28.782 1.00 16.95 177 ALA B O 1
ATOM 3274 N N . GLU B 1 183 ? 27.252 16.934 -30.271 1.00 18.76 178 GLU B N 1
ATOM 3275 C CA . GLU B 1 183 ? 28.485 16.185 -30.066 1.00 20.39 178 GLU B CA 1
ATOM 3276 C C . GLU B 1 183 ? 28.781 16.019 -28.564 1.00 19.54 178 GLU B C 1
ATOM 3277 O O . GLU B 1 183 ? 28.711 16.968 -27.796 1.00 19.49 178 GLU B O 1
ATOM 3283 N N . SER B 1 184 ? 29.060 14.791 -28.153 1.00 18.55 179 SER B N 1
ATOM 3284 C CA . SER B 1 184 ? 29.239 14.450 -26.737 1.00 17.66 179 SER B CA 1
ATOM 3285 C C . SER B 1 184 ? 29.891 13.081 -26.654 1.00 17.00 179 SER B C 1
ATOM 3286 O O . SER B 1 184 ? 29.788 12.286 -27.565 1.00 17.98 179 SER B O 1
ATOM 3289 N N . SER B 1 185 ? 30.557 12.802 -25.538 1.00 17.86 180 SER B N 1
ATOM 3290 C CA . SER B 1 185 ? 31.087 11.465 -25.292 1.00 16.88 180 SER B CA 1
ATOM 3291 C C . SER B 1 185 ? 30.371 10.788 -24.112 1.00 16.74 180 SER B C 1
ATOM 3292 O O . SER B 1 185 ? 29.602 11.425 -23.358 1.00 16.17 180 SER B O 1
ATOM 3295 N N . LEU B 1 186 ? 30.663 9.518 -23.913 1.00 15.92 181 LEU B N 1
ATOM 3296 C CA . LEU B 1 186 ? 30.163 8.834 -22.725 1.00 16.54 181 LEU B CA 1
ATOM 3297 C C . LEU B 1 186 ? 30.889 9.298 -21.458 1.00 17.13 181 LEU B C 1
ATOM 3298 O O . LEU B 1 186 ? 30.266 9.420 -20.425 1.00 15.51 181 LEU B O 1
ATOM 3303 N N . LEU B 1 187 ? 32.198 9.589 -21.533 1.00 18.47 182 LEU B N 1
ATOM 3304 C CA . LEU B 1 187 ? 32.888 10.078 -20.354 1.00 19.34 182 LEU B CA 1
ATOM 3305 C C . LEU B 1 187 ? 32.301 11.378 -19.872 1.00 19.78 182 LEU B C 1
ATOM 3306 O O . LEU B 1 187 ? 32.353 11.651 -18.681 1.00 19.64 182 LEU B O 1
ATOM 3311 N N . ASP B 1 188 ? 31.705 12.155 -20.787 1.00 19.24 183 ASP B N 1
ATOM 3312 C CA . ASP B 1 188 ? 30.997 13.385 -20.433 1.00 19.25 183 ASP B CA 1
ATOM 3313 C C . ASP B 1 188 ? 29.909 13.136 -19.390 1.00 19.73 183 ASP B C 1
ATOM 3314 O O . ASP B 1 188 ? 29.556 14.052 -18.617 1.00 19.97 183 ASP B O 1
ATOM 3319 N N . LEU B 1 189 ? 29.381 11.903 -19.351 1.00 18.71 184 LEU B N 1
ATOM 3320 C CA . LEU B 1 189 ? 28.281 11.534 -18.456 1.00 19.49 184 LEU B CA 1
ATOM 3321 C C . LEU B 1 189 ? 28.708 10.900 -17.131 1.00 21.25 184 LEU B C 1
ATOM 3322 O O . LEU B 1 189 ? 27.860 10.639 -16.269 1.00 23.30 184 LEU B O 1
ATOM 3327 N N . LEU B 1 190 ? 30.003 10.643 -16.975 1.00 21.42 185 LEU B N 1
ATOM 3328 C CA . LEU B 1 190 ? 30.500 9.837 -15.846 1.00 22.33 185 LEU B CA 1
ATOM 3329 C C . LEU B 1 190 ? 31.211 10.733 -14.836 1.00 22.80 185 LEU B C 1
ATOM 3330 O O . LEU B 1 190 ? 31.634 11.841 -15.189 1.00 22.87 185 LEU B O 1
ATOM 3335 N N . PRO B 1 191 ? 31.325 10.264 -13.592 1.00 23.27 186 PRO B N 1
ATOM 3336 C CA . PRO B 1 191 ? 32.242 10.888 -12.621 1.00 23.90 186 PRO B CA 1
ATOM 3337 C C . PRO B 1 191 ? 33.688 10.807 -13.111 1.00 25.51 186 PRO B C 1
ATOM 3338 O O . PRO B 1 191 ? 33.966 10.022 -14.029 1.00 25.55 186 PRO B O 1
ATOM 3342 N N . LYS B 1 192 ? 34.593 11.551 -12.475 1.00 26.34 187 LYS B N 1
ATOM 3343 C CA . LYS B 1 192 ? 36.033 11.429 -12.739 1.00 28.31 187 LYS B CA 1
ATOM 3344 C C . LYS B 1 192 ? 36.392 9.945 -12.622 1.00 29.68 187 LYS B C 1
ATOM 3345 O O . LYS B 1 192 ? 36.099 9.312 -11.620 1.00 27.53 187 LYS B O 1
ATOM 3351 N N . GLU B 1 193 A 36.971 9.387 -13.679 1.00 32.05 187 GLU B N 1
ATOM 3352 C CA . GLU B 1 193 A 37.396 7.972 -13.702 1.00 33.97 187 GLU B CA 1
ATOM 3353 C C . GLU B 1 193 A 38.102 7.526 -12.400 1.00 34.34 187 GLU B C 1
ATOM 3354 O O . GLU B 1 193 A 38.018 6.358 -11.997 1.00 34.73 187 GLU B O 1
ATOM 3360 N N . GLU B 1 194 B 38.784 8.457 -11.743 1.00 35.13 187 GLU B N 1
ATOM 3361 C CA . GLU B 1 194 B 39.483 8.169 -10.489 1.00 35.14 187 GLU B CA 1
ATOM 3362 C C . GLU B 1 194 B 38.546 7.811 -9.321 1.00 35.68 187 GLU B C 1
ATOM 3363 O O . GLU B 1 194 B 38.921 7.017 -8.441 1.00 36.28 187 GLU B O 1
ATOM 3365 N N . LYS B 1 195 ? 37.325 8.361 -9.324 1.00 34.53 188 LYS B N 1
ATOM 3366 C CA . LYS B 1 195 ? 36.286 7.994 -8.375 1.00 33.20 188 LYS B CA 1
ATOM 3367 C C . LYS B 1 195 ? 35.464 6.739 -8.769 1.00 31.27 188 LYS B C 1
ATOM 3368 O O . LYS B 1 195 ? 34.490 6.424 -8.091 1.00 31.97 188 LYS B O 1
ATOM 3371 N N . LEU B 1 196 ? 35.847 6.046 -9.839 1.00 28.20 189 LEU B N 1
ATOM 3372 C CA . LEU B 1 196 ? 35.182 4.813 -10.283 1.00 26.98 189 LEU B CA 1
ATOM 3373 C C . LEU B 1 196 ? 35.863 3.528 -9.793 1.00 26.57 189 LEU B C 1
ATOM 3374 O O . LEU B 1 196 ? 35.504 2.421 -10.214 1.00 26.18 189 LEU B O 1
ATOM 3379 N N . ARG B 1 197 A 36.830 3.658 -8.890 1.00 26.25 189 ARG B N 1
ATOM 3380 C CA . ARG B 1 197 A 37.526 2.464 -8.391 1.00 26.22 189 ARG B CA 1
ATOM 3381 C C . ARG B 1 197 A 36.667 1.674 -7.423 1.00 25.08 189 ARG B C 1
ATOM 3382 O O . ARG B 1 197 A 36.807 0.465 -7.386 1.00 25.46 189 ARG B O 1
ATOM 3386 N N . HIS B 1 198 ? 35.796 2.357 -6.667 1.00 24.44 190 HIS B N 1
ATOM 3387 C CA . HIS B 1 198 ? 34.922 1.720 -5.665 1.00 24.37 190 HIS B CA 1
ATOM 3388 C C . HIS B 1 198 ? 33.537 1.433 -6.223 1.00 21.48 190 HIS B C 1
ATOM 3389 O O . HIS B 1 198 ? 32.792 2.360 -6.549 1.00 20.46 190 HIS B O 1
ATOM 3396 N N . TYR B 1 199 ? 33.216 0.154 -6.282 1.00 19.73 191 TYR B N 1
ATOM 3397 C CA . TYR B 1 199 ? 31.943 -0.319 -6.799 1.00 17.84 191 TYR B CA 1
ATOM 3398 C C . TYR B 1 199 ? 31.512 -1.609 -6.115 1.00 17.40 191 TYR B C 1
ATOM 3399 O O . TYR B 1 199 ? 32.322 -2.323 -5.523 1.00 18.05 191 TYR B O 1
ATOM 3408 N N . PHE B 1 200 ? 30.221 -1.883 -6.219 1.00 16.15 192 PHE B N 1
ATOM 3409 C CA . PHE B 1 200 ? 29.590 -3.117 -5.782 1.00 15.44 192 PHE B CA 1
ATOM 3410 C C . PHE B 1 200 ? 29.277 -3.984 -7.000 1.00 16.75 192 PHE B C 1
ATOM 3411 O O . PHE B 1 200 ? 28.971 -3.466 -8.096 1.00 16.71 192 PHE B O 1
ATOM 3419 N N . ARG B 1 201 ? 29.312 -5.292 -6.779 1.00 15.95 193 ARG B N 1
ATOM 3420 C CA . ARG B 1 201 ? 29.168 -6.287 -7.824 1.00 15.82 193 ARG B CA 1
ATOM 3421 C C . ARG B 1 201 ? 28.310 -7.445 -7.314 1.00 16.19 193 ARG B C 1
ATOM 3422 O O . ARG B 1 201 ? 28.565 -8.009 -6.214 1.00 15.49 193 ARG B O 1
ATOM 3430 N N . TYR B 1 202 ? 27.317 -7.817 -8.106 1.00 15.59 194 TYR B N 1
ATOM 3431 C CA . TYR B 1 202 ? 26.468 -8.970 -7.836 1.00 14.98 194 TYR B CA 1
ATOM 3432 C C . TYR B 1 202 ? 25.841 -9.466 -9.137 1.00 15.17 194 TYR B C 1
ATOM 3433 O O . TYR B 1 202 ? 25.918 -8.797 -10.170 1.00 15.00 194 TYR B O 1
ATOM 3442 N N . LEU B 1 203 ? 25.307 -10.686 -9.100 1.00 14.84 195 LEU B N 1
ATOM 3443 C CA . LEU B 1 203 ? 24.632 -11.312 -10.238 1.00 15.04 195 LEU B CA 1
ATOM 3444 C C . LEU B 1 203 ? 23.119 -11.202 -10.080 1.00 15.68 195 LEU B C 1
ATOM 3445 O O . LEU B 1 203 ? 22.565 -11.511 -9.010 1.00 16.47 195 LEU B O 1
ATOM 3450 N N . GLY B 1 204 ? 22.445 -10.780 -11.153 1.00 14.52 196 GLY B N 1
ATOM 3451 C CA . GLY B 1 204 ? 20.997 -10.615 -11.142 1.00 15.02 196 GLY B CA 1
ATOM 3452 C C . GLY B 1 204 ? 20.317 -10.588 -12.503 1.00 14.90 196 GLY B C 1
ATOM 3453 O O . GLY B 1 204 ? 20.667 -11.319 -13.423 1.00 13.83 196 GLY B O 1
ATOM 3454 N N . SER B 1 205 ? 19.348 -9.691 -12.640 1.00 14.97 197 SER B N 1
ATOM 3455 C CA . SER B 1 205 ? 18.440 -9.686 -13.783 1.00 15.17 197 SER B CA 1
ATOM 3456 C C . SER B 1 205 ? 18.278 -8.318 -14.449 1.00 16.13 197 SER B C 1
ATOM 3457 O O . SER B 1 205 ? 18.663 -7.290 -13.912 1.00 15.63 197 SER B O 1
ATOM 3460 N N . LEU B 1 206 ? 17.668 -8.331 -15.627 1.00 16.98 198 LEU B N 1
ATOM 3461 C CA . LEU B 1 206 ? 17.125 -7.094 -16.195 1.00 17.58 198 LEU B CA 1
ATOM 3462 C C . LEU B 1 206 ? 16.044 -6.590 -15.264 1.00 17.43 198 LEU B C 1
ATOM 3463 O O . LEU B 1 206 ? 15.363 -7.374 -14.566 1.00 16.97 198 LEU B O 1
ATOM 3468 N N . THR B 1 207 ? 15.857 -5.285 -15.221 1.00 15.84 199 THR B N 1
ATOM 3469 C CA . THR B 1 207 ? 14.862 -4.743 -14.304 1.00 16.67 199 THR B CA 1
ATOM 3470 C C . THR B 1 207 ? 13.554 -4.367 -14.964 1.00 17.21 199 THR B C 1
ATOM 3471 O O . THR B 1 207 ? 12.741 -3.686 -14.366 1.00 18.12 199 THR B O 1
ATOM 3475 N N . THR B 1 208 ? 13.376 -4.802 -16.200 1.00 19.04 200 THR B N 1
ATOM 3476 C CA . THR B 1 208 ? 12.095 -4.727 -16.872 1.00 19.01 200 THR B CA 1
ATOM 3477 C C . THR B 1 208 ? 11.840 -6.079 -17.461 1.00 20.71 200 THR B C 1
ATOM 3478 O O . THR B 1 208 ? 12.766 -6.873 -17.580 1.00 21.06 200 THR B O 1
ATOM 3482 N N . PRO B 1 209 ? 10.597 -6.350 -17.840 1.00 20.75 201 PRO B N 1
ATOM 3483 C CA . PRO B 1 209 ? 10.279 -7.591 -18.560 1.00 21.82 201 PRO B CA 1
ATOM 3484 C C . PRO B 1 209 ? 11.183 -7.735 -19.824 1.00 22.16 201 PRO B C 1
ATOM 3485 O O . PRO B 1 209 ? 11.549 -6.717 -20.442 1.00 23.28 201 PRO B O 1
ATOM 3489 N N . THR B 1 210 ? 11.662 -8.934 -20.133 1.00 22.51 202 THR B N 1
ATOM 3490 C CA . THR B 1 210 ? 11.279 -10.182 -19.466 1.00 22.52 202 THR B CA 1
ATOM 3491 C C . THR B 1 210 ? 12.113 -10.579 -18.230 1.00 21.27 202 THR B C 1
ATOM 3492 O O . THR B 1 210 ? 12.014 -11.711 -17.756 1.00 20.92 202 THR B O 1
ATOM 3496 N N . CYS B 1 211 ? 12.914 -9.658 -17.703 1.00 19.95 203 CYS B N 1
ATOM 3497 C CA . CYS B 1 211 ? 13.627 -9.836 -16.430 1.00 18.91 203 CYS B CA 1
ATOM 3498 C C . CYS B 1 211 ? 14.587 -11.033 -16.462 1.00 19.13 203 CYS B C 1
ATOM 3499 O O . CYS B 1 211 ? 14.788 -11.699 -15.435 1.00 18.09 203 CYS B O 1
ATOM 3502 N N . ASP B 1 212 ? 15.194 -11.297 -17.621 1.00 19.03 204 ASP B N 1
ATOM 3503 C CA . ASP B 1 212 ? 16.141 -12.424 -17.717 1.00 19.49 204 ASP B CA 1
ATOM 3504 C C . ASP B 1 212 ? 17.276 -12.306 -16.679 1.00 19.54 204 ASP B C 1
ATOM 3505 O O . ASP B 1 212 ? 17.870 -11.234 -16.486 1.00 18.14 204 ASP B O 1
ATOM 3510 N N . GLU B 1 213 ? 17.568 -13.419 -16.018 1.00 18.59 205 GLU B N 1
ATOM 3511 C CA . GLU B 1 213 ? 18.590 -13.487 -15.001 1.00 18.65 205 GLU B CA 1
ATOM 3512 C C . GLU B 1 213 ? 19.933 -13.766 -15.664 1.00 18.70 205 GLU B C 1
ATOM 3513 O O . GLU B 1 213 ? 20.535 -14.840 -15.513 1.00 19.54 205 GLU B O 1
ATOM 3519 N N . LYS B 1 214 ? 20.386 -12.777 -16.433 1.00 18.28 206 LYS B N 1
ATOM 35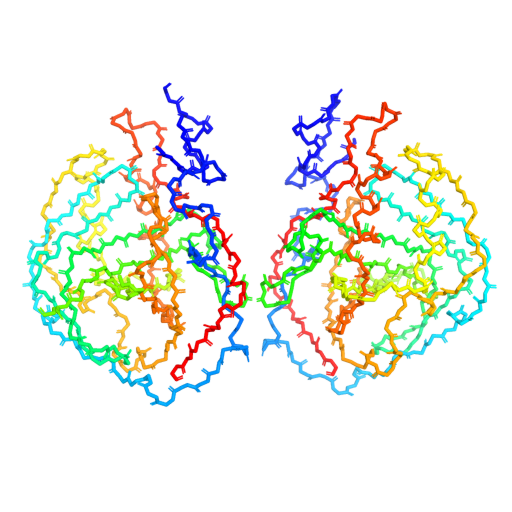20 C CA . LYS B 1 214 ? 21.588 -12.904 -17.216 1.00 18.25 206 LYS B CA 1
ATOM 3521 C C . LYS B 1 214 ? 22.518 -11.699 -17.094 1.00 17.27 206 LYS B C 1
ATOM 3522 O O . LYS B 1 214 ? 23.424 -11.546 -17.920 1.00 15.94 206 LYS B O 1
ATOM 3528 N N . VAL B 1 215 ? 22.352 -10.903 -16.030 1.00 15.55 207 VAL B N 1
ATOM 3529 C CA . VAL B 1 215 ? 23.108 -9.655 -15.877 1.00 15.43 207 VAL B CA 1
ATOM 3530 C C . VAL B 1 215 ? 24.172 -9.753 -14.764 1.00 15.66 207 VAL B C 1
ATOM 3531 O O . VAL B 1 215 ? 23.865 -10.139 -13.628 1.00 14.25 207 VAL B O 1
ATOM 3535 N N . VAL B 1 216 ? 25.401 -9.393 -15.087 1.00 14.61 208 VAL B N 1
ATOM 3536 C CA . VAL B 1 216 ? 26.372 -9.058 -14.066 1.00 14.63 208 VAL B CA 1
ATOM 3537 C C . VAL B 1 216 ? 26.315 -7.541 -13.818 1.00 14.30 208 VAL B C 1
ATOM 3538 O O . VAL B 1 216 ? 26.546 -6.700 -14.745 1.00 14.22 208 VAL B O 1
ATOM 3542 N N . TRP B 1 217 ? 25.995 -7.208 -12.567 1.00 13.93 209 TRP B N 1
ATOM 3543 C CA . TRP B 1 217 ? 25.746 -5.835 -12.142 1.00 13.77 209 TRP B CA 1
ATOM 3544 C C . TRP B 1 217 ? 26.959 -5.181 -11.501 1.00 13.77 209 TRP B C 1
ATOM 3545 O O . TRP B 1 217 ? 27.712 -5.816 -10.738 1.00 13.86 209 TRP B O 1
ATOM 3556 N N . THR B 1 218 ? 27.126 -3.898 -11.802 1.00 13.40 210 THR B N 1
ATOM 3557 C CA . THR B 1 218 ? 28.099 -3.049 -11.175 1.00 13.46 210 THR B CA 1
ATOM 3558 C C . THR B 1 218 ? 27.382 -1.794 -10.757 1.00 14.02 210 THR B C 1
ATOM 3559 O O . THR B 1 218 ? 26.740 -1.139 -11.575 1.00 14.21 210 THR B O 1
ATOM 3563 N N . VAL B 1 219 ? 27.439 -1.461 -9.478 1.00 13.94 211 VAL B N 1
ATOM 3564 C CA . VAL B 1 219 ? 26.840 -0.224 -8.992 1.00 13.78 211 VAL B CA 1
ATOM 3565 C C . VAL B 1 219 ? 27.973 0.599 -8.391 1.00 14.73 211 VAL B C 1
ATOM 3566 O O . VAL B 1 219 ? 28.568 0.201 -7.394 1.00 14.51 211 VAL B O 1
ATOM 3570 N N . PHE B 1 220 ? 28.311 1.718 -9.016 1.00 15.18 212 PHE B N 1
ATOM 3571 C CA . PHE B 1 220 ? 29.387 2.572 -8.517 1.00 16.13 212 PHE B CA 1
ATOM 3572 C C . PHE B 1 220 ? 28.987 3.312 -7.230 1.00 17.52 212 PHE B C 1
ATOM 3573 O O . PHE B 1 220 ? 27.849 3.748 -7.069 1.00 15.00 212 PHE B O 1
ATOM 3581 N N . ARG B 1 221 ? 29.917 3.403 -6.285 1.00 17.33 213 ARG B N 1
ATOM 3582 C CA . ARG B 1 221 ? 29.618 4.048 -5.026 1.00 20.71 213 ARG B CA 1
ATOM 3583 C C . ARG B 1 221 ? 29.526 5.576 -5.150 1.00 20.96 213 ARG B C 1
ATOM 3584 O O . ARG B 1 221 ? 28.738 6.168 -4.427 1.00 22.80 213 ARG B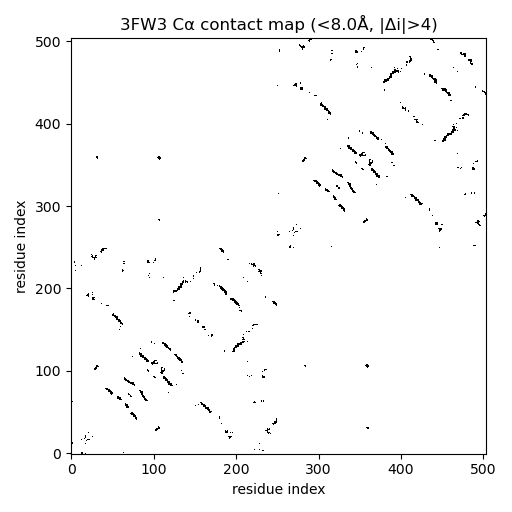 O 1
ATOM 3592 N N . GLU B 1 222 ? 30.347 6.176 -6.019 1.00 22.20 214 GLU B N 1
ATOM 3593 C CA . GLU B 1 222 ? 30.419 7.652 -6.217 1.00 23.77 214 GLU B CA 1
ATOM 3594 C C . GLU B 1 222 ? 29.226 8.101 -7.076 1.00 22.75 214 GLU B C 1
ATOM 3595 O O . GLU B 1 222 ? 29.123 7.644 -8.193 1.00 22.64 214 GLU B O 1
ATOM 3601 N N . PRO B 1 223 ? 28.334 8.960 -6.584 1.00 23.49 215 PRO B N 1
ATOM 3602 C CA . PRO B 1 223 ? 27.249 9.450 -7.432 1.00 22.54 215 PRO B CA 1
ATOM 3603 C C . PRO B 1 223 ? 27.699 10.530 -8.383 1.00 22.06 215 PRO B C 1
ATOM 3604 O O . PRO B 1 223 ? 28.634 11.309 -8.090 1.00 23.92 215 PRO B O 1
ATOM 3608 N N . ILE B 1 224 ? 27.040 10.555 -9.533 1.00 20.98 216 ILE B N 1
ATOM 3609 C CA . ILE B 1 224 ? 27.042 11.700 -10.438 1.00 18.99 216 ILE B CA 1
ATOM 3610 C C . ILE B 1 224 ? 26.280 12.850 -9.824 1.00 18.07 216 ILE B C 1
ATOM 3611 O O . ILE B 1 224 ? 25.230 12.654 -9.226 1.00 16.92 216 ILE B O 1
ATOM 3616 N N . GLN B 1 225 ? 26.767 14.079 -10.030 1.00 17.55 217 GLN B N 1
ATOM 3617 C CA . GLN B 1 225 ? 26.047 15.263 -9.573 1.00 18.16 217 GLN B CA 1
ATOM 3618 C C . GLN B 1 225 ? 25.481 16.065 -10.760 1.00 17.57 217 GLN B C 1
ATOM 3619 O O . GLN B 1 225 ? 26.225 16.455 -11.673 1.00 16.80 217 GLN B O 1
ATOM 3625 N N . LEU B 1 226 ? 24.170 16.271 -10.758 1.00 16.46 218 LEU B N 1
ATOM 3626 C CA . LEU B 1 226 ? 23.479 17.121 -11.726 1.00 17.16 218 LEU B CA 1
ATOM 3627 C C . LEU B 1 226 ? 22.828 18.270 -10.964 1.00 16.67 218 LEU B C 1
ATOM 3628 O O . LEU B 1 226 ? 22.413 18.140 -9.810 1.00 16.74 218 LEU B O 1
ATOM 3633 N N . HIS B 1 227 ? 22.676 19.400 -11.626 1.00 17.55 219 HIS B N 1
ATOM 3634 C CA . HIS B 1 227 ? 21.866 20.475 -11.051 1.00 18.54 219 HIS B CA 1
ATOM 3635 C C . HIS B 1 227 ? 20.402 20.043 -10.977 1.00 18.77 219 HIS B C 1
ATOM 3636 O O . HIS B 1 227 ? 19.906 19.267 -11.820 1.00 17.78 219 HIS B O 1
ATOM 3643 N N . ARG B 1 228 ? 19.694 20.528 -9.958 1.00 18.74 220 ARG B N 1
ATOM 3644 C CA . ARG B 1 228 ? 18.269 20.185 -9.779 1.00 19.26 220 ARG B CA 1
ATOM 3645 C C . ARG B 1 228 ? 17.458 20.345 -11.073 1.00 18.37 220 ARG B C 1
ATOM 3646 O O . ARG B 1 228 ? 16.601 19.524 -11.381 1.00 17.86 220 ARG B O 1
ATOM 3654 N N . GLU B 1 229 ? 17.624 21.461 -11.760 1.00 17.83 221 GLU B N 1
ATOM 3655 C CA . GLU B 1 229 ? 16.845 21.701 -12.980 1.00 18.33 221 GLU B CA 1
ATOM 3656 C C . GLU B 1 229 ? 17.174 20.713 -14.124 1.00 16.45 221 GLU B C 1
ATOM 3657 O O . GLU B 1 229 ? 16.306 20.420 -14.957 1.00 16.74 221 GLU B O 1
ATOM 3660 N N . GLN B 1 230 ? 18.401 20.210 -14.169 1.00 15.52 222 GLN B N 1
ATOM 3661 C CA . GLN B 1 230 ? 18.759 19.131 -15.097 1.00 14.15 222 GLN B CA 1
ATOM 3662 C C . GLN B 1 230 ? 17.944 17.838 -14.803 1.00 13.58 222 GLN B C 1
ATOM 3663 O O . GLN B 1 230 ? 17.501 17.133 -15.703 1.00 13.08 222 GLN B O 1
ATOM 3669 N N . ILE B 1 231 ? 17.782 17.507 -13.523 1.00 12.84 223 ILE B N 1
ATOM 3670 C CA . ILE B 1 231 ? 17.044 16.291 -13.139 1.00 13.32 223 ILE B CA 1
ATOM 3671 C C . ILE B 1 231 ? 15.569 16.442 -13.412 1.00 14.48 223 ILE B C 1
ATOM 3672 O O . ILE B 1 231 ? 14.906 15.561 -13.966 1.00 13.74 223 ILE B O 1
ATOM 3677 N N . LEU B 1 232 ? 15.062 17.613 -13.050 1.00 14.78 224 LEU B N 1
ATOM 3678 C CA . LEU B 1 232 ? 13.649 17.911 -13.235 1.00 15.63 224 LEU B CA 1
ATOM 3679 C C . LEU B 1 232 ? 13.297 17.978 -14.707 1.00 14.95 224 LEU B C 1
ATOM 3680 O O . LEU B 1 232 ? 12.190 17.707 -15.077 1.00 14.92 224 LEU B O 1
ATOM 3685 N N . ALA B 1 233 ? 14.267 18.311 -15.564 1.00 14.51 225 ALA B N 1
ATOM 3686 C CA . ALA B 1 233 ? 14.017 18.360 -16.990 1.00 14.73 225 ALA B CA 1
ATOM 3687 C C . ALA B 1 233 ? 13.437 17.054 -17.519 1.00 14.48 225 ALA B C 1
ATOM 3688 O O . ALA B 1 233 ? 12.633 17.057 -18.462 1.00 15.09 225 ALA B O 1
ATOM 3690 N N . PHE B 1 234 ? 13.832 15.931 -16.913 1.00 13.83 226 PHE B N 1
ATOM 3691 C CA . PHE B 1 234 ? 13.373 14.622 -17.404 1.00 13.54 226 PHE B CA 1
ATOM 3692 C C . PHE B 1 234 ? 11.857 14.462 -17.257 1.00 14.83 226 PHE B C 1
ATOM 3693 O O . PHE B 1 234 ? 11.180 14.143 -18.240 1.00 16.19 226 PHE B O 1
ATOM 3701 N N . SER B 1 235 ? 11.328 14.759 -16.069 1.00 13.64 227 SER B N 1
ATOM 3702 C CA . SER B 1 235 ? 9.870 14.644 -15.835 1.00 14.62 227 SER B CA 1
ATOM 3703 C C . SER B 1 235 ? 9.078 15.804 -16.437 1.00 14.89 227 SER B C 1
ATOM 3704 O O . SER B 1 235 ? 7.904 15.623 -16.753 1.00 16.60 227 SER B O 1
ATOM 3707 N N . GLN B 1 236 A 9.718 16.962 -16.634 1.00 14.55 227 GLN B N 1
ATOM 3708 C CA . GLN B 1 236 A 9.078 18.136 -17.222 1.00 14.77 227 GLN B CA 1
ATOM 3709 C C . GLN B 1 236 A 8.910 18.033 -18.738 1.00 14.91 227 GLN B C 1
ATOM 3710 O O . GLN B 1 236 A 7.977 18.576 -19.301 1.00 15.32 227 GLN B O 1
ATOM 3716 N N . LYS B 1 237 ? 9.818 17.326 -19.397 1.00 14.77 228 LYS B N 1
ATOM 3717 C CA . LYS B 1 237 ? 9.862 17.299 -20.857 1.00 14.83 228 LYS B CA 1
ATOM 3718 C C . LYS B 1 237 ? 9.313 16.036 -21.499 1.00 14.52 228 LYS B C 1
ATOM 3719 O O . LYS B 1 237 ? 8.946 16.068 -22.681 1.00 15.29 228 LYS B O 1
ATOM 3725 N N . LEU B 1 238 ? 9.319 14.912 -20.773 1.00 13.71 229 LEU B N 1
ATOM 3726 C CA . LEU B 1 238 ? 8.969 13.620 -21.327 1.00 12.93 229 LEU B CA 1
ATOM 3727 C C . LEU B 1 238 ? 7.633 13.085 -20.818 1.00 13.28 229 LEU B C 1
ATOM 3728 O O . LEU B 1 238 ? 7.239 13.354 -19.674 1.00 13.82 229 LEU B O 1
ATOM 3733 N N . TYR B 1 239 ? 7.005 12.277 -21.659 1.00 13.58 230 TYR B N 1
ATOM 3734 C CA . TYR B 1 239 ? 5.747 11.607 -21.357 1.00 13.33 230 TYR B CA 1
ATOM 3735 C C . TYR B 1 239 ? 5.814 10.106 -21.623 1.00 14.68 230 TYR B C 1
ATOM 3736 O O . TYR B 1 239 ? 6.511 9.644 -22.538 1.00 13.74 230 TYR B O 1
ATOM 3745 N N . TYR B 1 240 ? 5.026 9.353 -20.860 1.00 14.11 231 TYR B N 1
ATOM 3746 C CA . TYR B 1 240 ? 4.908 7.922 -21.062 1.00 15.38 231 TYR B CA 1
ATOM 3747 C C . TYR B 1 240 ? 4.045 7.598 -22.272 1.00 16.34 231 TYR B C 1
ATOM 3748 O O . TYR B 1 240 ? 4.234 6.546 -22.915 1.00 18.88 231 TYR B O 1
ATOM 3757 N N . ASP B 1 241 ? 3.101 8.485 -22.600 1.00 15.67 232 ASP B N 1
ATOM 3758 C CA . ASP B 1 241 ? 2.032 8.173 -23.539 1.00 16.05 232 ASP B CA 1
ATOM 3759 C C . ASP B 1 241 ? 2.049 9.051 -24.822 1.00 16.30 232 ASP B C 1
ATOM 3760 O O . ASP B 1 241 ? 2.436 10.200 -24.794 1.00 14.68 232 ASP B O 1
ATOM 3765 N N . LYS B 1 242 ? 1.644 8.469 -25.946 1.00 17.17 233 LYS B N 1
ATOM 3766 C CA . LYS B 1 242 ? 1.482 9.169 -27.213 1.00 19.08 233 LYS B CA 1
ATOM 3767 C C . LYS B 1 242 ? 0.620 10.445 -27.114 1.00 18.83 233 LYS B C 1
ATOM 3768 O O . LYS B 1 242 ? 0.879 11.501 -27.721 1.00 19.32 233 LYS B O 1
ATOM 3771 N N . GLU B 1 243 ? -0.463 10.434 -26.052 1.00 19.60 236 GLU B N 1
ATOM 3772 C CA . GLU B 1 243 ? -1.394 11.546 -25.871 1.00 20.44 236 GLU B CA 1
ATOM 3773 C C . GLU B 1 243 ? -0.777 12.691 -25.046 1.00 19.13 236 GLU B C 1
ATOM 3774 O O . GLU B 1 243 ? -1.349 13.776 -24.941 1.00 18.88 236 GLU B O 1
ATOM 3780 N N . GLN B 1 244 ? 0.420 12.454 -24.490 1.00 17.80 237 GLN B N 1
ATOM 3781 C CA . GLN B 1 244 ? 1.168 13.432 -23.719 1.00 17.48 237 GLN B CA 1
ATOM 3782 C C . GLN B 1 244 ? 0.339 13.955 -22.559 1.00 17.55 237 GLN B C 1
ATOM 3783 O O . GLN B 1 244 ? 0.180 15.152 -22.390 1.00 18.51 237 GLN B O 1
ATOM 3789 N N . THR B 1 245 ? -0.199 13.014 -21.780 1.00 17.37 238 THR B N 1
ATOM 3790 C CA . THR B 1 245 ? -0.934 13.336 -20.566 1.00 17.58 238 THR B CA 1
ATOM 3791 C C . THR B 1 245 ? -0.326 12.810 -19.264 1.00 17.85 238 THR B C 1
ATOM 3792 O O . THR B 1 245 ? -0.747 13.222 -18.167 1.00 17.39 238 THR B O 1
ATOM 3796 N N . VAL B 1 246 ? 0.634 11.894 -19.345 1.00 16.34 239 VAL B N 1
ATOM 3797 C CA . VAL B 1 246 ? 1.209 11.357 -18.122 1.00 15.60 239 VAL B CA 1
ATOM 3798 C C . VAL B 1 246 ? 2.731 11.564 -18.164 1.00 15.81 239 VAL B C 1
ATOM 3799 O O . VAL B 1 246 ? 3.407 10.917 -18.957 1.00 15.15 239 VAL B O 1
ATOM 3803 N N . SER B 1 247 ? 3.227 12.458 -17.323 1.00 15.99 240 SER B N 1
ATOM 3804 C CA . SER B 1 247 ? 4.663 12.751 -17.264 1.00 15.98 240 SER B CA 1
ATOM 3805 C C . SER B 1 247 ? 5.445 11.492 -16.955 1.00 15.48 240 SER B C 1
ATOM 3806 O O . SER B 1 247 ? 5.030 10.682 -16.132 1.00 14.73 240 SER B O 1
ATOM 3809 N N . MET B 1 248 ? 6.570 11.335 -17.650 1.00 14.08 241 MET B N 1
ATOM 3810 C CA . MET B 1 248 ? 7.439 10.179 -17.428 1.00 13.81 241 MET B CA 1
ATOM 3811 C C . MET B 1 248 ? 8.280 10.434 -16.189 1.00 12.57 241 MET B C 1
ATOM 3812 O O . MET B 1 248 ? 9.126 11.305 -16.189 1.00 13.87 241 MET B O 1
ATOM 3817 N N . LYS B 1 249 ? 7.996 9.685 -15.128 1.00 13.57 242 LYS B N 1
ATOM 3818 C CA . LYS B 1 249 ? 8.712 9.756 -13.836 1.00 14.16 242 LYS B CA 1
ATOM 3819 C C . LYS B 1 249 ? 8.360 8.507 -13.060 1.00 14.08 242 LYS B C 1
ATOM 3820 O O . LYS B 1 249 ? 7.366 7.888 -13.395 1.00 14.87 242 LYS B O 1
ATOM 3826 N N . ASP B 1 250 ? 9.140 8.167 -12.016 1.00 13.30 243 ASP B N 1
ATOM 3827 C CA . ASP B 1 250 ? 8.924 6.947 -11.227 1.00 13.93 243 ASP B CA 1
ATOM 3828 C C . ASP B 1 250 ? 8.877 5.723 -12.089 1.00 13.03 243 ASP B C 1
ATOM 3829 O O . ASP B 1 250 ? 8.093 4.790 -11.859 1.00 14.71 243 ASP B O 1
ATOM 3834 N N . ASN B 1 251 ? 9.781 5.692 -13.076 1.00 13.40 244 ASN B N 1
ATOM 3835 C CA . ASN B 1 251 ? 9.975 4.521 -13.911 1.00 14.03 244 ASN B CA 1
ATOM 3836 C C . ASN B 1 251 ? 11.021 3.634 -13.256 1.00 14.04 244 ASN B C 1
ATOM 3837 O O . ASN B 1 251 ? 12.113 3.401 -13.795 1.00 13.43 244 ASN B O 1
ATOM 3842 N N . VAL B 1 252 ? 10.655 3.141 -12.093 1.00 12.90 245 VAL B N 1
ATOM 3843 C CA . VAL B 1 252 ? 11.544 2.484 -11.163 1.00 14.15 245 VAL B CA 1
ATOM 3844 C C . VAL B 1 252 ? 10.896 1.157 -10.760 1.00 15.12 245 VAL B C 1
ATOM 3845 O O . VAL B 1 252 ? 9.737 1.157 -10.294 1.00 16.14 245 VAL B O 1
ATOM 3849 N N . ARG B 1 253 ? 11.624 0.049 -10.893 1.00 14.29 246 ARG B N 1
ATOM 3850 C CA . ARG B 1 253 ? 11.096 -1.244 -10.434 1.00 15.57 246 ARG B CA 1
ATOM 3851 C C . ARG B 1 253 ? 11.263 -1.303 -8.918 1.00 16.31 246 ARG B C 1
ATOM 3852 O O . ARG B 1 253 ? 12.281 -0.901 -8.416 1.00 17.19 246 ARG B O 1
ATOM 3860 N N . PRO B 1 254 ? 10.284 -1.824 -8.175 1.00 17.97 247 PRO B N 1
ATOM 3861 C CA . PRO B 1 254 ? 10.462 -2.029 -6.732 1.00 18.65 247 PRO B CA 1
ATOM 3862 C C . PRO B 1 254 ? 11.610 -3.001 -6.426 1.00 18.30 247 PRO B C 1
ATOM 3863 O O . PRO B 1 254 ? 11.999 -3.813 -7.260 1.00 15.62 247 PRO B O 1
ATOM 3867 N N . LEU B 1 255 ? 12.176 -2.844 -5.242 1.00 18.49 248 LEU B N 1
ATOM 3868 C CA . LEU B 1 255 ? 13.267 -3.665 -4.763 1.00 18.33 248 LEU B CA 1
ATOM 3869 C C . LEU B 1 255 ? 12.908 -5.147 -4.667 1.00 18.78 248 LEU B C 1
ATOM 3870 O O . LEU B 1 255 ? 11.796 -5.519 -4.266 1.00 17.94 248 LEU B O 1
ATOM 3875 N N . GLN B 1 256 ? 13.889 -5.972 -4.997 1.00 18.47 249 GLN B N 1
ATOM 3876 C CA . GLN B 1 256 ? 13.761 -7.427 -5.026 1.00 18.91 249 GLN B CA 1
ATOM 3877 C C . GLN B 1 256 ? 14.596 -8.028 -3.915 1.00 19.66 249 GLN B C 1
ATOM 3878 O O . GLN B 1 256 ? 15.506 -7.385 -3.428 1.00 19.22 249 GLN B O 1
ATOM 3884 N N . GLN B 1 257 ? 14.281 -9.268 -3.529 1.00 21.09 250 GLN B N 1
ATOM 3885 C CA . GLN B 1 257 ? 14.937 -9.920 -2.404 1.00 22.97 250 GLN B CA 1
ATOM 3886 C C . GLN B 1 257 ? 16.302 -10.458 -2.844 1.00 21.52 250 GLN B C 1
ATOM 3887 O O . GLN B 1 257 ? 16.435 -11.062 -3.894 1.00 20.14 250 GLN B O 1
ATOM 3893 N N . LEU B 1 258 ? 17.319 -10.232 -2.033 1.00 22.07 251 LEU B N 1
ATOM 3894 C CA . LEU B 1 258 ? 18.667 -10.703 -2.362 1.00 22.32 251 LEU B CA 1
ATOM 3895 C C . LEU B 1 258 ? 18.710 -12.241 -2.359 1.00 22.97 251 LEU B C 1
ATOM 3896 O O . LEU B 1 258 ? 19.368 -12.863 -3.187 1.00 22.30 251 LEU B O 1
ATOM 3901 N N . GLY B 1 259 ? 18.021 -12.843 -1.390 1.00 24.45 252 GLY B N 1
ATOM 3902 C CA . GLY B 1 259 ? 17.961 -14.288 -1.298 1.00 25.37 252 GLY B CA 1
ATOM 3903 C C . GLY B 1 259 ? 19.317 -14.889 -0.968 1.00 26.70 252 GLY B C 1
ATOM 3904 O O . GLY B 1 259 ? 20.014 -14.412 -0.075 1.00 26.47 252 GLY B O 1
ATOM 3905 N N . GLN B 1 260 ? 19.712 -15.920 -1.711 1.00 27.63 253 GLN B N 1
ATOM 3906 C CA . GLN B 1 260 ? 20.938 -16.654 -1.400 1.00 28.87 253 GLN B CA 1
ATOM 3907 C C . GLN B 1 260 ? 22.253 -15.966 -1.878 1.00 27.74 253 GLN B C 1
ATOM 3908 O O . GLN B 1 260 ? 23.371 -16.326 -1.463 1.00 29.34 253 GLN B O 1
ATOM 3914 N N . ARG B 1 261 ? 22.116 -14.898 -2.640 1.00 25.33 254 ARG B N 1
ATOM 3915 C CA . ARG B 1 261 ? 23.260 -14.299 -3.311 1.00 24.11 254 ARG B CA 1
ATOM 3916 C C . ARG B 1 261 ? 24.133 -13.517 -2.376 1.00 23.39 254 ARG B C 1
ATOM 3917 O O . ARG B 1 261 ? 23.682 -13.075 -1.313 1.00 22.71 254 ARG B O 1
ATOM 3925 N N . THR B 1 262 ? 25.386 -13.330 -2.758 1.00 23.46 255 THR B N 1
ATOM 3926 C CA . THR B 1 262 ? 26.242 -12.400 -2.047 1.00 24.44 255 THR B CA 1
ATOM 3927 C C . THR B 1 262 ? 26.697 -11.236 -2.958 1.00 22.84 255 THR B C 1
ATOM 3928 O O . THR B 1 262 ? 26.809 -11.398 -4.184 1.00 22.65 255 THR B O 1
ATOM 3932 N N . VAL B 1 263 ? 26.861 -10.070 -2.340 1.00 20.42 256 VAL B N 1
ATOM 3933 C CA . VAL B 1 263 ? 27.392 -8.862 -2.990 1.00 19.49 256 VAL B CA 1
ATOM 3934 C C . VAL B 1 263 ? 28.860 -8.712 -2.583 1.00 19.15 256 VAL B C 1
ATOM 3935 O O . VAL B 1 263 ? 29.202 -8.910 -1.411 1.00 18.37 256 VAL B O 1
ATOM 3939 N N . ILE B 1 264 ? 29.727 -8.399 -3.543 1.00 18.48 257 ILE B N 1
ATOM 3940 C CA . ILE B 1 264 ? 31.127 -8.110 -3.268 1.00 17.88 257 ILE B CA 1
ATOM 3941 C C . ILE B 1 264 ? 31.439 -6.659 -3.650 1.00 17.93 257 ILE B C 1
ATOM 3942 O O . ILE B 1 264 ? 30.643 -5.999 -4.322 1.00 16.51 257 ILE B O 1
ATOM 3947 N N . LYS B 1 265 ? 32.565 -6.149 -3.192 1.00 17.58 258 LYS B N 1
ATOM 3948 C CA . LYS B 1 265 ? 32.952 -4.758 -3.484 1.00 19.61 258 LYS B CA 1
ATOM 3949 C C . LYS B 1 265 ? 34.447 -4.647 -3.714 1.00 20.68 258 LYS B C 1
ATOM 3950 O O . LYS B 1 265 ? 35.217 -5.471 -3.242 1.00 20.23 258 LYS B O 1
ATOM 3956 N N . SER B 1 266 ? 34.852 -3.626 -4.457 1.00 21.45 259 SER B N 1
ATOM 3957 C CA . SER B 1 266 ? 36.252 -3.463 -4.813 1.00 23.89 259 SER B CA 1
ATOM 3958 C C . SER B 1 266 ? 37.019 -2.723 -3.737 1.00 25.35 259 SER B C 1
ATOM 3959 O O . SER B 1 266 ? 36.400 -2.196 -2.820 1.00 28.09 259 SER B O 1
#

B-factor: mean 21.06, std 7.3, range [9.7, 53.51]

GO terms:
  GO:0048471 perinuclear region of cytoplasm (C, IDA)
  GO:0005791 rough endoplasmic reticulum (C, IDA)
  GO:0005793 endoplasmic reticulum-Golgi intermediate compartment (C, IDA)
  GO:0005794 Golgi apparatus (C, IDA)
  GO:0005802 trans-Golgi network (C, IDA)
  GO:0009897 external side of plasma membrane (C, IDA)
  GO:0009986 cell surface (C, IDA)
  GO:0016324 apical plasma membrane (C, IDA)
  GO:0030658 transport vesicle membrane (C, IDA)
  GO:0030667 secretory granule membrane (C, IDA)
  GO:0031526 brush border membrane (C, IDA)
  GO:0015701 bicarbonate transport (P, IMP)
  GO:0005515 protein binding (F, IPI)
  GO:0004089 carbonate dehydratase activity (F, IDA)
  GO:0004089 carbonate dehydratase activity (F, EXP)
  GO:0016020 membrane (C, TAS)
  GO:0004089 carbonate dehydratase activity (F, TAS)
  GO:0005886 plasma membrane (C, TAS)
  GO:0070062 extracellular exosome (C, IDA)
  GO:0005886 plasma membrane (C, IDA)

CATH classification: 3.10.200.10

Foldseek 3Di:
DADPQCVVPPCDAYLVRADACSPDDFFDDAEAAPVQAAADVQQFAKDKFQQPFWDWWKWAAALLWIKTACPQSMWMDGRNDPAIWGWGMKTKFAALDAQQGDQYHYNNGGGGMKMWTWTAGDPAQARIEIEIAGEHADDDALVLCVQVLVCLLQHQARPGMDITDIHGNNSVDDDSVQQRKWKWWFHFDLDPVTDRRYIYIYRPDHHHHHSVSSVSQQVRHASHPVSPHGHHSSYRHHDDNPPIHMHID/DAAEPLCVVPPPDDHHYLVRADACSPDAFADDAEAAPVQAAADPQQFAKDKFQQPFWDFWKWADALLWIKTAQPQNMWMDGRPDPAIWGWGMKTKFAALDQFQTDQYHYNNGHGGMKMWTKTAGPVPDDQFARIEIEIAGEHADADALPLCVQVLVLLLQHAERPTMDITDIHGNVSVDDDSVQQGKWKWWFHFDLHPPTRRHYIYIYRPDHHYHHSVSSNSQQVRYDSHPVNPHGRHSSYRHHHDNPPIHMHID